Protein AF-A0A3E0LYQ7-F1 (afdb_monomer_lite)

Foldseek 3Di:
DFADPPPVDRDDDDPPDQADPPPRHGQDFVVFKTFDAFPDDAQQFTKTWIFGRVDPVRAIKIKTWGDHPDPDDVVNVVSQVLVVVLLVLLVLLADDPQEWHWDDWDQTPVRIIMTMTHDFPFDFQVVVCVPVNADALVSLLVVLVQVQVVLQSSVVSVQAQQQDARRQWGQGPVPRGTHGHDSTHPDLPDPVPPPDPDDPGDPVLLFQPCVNVVNDDSLRNLQSSLLRNLCRRQVDRSVVQADPVVRDGNSQVSCPVRHDDPLSVVLSRLSNDNPSVSHDRGSVVSCVSSVPDDPDPDPPPPPDDDDDDDDDDDDDDDDDDQDAPQPFDCVVLLVCLLVLVQLVNLVVLLVRQCSQLVNNQQSADALVSLLPRDLSSQVNSQVSQCVSLVNQEGLQQLLVLLVVLVHDLDDDPVSLQVSCVQQVQADPSRGDWPVRQDSGNVGGRHSPPDPHSLQADGGNPGTRDSPDPSSVNSSSSNSVSNVVSVD

Radius of gyration: 27.92 Å; chains: 1; bounding box: 83×60×61 Å

pLDDT: mean 84.05, std 19.12, range [24.78, 98.56]

InterPro domains:
  IPR000719 Protein kinase domain [PF00069] (33-285)
  IPR000719 Protein kinase domain [PS50011] (33-291)
  IPR000719 Protein kinase domain [SM00220] (33-292)
  IPR008629 GUN4-like [PF05419] (324-450)
  IPR008629 GUN4-like [cd16383] (324-469)
  IPR011009 Protein kinase-like domain superfamily [SSF56112] (16-312)
  IPR017441 Protein kinase, ATP binding site [PS00107] (39-64)
  IPR037215 GUN4-like superfamily [SSF140869] (320-458)
  IPR061456 Serine/threonine-protein kinase B/F, N-terminal domain [NF045510] (3-27)

Secondary structure (DSSP, 8-state):
-EE---TT---EE-TT-SB-TTT--BSEETTTEEEEEEEEEETTEEEEEEEETTSTT--EEEEEEE------HHHHHHHHHHHHHHHHHHHHH--BTTBPPEEEEEE-TTS-EEEEEE---EEEHHHHHHHH-SPPHHHHHHHHHHHHHHHHHHHHTT------SGGGEEEETTT--EEE----------GGGGG-SS---SSGGG--HHHHTT---HHHHHHHHHHHHHHHHH-S-TTTSEETTTTEE-GGGG-TTS---HHHHHHHHHHT-SSTTTS-SSHHHHHHHTT------------PPP-PPP-----PPPPP----TT----HHHHHHHHTT-HHHHHHHHHHHHHHHTT-TTT-S--HHHHHT--HHHHHHHHHHHHHHTTTSSSHHHHHHHHHHTT--SS--HHHHHHHHHHHTSEETTEEPPGGG---STTSPTT--S---TTSB-SSTTPPB-TTSHHHHHHHHHHHHHHHHTT-

Structure (mmCIF, N/CA/C/O backbone):
data_AF-A0A3E0LYQ7-F1
#
_entry.id   AF-A0A3E0LYQ7-F1
#
loop_
_atom_site.group_PDB
_atom_site.id
_atom_site.type_symbol
_atom_site.label_atom_id
_atom_site.label_alt_id
_atom_site.label_comp_id
_atom_site.label_asym_id
_atom_site.label_entity_id
_atom_site.label_seq_id
_atom_site.pdbx_PDB_ins_code
_atom_site.Cartn_x
_atom_site.Cartn_y
_atom_site.Cartn_z
_atom_site.occupancy
_atom_site.B_iso_or_equiv
_atom_site.auth_seq_id
_atom_site.auth_comp_id
_atom_site.auth_asym_id
_atom_site.auth_atom_id
_atom_site.pdbx_PDB_model_num
ATOM 1 N N . MET A 1 1 ? -34.456 -0.504 8.054 1.00 88.00 1 MET A N 1
ATOM 2 C CA . MET A 1 1 ? -34.066 -1.903 8.337 1.00 88.00 1 MET A CA 1
ATOM 3 C C . MET A 1 1 ? -32.755 -1.860 9.106 1.00 88.00 1 MET A C 1
ATOM 5 O O . MET A 1 1 ? -31.960 -0.993 8.785 1.00 88.00 1 MET A O 1
ATOM 9 N N . SER A 1 2 ? -32.532 -2.725 10.097 1.00 93.19 2 SER A N 1
ATOM 10 C CA . SER A 1 2 ? -31.288 -2.768 10.884 1.00 93.19 2 SER A CA 1
ATOM 11 C C . SER A 1 2 ? -30.663 -4.159 10.802 1.00 93.19 2 SER A C 1
ATOM 13 O O . SER A 1 2 ? -31.283 -5.144 11.203 1.00 93.19 2 SER A O 1
ATOM 15 N N . LEU A 1 3 ? -29.447 -4.265 10.278 1.00 94.81 3 LEU A N 1
ATOM 16 C CA . LEU A 1 3 ? -28.731 -5.534 10.174 1.00 94.81 3 LEU A CA 1
ATOM 17 C C . LEU A 1 3 ? -27.930 -5.796 11.453 1.00 94.81 3 LEU A C 1
ATOM 19 O O . LEU A 1 3 ? -27.283 -4.893 11.979 1.00 94.81 3 LEU A O 1
ATOM 23 N N . CYS A 1 4 ? -27.964 -7.029 11.956 1.00 94.00 4 CYS A N 1
ATOM 24 C CA . CYS A 1 4 ? -27.134 -7.410 13.093 1.00 94.00 4 CYS A CA 1
ATOM 25 C C . CYS A 1 4 ? -25.651 -7.483 12.689 1.00 94.00 4 CYS A C 1
ATOM 27 O O . CYS A 1 4 ? -25.309 -8.120 11.694 1.00 94.00 4 CYS A O 1
ATOM 29 N N . LEU A 1 5 ? -24.776 -6.846 13.474 1.00 91.81 5 LEU A N 1
ATOM 30 C CA . LEU A 1 5 ? -23.322 -6.912 13.286 1.00 91.81 5 LEU A CA 1
ATOM 31 C C . LEU A 1 5 ? -22.690 -8.152 13.926 1.00 91.81 5 LEU A C 1
ATOM 33 O O . LEU A 1 5 ? -21.519 -8.425 13.677 1.00 91.81 5 LEU A O 1
ATOM 37 N N . ASN A 1 6 ? -23.435 -8.923 14.724 1.00 90.00 6 ASN A N 1
ATOM 38 C CA . ASN A 1 6 ? -22.938 -10.192 15.242 1.00 90.00 6 ASN A CA 1
ATOM 39 C C . ASN A 1 6 ? -22.645 -11.137 14.055 1.00 90.00 6 ASN A C 1
ATOM 41 O O . ASN A 1 6 ? -23.566 -11.458 13.304 1.00 90.00 6 ASN A O 1
ATOM 45 N N . PRO A 1 7 ? -21.396 -11.593 13.852 1.00 85.56 7 PRO A N 1
ATOM 46 C CA . PRO A 1 7 ? -21.024 -12.367 12.674 1.00 85.56 7 PRO A CA 1
ATOM 47 C C . PRO A 1 7 ? -21.772 -13.687 12.505 1.00 85.56 7 PRO A C 1
ATOM 49 O O . PRO A 1 7 ? -21.938 -14.113 11.357 1.00 85.56 7 PRO A O 1
ATOM 52 N N . ASP A 1 8 ? -22.248 -14.257 13.613 1.00 86.44 8 ASP A N 1
ATOM 53 C CA . ASP A 1 8 ? -23.005 -15.509 13.685 1.00 86.44 8 ASP A CA 1
ATOM 54 C C . ASP A 1 8 ? -24.522 -15.279 13.523 1.00 86.44 8 ASP A C 1
ATOM 56 O O . ASP A 1 8 ? -25.329 -16.208 13.570 1.00 86.44 8 ASP A O 1
ATOM 60 N N . CYS A 1 9 ? -24.938 -14.026 13.300 1.00 88.88 9 CYS A N 1
ATOM 61 C CA . CYS A 1 9 ? -26.327 -13.631 13.131 1.00 88.88 9 CYS A CA 1
ATOM 62 C C . CYS A 1 9 ? -26.522 -12.754 11.888 1.00 88.88 9 CYS A C 1
ATOM 64 O O . CYS A 1 9 ? -26.054 -11.626 11.801 1.00 88.88 9 CYS A O 1
ATOM 66 N N . SER A 1 10 ? -27.306 -13.241 10.931 1.00 81.44 10 SER A N 1
ATOM 67 C CA . SER A 1 10 ? -27.696 -12.496 9.726 1.00 81.44 10 SER A CA 1
ATOM 68 C C . SER A 1 10 ? -29.104 -11.890 9.814 1.00 81.44 10 SER A C 1
ATOM 70 O O . SER A 1 10 ? -29.687 -11.520 8.794 1.00 81.44 10 SER A O 1
ATOM 72 N N . HIS A 1 11 ? -29.685 -11.814 11.018 1.00 91.75 11 HIS A N 1
ATOM 73 C CA . HIS A 1 11 ? -31.069 -11.378 11.193 1.00 91.75 11 HIS A CA 1
ATOM 74 C C . HIS A 1 11 ? -31.248 -9.885 10.881 1.00 91.75 11 HIS A C 1
ATOM 76 O O . HIS A 1 11 ? -30.435 -9.039 11.270 1.00 91.75 11 HIS A O 1
ATOM 82 N N . LYS A 1 12 ? -32.340 -9.576 10.177 1.00 92.94 12 LYS A N 1
ATOM 83 C CA . LYS A 1 12 ? -32.774 -8.219 9.847 1.00 92.94 12 LYS A CA 1
ATOM 84 C C . LYS A 1 12 ? -33.831 -7.793 10.858 1.00 92.94 12 LYS A C 1
ATOM 86 O O . LYS A 1 12 ? -34.845 -8.461 10.996 1.00 92.94 12 LYS A O 1
ATOM 91 N N . ASN A 1 13 ? -33.586 -6.674 11.518 1.00 95.06 13 ASN A N 1
ATOM 92 C CA . ASN A 1 13 ? -34.435 -6.097 12.552 1.00 95.06 13 ASN A CA 1
ATOM 93 C C . ASN A 1 13 ? -35.116 -4.825 12.026 1.00 95.06 13 ASN A C 1
ATOM 95 O O . ASN A 1 13 ? -34.764 -4.296 10.955 1.00 95.06 13 ASN A O 1
ATOM 99 N N . THR A 1 14 ? -36.080 -4.307 12.780 1.00 92.94 14 THR A N 1
ATOM 100 C CA . THR A 1 14 ? -36.712 -3.026 12.464 1.00 92.94 14 THR A CA 1
ATOM 101 C C . THR A 1 14 ? -35.710 -1.872 12.671 1.00 92.94 14 THR A C 1
ATOM 103 O O . THR A 1 14 ? -34.693 -2.042 13.348 1.00 92.94 14 THR A O 1
ATOM 106 N N . PRO A 1 15 ? -35.913 -0.694 12.047 1.00 89.81 15 PRO A N 1
ATOM 107 C CA . PRO A 1 15 ? -34.977 0.428 12.170 1.00 89.81 15 PRO A CA 1
ATOM 108 C C . PRO A 1 15 ? -34.816 0.968 13.601 1.00 89.81 15 PRO A C 1
ATOM 110 O O . PRO A 1 15 ? -33.798 1.582 13.887 1.00 89.81 15 PRO A O 1
ATOM 113 N N . THR A 1 16 ? -35.807 0.771 14.472 1.00 89.81 16 THR A N 1
ATOM 114 C CA . THR A 1 16 ? -35.856 1.342 15.829 1.00 89.81 16 THR A CA 1
ATOM 115 C C . THR A 1 16 ? -35.378 0.379 16.910 1.00 89.81 16 THR A C 1
ATOM 117 O O . THR A 1 16 ? -35.182 0.791 18.052 1.00 89.81 16 THR A O 1
ATOM 120 N N . ASP A 1 17 ? -35.178 -0.896 16.570 1.00 94.19 17 ASP A N 1
ATOM 121 C CA . ASP A 1 17 ? -34.734 -1.899 17.531 1.00 94.19 17 ASP A CA 1
ATOM 122 C C . ASP A 1 17 ? -33.340 -1.556 18.073 1.00 94.19 17 ASP A C 1
ATOM 124 O O . ASP A 1 17 ? -32.413 -1.220 17.323 1.00 94.19 17 ASP A O 1
ATOM 128 N N . LYS A 1 18 ? -33.183 -1.663 19.397 1.00 93.31 18 LYS A N 1
ATOM 129 C CA . LYS A 1 18 ? -31.888 -1.502 20.082 1.00 93.31 18 LYS A CA 1
ATOM 130 C C . LYS A 1 18 ? -31.098 -2.809 20.140 1.00 93.31 18 LYS A C 1
ATOM 132 O O . LYS A 1 18 ? -29.870 -2.788 20.072 1.00 93.31 18 LYS A O 1
ATOM 137 N N . PHE A 1 19 ? -31.801 -3.936 20.218 1.00 95.94 19 PHE A N 1
ATOM 138 C CA . PHE A 1 19 ? -31.231 -5.275 20.336 1.00 95.94 19 PHE A CA 1
ATOM 139 C C . PHE A 1 19 ? -31.775 -6.184 19.240 1.00 95.94 19 PHE A C 1
ATOM 141 O O . PHE A 1 19 ? -32.907 -6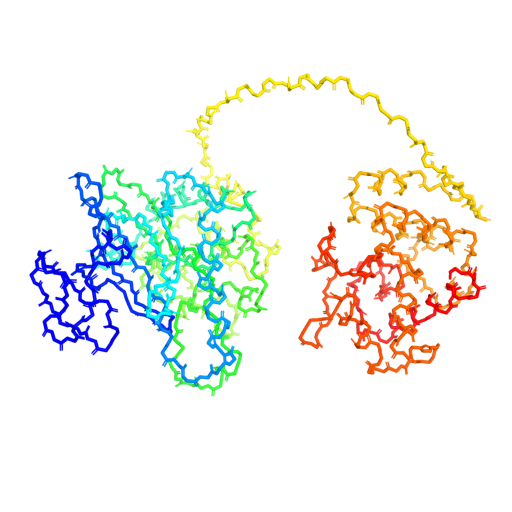.031 18.792 1.00 95.94 19 PHE A O 1
ATOM 148 N N . CYS A 1 20 ? -30.951 -7.126 18.800 1.00 96.00 20 CYS A N 1
ATOM 149 C CA . CYS A 1 20 ? -31.333 -8.108 17.803 1.00 96.00 20 CYS A CA 1
ATOM 150 C C . CYS A 1 20 ? -32.323 -9.113 18.398 1.00 96.00 20 CYS A C 1
ATOM 152 O O . CYS A 1 20 ? -31.972 -9.815 19.346 1.00 96.00 20 CYS A O 1
ATOM 154 N N . HIS A 1 21 ? -33.500 -9.269 17.789 1.00 95.31 21 HIS A N 1
ATOM 155 C CA . HIS A 1 21 ? -34.535 -10.204 18.264 1.00 95.31 21 HIS A CA 1
ATOM 156 C C . HIS A 1 21 ? -34.095 -11.671 18.244 1.00 95.31 21 HIS A C 1
ATOM 158 O O . HIS A 1 21 ? -34.656 -12.499 18.952 1.00 95.31 21 HIS A O 1
ATOM 164 N N . LYS A 1 22 ? -33.074 -12.004 17.442 1.00 95.31 22 LYS A N 1
ATOM 165 C CA . LYS A 1 22 ? -32.566 -13.376 17.309 1.00 95.31 22 LYS A CA 1
ATOM 166 C C . LYS A 1 22 ? -31.458 -13.729 18.304 1.00 95.31 22 LYS A C 1
ATOM 168 O O . LYS A 1 22 ? -31.431 -14.848 18.797 1.00 95.31 22 LYS A O 1
ATOM 173 N N . CYS A 1 23 ? -30.501 -12.831 18.539 1.00 94.19 23 CYS A N 1
ATOM 174 C CA . CYS A 1 23 ? -29.293 -13.142 19.323 1.00 94.19 23 CYS A CA 1
ATOM 175 C C . CYS A 1 23 ? -29.036 -12.185 20.493 1.00 94.19 23 CYS A C 1
ATOM 177 O O . CYS A 1 23 ? -28.004 -12.294 21.148 1.00 94.19 23 CYS A O 1
ATOM 179 N N . GLY A 1 24 ? -29.913 -11.204 20.721 1.00 93.81 24 GLY A N 1
ATOM 180 C CA . GLY A 1 24 ? -29.785 -10.223 21.800 1.00 93.81 24 GLY A CA 1
ATOM 181 C C . GLY A 1 24 ? -28.645 -9.211 21.638 1.00 93.81 24 GLY A C 1
ATOM 182 O O . GLY A 1 24 ? -28.511 -8.320 22.468 1.00 93.81 24 GLY A O 1
ATOM 183 N N . SER A 1 25 ? -27.820 -9.295 20.588 1.00 92.81 25 SER A N 1
ATOM 184 C CA . SER A 1 25 ? -26.716 -8.349 20.374 1.00 92.81 25 SER A CA 1
ATOM 185 C C . SER A 1 25 ? -27.225 -6.929 20.108 1.00 92.81 25 SER A C 1
ATOM 187 O O . SER A 1 25 ? -28.231 -6.751 19.419 1.00 92.81 25 SER A O 1
ATOM 189 N N . GLN A 1 26 ? -26.508 -5.918 20.606 1.00 93.50 26 GLN A N 1
ATOM 190 C CA . GLN A 1 26 ? -26.792 -4.512 20.303 1.00 93.50 26 GLN A CA 1
ATOM 191 C C . GLN A 1 26 ? -26.728 -4.255 18.788 1.00 93.50 26 GLN A C 1
ATOM 193 O O . GLN A 1 26 ? -25.844 -4.760 18.093 1.00 93.50 26 GLN A O 1
ATOM 198 N N . LEU A 1 27 ? -27.686 -3.480 18.276 1.00 94.44 27 LEU A N 1
ATOM 199 C CA . LEU A 1 27 ? -27.789 -3.141 16.851 1.00 94.44 27 LEU A CA 1
ATOM 200 C C . LEU A 1 27 ? -27.102 -1.821 16.490 1.00 94.44 27 LEU A C 1
ATOM 202 O O . LEU A 1 27 ? -26.803 -1.596 15.317 1.00 94.44 27 LEU A O 1
ATOM 206 N N . LEU A 1 28 ? -26.848 -0.973 17.489 1.00 94.12 28 LEU A N 1
ATOM 207 C CA . LEU A 1 28 ? -26.083 0.258 17.345 1.00 94.12 28 LEU A CA 1
ATOM 208 C C . LEU A 1 28 ? -24.639 0.029 17.776 1.00 94.12 28 LEU A C 1
ATOM 210 O O . LEU A 1 28 ? -24.358 -0.331 18.918 1.00 94.12 28 LEU A O 1
ATOM 214 N N . LEU A 1 29 ? -23.715 0.281 16.860 1.00 94.38 29 LEU A N 1
ATOM 215 C CA . LEU A 1 29 ? -22.289 0.232 17.123 1.00 94.38 29 LEU A CA 1
ATOM 216 C C . LEU A 1 29 ? -21.845 1.567 17.741 1.00 94.38 29 LEU A C 1
ATOM 218 O O . LEU A 1 29 ? -22.048 2.624 17.140 1.00 94.38 29 LEU A O 1
ATOM 222 N N . ARG A 1 30 ? -21.263 1.516 18.951 1.00 92.69 30 ARG A N 1
ATOM 223 C CA . ARG A 1 30 ? -20.980 2.696 19.800 1.00 92.69 30 ARG A CA 1
ATOM 224 C C . ARG A 1 30 ? -22.197 3.610 20.001 1.00 92.69 30 ARG A C 1
ATOM 226 O O . ARG A 1 30 ? -22.047 4.823 20.015 1.00 92.69 30 ARG A O 1
ATOM 233 N N . GLU A 1 31 ? -23.390 3.022 20.097 1.00 92.56 31 GLU A N 1
ATOM 234 C CA . GLU A 1 31 ? -24.659 3.758 20.259 1.00 92.56 31 GLU A CA 1
ATOM 235 C C . GLU A 1 31 ? -24.966 4.774 19.141 1.00 92.56 31 GLU A C 1
ATOM 237 O O . GLU A 1 31 ? -25.935 5.514 19.241 1.00 92.56 31 GLU A O 1
ATOM 242 N N . ARG A 1 32 ? -24.195 4.751 18.044 1.00 95.06 32 ARG A N 1
ATOM 243 C CA . ARG A 1 32 ? -24.206 5.779 16.999 1.00 95.06 32 ARG A CA 1
ATOM 244 C C . ARG A 1 32 ? -24.432 5.210 15.607 1.00 95.06 32 ARG A C 1
ATOM 246 O O . ARG A 1 32 ? -25.246 5.722 14.849 1.00 95.06 32 ARG A O 1
ATOM 253 N N . TYR A 1 33 ? -23.707 4.159 15.232 1.00 96.94 33 TYR A N 1
ATOM 254 C CA . TYR A 1 33 ? -23.738 3.669 13.854 1.00 96.94 33 TYR A CA 1
ATOM 255 C C . TYR A 1 33 ? -24.670 2.471 13.704 1.00 96.94 33 TYR A C 1
ATOM 257 O O . TYR A 1 33 ? -24.531 1.475 14.419 1.00 96.94 33 TYR A O 1
ATOM 265 N N . ARG A 1 34 ? -25.585 2.527 12.732 1.00 96.75 34 ARG A N 1
ATOM 266 C CA . ARG A 1 34 ? -26.521 1.434 12.437 1.00 96.75 34 ARG A CA 1
ATOM 267 C C . ARG A 1 34 ? -26.221 0.795 11.092 1.00 96.75 34 ARG A C 1
ATOM 269 O O . ARG A 1 34 ? -26.383 1.432 10.055 1.00 96.75 34 ARG A O 1
ATOM 276 N N . ALA A 1 35 ? -25.856 -0.484 11.098 1.00 96.50 35 ALA A N 1
ATOM 277 C CA . ALA A 1 35 ? -25.656 -1.245 9.869 1.00 96.50 35 ALA A CA 1
ATOM 278 C C . ALA A 1 35 ? -26.987 -1.502 9.146 1.00 96.50 35 ALA A C 1
ATOM 280 O O . ALA A 1 35 ? -27.978 -1.911 9.752 1.00 96.50 35 ALA A O 1
ATOM 281 N N . LEU A 1 36 ? -26.999 -1.300 7.829 1.00 95.81 36 LEU A N 1
ATOM 282 C CA . LEU A 1 36 ? -28.182 -1.461 6.982 1.00 95.81 36 LEU A CA 1
ATOM 283 C C . LEU A 1 36 ? -28.039 -2.640 6.021 1.00 95.81 36 LEU A C 1
ATOM 285 O O . LEU A 1 36 ? -28.966 -3.436 5.873 1.00 95.81 36 LEU A O 1
ATOM 289 N N . LYS A 1 37 ? -26.882 -2.760 5.361 1.00 94.19 37 LYS A N 1
ATOM 290 C CA . LYS A 1 37 ? -26.653 -3.734 4.288 1.00 94.19 37 LYS A CA 1
ATOM 291 C C . LYS A 1 37 ? -25.205 -4.211 4.294 1.00 94.19 37 LYS A C 1
ATOM 293 O O . LYS A 1 37 ? -24.295 -3.402 4.419 1.00 94.19 37 LYS A O 1
ATOM 298 N N . LEU A 1 38 ? -24.987 -5.512 4.107 1.00 92.62 38 LEU A N 1
ATOM 299 C CA . LEU A 1 38 ? -23.661 -6.056 3.806 1.00 92.62 38 LEU A CA 1
ATOM 300 C C . LEU A 1 38 ? -23.303 -5.705 2.353 1.00 92.62 38 LEU A C 1
ATOM 302 O O . LEU A 1 38 ? -24.043 -6.074 1.441 1.00 92.62 38 LEU A O 1
ATOM 306 N N . ILE A 1 39 ? -22.199 -4.987 2.150 1.00 90.12 39 ILE A N 1
ATOM 307 C CA . ILE A 1 39 ? -21.722 -4.541 0.829 1.00 90.12 39 ILE A CA 1
ATOM 308 C C . ILE A 1 39 ? -20.401 -5.199 0.413 1.00 90.12 39 ILE A C 1
ATOM 310 O O . ILE A 1 39 ? -20.042 -5.137 -0.755 1.00 90.12 39 ILE A O 1
ATOM 314 N N . GLY A 1 40 ? -19.707 -5.878 1.331 1.00 84.06 40 GLY A N 1
ATOM 315 C CA . GLY A 1 40 ? -18.512 -6.659 1.018 1.00 84.06 40 GLY A CA 1
ATOM 316 C C . GLY A 1 40 ? -18.223 -7.728 2.069 1.00 84.06 40 GLY A C 1
ATOM 317 O O . GLY A 1 40 ? -18.530 -7.556 3.249 1.00 84.06 40 GLY A O 1
ATOM 318 N N . LYS A 1 41 ? -17.635 -8.850 1.649 1.00 80.12 41 LYS A N 1
ATOM 319 C CA . LYS A 1 41 ? -17.145 -9.920 2.530 1.00 80.12 41 LYS A CA 1
ATOM 320 C C . LYS A 1 41 ? -15.861 -10.491 1.930 1.00 80.12 41 LYS A C 1
ATOM 322 O O . LYS A 1 41 ? -15.865 -10.895 0.773 1.00 80.12 41 LYS A O 1
ATOM 327 N N . GLY A 1 42 ? -14.784 -10.535 2.710 1.00 67.31 42 GLY A N 1
ATOM 328 C CA . GLY A 1 42 ? -13.484 -11.055 2.280 1.00 67.31 42 GLY A CA 1
ATOM 329 C C . GLY A 1 42 ? -12.737 -11.756 3.415 1.00 67.31 42 GLY A C 1
ATOM 330 O O . GLY A 1 42 ? -13.256 -11.880 4.521 1.00 67.31 42 GLY A O 1
ATOM 331 N N . GLY A 1 43 ? -11.503 -12.200 3.152 1.00 64.12 43 GLY A N 1
ATOM 332 C CA . GLY A 1 43 ? -10.710 -12.990 4.111 1.00 64.12 43 GLY A CA 1
ATOM 333 C C . GLY A 1 43 ? -10.402 -12.293 5.445 1.00 64.12 43 GLY A C 1
ATOM 334 O O . GLY A 1 43 ? -10.160 -12.975 6.439 1.00 64.12 43 GLY A O 1
ATOM 335 N N . PHE A 1 44 ? -10.463 -10.958 5.477 1.00 67.56 44 PHE A N 1
ATOM 336 C CA . PHE A 1 44 ? -10.118 -10.121 6.632 1.00 67.56 44 PHE A CA 1
ATOM 337 C C . PHE A 1 44 ? -11.339 -9.555 7.377 1.00 67.56 44 PHE A C 1
ATOM 339 O O . PHE A 1 44 ? -11.191 -9.023 8.477 1.00 67.56 44 PHE A O 1
ATOM 346 N N . GLY A 1 45 ? -12.551 -9.665 6.820 1.00 82.94 45 GLY A N 1
ATOM 347 C CA . GLY A 1 45 ? -13.718 -9.065 7.456 1.00 82.94 45 GLY A CA 1
ATOM 348 C C . GLY A 1 45 ? -14.967 -8.910 6.597 1.00 82.94 45 GLY A C 1
ATOM 349 O O . GLY A 1 45 ? -15.079 -9.423 5.478 1.00 82.94 45 GLY A O 1
ATOM 350 N N . LYS A 1 46 ? -15.929 -8.180 7.165 1.00 89.44 46 LYS A N 1
ATOM 351 C CA . LYS A 1 46 ? -17.203 -7.805 6.542 1.00 89.44 46 LYS A CA 1
ATOM 352 C C . LYS A 1 46 ? -17.289 -6.284 6.435 1.00 89.44 46 LYS A C 1
ATOM 354 O O . LYS A 1 46 ? -16.934 -5.579 7.373 1.00 89.44 46 LYS A O 1
ATOM 359 N N . THR A 1 47 ? -17.817 -5.793 5.323 1.00 91.88 47 THR A N 1
ATOM 360 C CA . THR A 1 47 ? -18.026 -4.367 5.065 1.00 91.88 47 THR A CA 1
ATOM 361 C C . THR A 1 47 ? -19.513 -4.103 4.907 1.00 91.88 47 THR A C 1
ATOM 363 O O . THR A 1 47 ? -20.195 -4.771 4.124 1.00 91.88 47 THR A O 1
ATOM 366 N N . PHE A 1 48 ? -20.026 -3.124 5.640 1.00 95.12 48 PHE A N 1
ATOM 367 C CA . PHE A 1 48 ? -21.438 -2.782 5.696 1.00 95.12 48 PHE A CA 1
ATOM 368 C C . PHE A 1 48 ? -21.658 -1.329 5.290 1.00 95.12 48 PHE A C 1
ATOM 370 O O . PHE A 1 48 ? -20.918 -0.448 5.715 1.00 95.12 48 PHE A O 1
ATOM 377 N N . GLN A 1 49 ? -22.720 -1.076 4.533 1.00 96.75 49 GLN A N 1
ATOM 378 C CA . GLN A 1 49 ? -23.327 0.246 4.469 1.00 96.75 49 GLN A CA 1
ATOM 379 C C . GLN A 1 49 ? -24.136 0.456 5.751 1.00 96.75 49 GLN A C 1
ATOM 381 O O . GLN A 1 49 ? -24.904 -0.422 6.165 1.00 96.75 49 GLN A O 1
ATOM 386 N N . ALA A 1 50 ? -23.966 1.613 6.366 1.00 97.56 50 ALA A N 1
ATOM 387 C CA . ALA A 1 50 ? -24.558 2.000 7.633 1.00 97.56 50 ALA A CA 1
ATOM 388 C C . ALA A 1 50 ? -25.022 3.460 7.588 1.00 97.56 50 ALA A C 1
ATOM 390 O O . ALA A 1 50 ? -24.813 4.142 6.589 1.00 97.56 50 ALA A O 1
ATOM 391 N N . ILE A 1 51 ? -25.659 3.927 8.659 1.00 97.50 51 ILE A N 1
ATOM 392 C CA . ILE A 1 51 ? -25.956 5.345 8.895 1.00 97.50 51 ILE A CA 1
ATOM 393 C C . ILE A 1 51 ? -25.357 5.798 10.222 1.00 97.50 51 ILE A C 1
ATOM 395 O O . ILE A 1 51 ? -25.234 5.003 11.158 1.00 97.50 51 ILE A O 1
ATOM 399 N N . ASP A 1 52 ? -25.012 7.077 10.289 1.00 96.94 52 ASP A N 1
ATOM 400 C CA . ASP A 1 52 ? -24.627 7.782 11.511 1.00 96.94 52 ASP A CA 1
ATOM 401 C C . ASP A 1 52 ? -25.875 8.396 12.171 1.00 96.94 52 ASP A C 1
ATOM 403 O O . ASP A 1 52 ? -26.413 9.379 11.665 1.00 96.94 52 ASP A O 1
ATOM 407 N N . GLU A 1 53 ? -26.371 7.802 13.263 1.00 95.50 53 GLU A N 1
ATOM 408 C CA . GLU A 1 53 ? -27.607 8.238 13.935 1.00 95.50 53 GLU A CA 1
ATOM 409 C C . GLU A 1 53 ? -27.454 9.543 14.728 1.00 95.50 53 GLU A C 1
ATOM 411 O O . GLU A 1 53 ? -28.463 10.205 14.974 1.00 95.50 53 GLU A O 1
ATOM 416 N N . ASP A 1 54 ? -26.227 9.944 15.078 1.00 95.19 54 ASP A N 1
ATOM 417 C CA . ASP A 1 54 ? -25.976 11.171 15.851 1.00 95.19 54 ASP A CA 1
ATOM 418 C C . ASP A 1 54 ? -26.135 12.432 14.991 1.00 95.19 54 ASP A C 1
ATOM 420 O O . ASP A 1 54 ? -26.419 13.520 15.497 1.00 95.19 54 ASP A O 1
ATOM 424 N N . LYS A 1 55 ? -25.950 12.312 13.670 1.00 93.06 55 LYS A N 1
ATOM 425 C CA . LYS A 1 55 ? -26.146 13.426 12.738 1.00 93.06 55 LYS A CA 1
ATOM 426 C C . LYS A 1 55 ? -27.631 13.539 12.366 1.00 93.06 55 LYS A C 1
ATOM 428 O O . LYS A 1 55 ? -28.203 12.556 11.898 1.00 93.06 55 LYS A O 1
ATOM 433 N N . PRO A 1 56 ? -28.250 14.737 12.429 1.00 94.50 56 PRO A N 1
ATOM 434 C CA . PRO A 1 56 ? -29.661 14.918 12.069 1.00 94.50 56 PRO A CA 1
ATOM 435 C C . PRO A 1 56 ? -30.016 14.446 10.654 1.00 94.50 56 PRO A C 1
ATOM 437 O O . PRO A 1 56 ? -31.108 13.933 10.425 1.00 94.50 56 PRO A O 1
ATOM 440 N N . SER A 1 57 ? -29.083 14.586 9.707 1.00 94.56 57 SER A N 1
ATOM 441 C CA . SER A 1 57 ? -29.251 14.139 8.320 1.00 94.56 57 SER A CA 1
ATOM 442 C C . SER A 1 57 ? -29.130 12.624 8.128 1.00 94.56 57 SER A C 1
ATOM 444 O O . SER A 1 57 ? -29.421 12.141 7.037 1.00 94.56 57 SER A O 1
ATOM 446 N N . LYS A 1 58 ? -28.694 11.881 9.156 1.00 95.38 58 LYS A N 1
ATOM 447 C CA . LYS A 1 58 ? -28.441 10.433 9.134 1.00 95.38 58 LYS A CA 1
ATOM 448 C C . LYS A 1 58 ? -27.674 9.968 7.888 1.00 95.38 58 LYS A C 1
ATOM 450 O O . LYS A 1 58 ? -28.148 9.081 7.173 1.00 95.38 58 LYS A O 1
ATOM 455 N N . PRO A 1 59 ? -26.514 10.580 7.583 1.00 96.25 59 PRO A N 1
ATOM 456 C CA . PRO A 1 59 ? -25.792 10.288 6.357 1.00 96.25 59 PRO A CA 1
ATOM 457 C C . PRO A 1 59 ? -25.309 8.838 6.350 1.00 96.25 59 PRO A C 1
ATOM 459 O O . PRO A 1 59 ? -25.025 8.253 7.402 1.00 96.25 59 PRO A O 1
ATOM 462 N N . TYR A 1 60 ? -25.186 8.272 5.149 1.00 97.50 60 TYR A N 1
ATOM 463 C CA . TYR A 1 60 ? -24.589 6.955 4.988 1.00 97.50 60 TYR A CA 1
ATOM 464 C C . TYR A 1 60 ? -23.104 6.972 5.371 1.00 97.50 60 TYR A C 1
ATOM 466 O O . TYR A 1 60 ? -22.377 7.927 5.103 1.00 97.50 60 TYR A O 1
ATOM 474 N N . CYS A 1 61 ? -22.649 5.873 5.959 1.00 97.62 61 CYS A N 1
ATOM 475 C CA . CYS A 1 61 ? -21.250 5.587 6.241 1.00 97.62 61 CYS A CA 1
ATOM 476 C C . CYS A 1 61 ? -20.938 4.119 5.926 1.00 97.62 61 CYS A C 1
ATOM 478 O O . CYS A 1 61 ? -21.832 3.305 5.673 1.00 97.62 61 CYS A O 1
ATOM 480 N N . VAL A 1 62 ? -19.655 3.776 5.916 1.00 96.94 62 VAL A N 1
ATOM 481 C CA . VAL A 1 62 ? -19.180 2.399 5.779 1.00 96.94 62 VAL A CA 1
ATOM 482 C C . VAL A 1 62 ? -18.668 1.923 7.128 1.00 96.94 62 VAL A C 1
ATOM 484 O O . VAL A 1 62 ? -17.855 2.604 7.740 1.00 96.94 62 VAL A O 1
ATOM 487 N N . ILE A 1 63 ? -19.104 0.742 7.567 1.00 96.12 63 ILE A N 1
ATOM 488 C CA . ILE A 1 63 ? -18.518 0.016 8.700 1.00 96.12 63 ILE A CA 1
ATOM 489 C C . ILE A 1 63 ? -17.733 -1.167 8.138 1.00 96.12 63 ILE A C 1
ATOM 491 O O . ILE A 1 63 ? -18.326 -2.097 7.590 1.00 96.12 63 ILE A O 1
ATOM 495 N N . LYS A 1 64 ? -16.415 -1.172 8.314 1.00 94.00 64 LYS A N 1
ATOM 496 C CA . LYS A 1 64 ? -15.583 -2.366 8.156 1.00 94.00 64 LYS A CA 1
ATOM 497 C C . LYS A 1 64 ? -15.442 -3.039 9.517 1.00 94.00 64 LYS A C 1
ATOM 499 O O . LYS A 1 64 ? -15.075 -2.399 10.499 1.00 94.00 64 LYS A O 1
ATOM 504 N N . GLN A 1 65 ? -15.758 -4.324 9.575 1.00 93.00 65 GLN A N 1
ATOM 505 C CA . GLN A 1 65 ? -15.645 -5.172 10.755 1.00 93.00 65 GLN A CA 1
ATOM 506 C C . GLN A 1 65 ? -14.539 -6.194 10.519 1.00 93.00 65 GLN A C 1
ATOM 508 O O . GLN A 1 65 ? -14.646 -7.015 9.602 1.00 93.00 65 GLN A O 1
ATOM 513 N N . PHE A 1 66 ? -13.522 -6.187 11.379 1.00 90.44 66 PHE A N 1
ATOM 514 C CA . PHE A 1 66 ? -12.484 -7.208 11.371 1.00 90.44 66 PHE A CA 1
ATOM 515 C C . PHE A 1 66 ? -13.072 -8.559 11.799 1.00 90.44 66 PHE A C 1
ATOM 517 O O . PHE A 1 66 ? -13.553 -8.726 12.924 1.00 90.44 66 PHE A O 1
ATOM 524 N N . PHE A 1 67 ? -13.065 -9.522 10.878 1.00 82.50 67 PHE A N 1
ATOM 525 C CA . PHE A 1 67 ? -13.599 -10.868 11.088 1.00 82.50 67 PHE A CA 1
ATOM 526 C C . PHE A 1 67 ? -12.829 -11.873 10.212 1.00 82.50 67 PHE A C 1
ATOM 528 O O . PHE A 1 67 ? -13.289 -12.228 9.120 1.00 82.50 67 PHE A O 1
ATOM 535 N N . PRO A 1 68 ? -11.623 -12.286 10.638 1.00 72.94 68 PRO A N 1
ATOM 536 C CA . PRO A 1 68 ? -10.772 -13.174 9.857 1.00 72.94 68 PRO A CA 1
ATOM 537 C C . PRO A 1 68 ? -11.392 -14.571 9.756 1.00 72.94 68 PRO A C 1
ATOM 539 O O . PRO A 1 68 ? -11.877 -15.126 10.738 1.00 72.94 68 PRO A O 1
ATOM 542 N N . SER A 1 69 ? -11.370 -15.146 8.551 1.00 60.00 69 SER A N 1
ATOM 543 C CA . SER A 1 69 ? -12.013 -16.441 8.264 1.00 60.00 69 SER A CA 1
ATOM 544 C C . SER A 1 69 ? -11.118 -17.668 8.531 1.00 60.00 69 SER A C 1
ATOM 546 O O . SER A 1 69 ? -11.574 -18.790 8.335 1.00 60.00 69 SER A O 1
ATOM 548 N N . ALA A 1 70 ? -9.858 -17.490 8.960 1.00 54.88 70 ALA A N 1
ATOM 549 C CA . ALA A 1 70 ? -8.864 -18.566 9.077 1.00 54.88 70 ALA A CA 1
ATOM 550 C C . ALA A 1 70 ? -8.443 -18.856 10.531 1.00 54.88 70 ALA A C 1
ATOM 552 O O . ALA A 1 70 ? -8.095 -17.946 11.282 1.00 54.88 70 ALA A O 1
ATOM 553 N N . GLN A 1 71 ? -8.431 -20.142 10.901 1.00 40.88 71 GLN A N 1
ATOM 554 C CA . GLN A 1 71 ? -7.920 -20.657 12.173 1.00 40.88 71 GLN A CA 1
ATOM 555 C C . GLN A 1 71 ? -6.384 -20.753 12.127 1.00 40.88 71 GLN A C 1
ATOM 557 O O . GLN A 1 71 ? -5.827 -21.671 11.536 1.00 40.88 71 GLN A O 1
ATOM 562 N N . GLY A 1 72 ? -5.692 -19.790 12.738 1.00 46.03 72 GLY A N 1
ATOM 563 C CA . GLY A 1 72 ? -4.237 -19.807 12.915 1.00 46.03 72 GLY A CA 1
ATOM 564 C C . GLY A 1 72 ? -3.763 -18.550 13.643 1.00 46.03 72 GLY A C 1
ATOM 565 O O . GLY A 1 72 ? -3.946 -17.441 13.146 1.00 46.03 72 GLY A O 1
ATOM 566 N N . THR A 1 73 ? -3.179 -18.698 14.834 1.00 48.28 73 THR A N 1
ATOM 567 C CA . THR A 1 73 ? -2.901 -17.580 15.760 1.00 48.28 73 THR A CA 1
ATOM 568 C C . THR A 1 73 ? -1.905 -16.556 15.202 1.00 48.28 73 THR A C 1
ATOM 570 O O . THR A 1 73 ? -2.126 -15.355 15.349 1.00 48.28 73 THR A O 1
ATOM 573 N N . GLY A 1 74 ? -0.866 -17.002 14.483 1.00 51.28 74 GLY A N 1
ATOM 574 C CA . GLY A 1 74 ? 0.132 -16.115 13.861 1.00 51.28 74 GLY A CA 1
ATOM 575 C C . GLY A 1 74 ? -0.404 -15.286 12.684 1.00 51.28 74 GLY A C 1
ATOM 576 O O . GLY A 1 74 ? -0.032 -14.128 12.513 1.00 51.28 74 GLY A O 1
ATOM 577 N N . THR A 1 75 ? -1.334 -15.836 11.899 1.00 62.34 75 THR A N 1
ATOM 578 C CA . THR A 1 75 ? -1.972 -15.134 10.769 1.00 62.34 75 THR A CA 1
ATOM 579 C C . THR A 1 75 ? -3.008 -14.115 11.251 1.00 62.34 75 THR A C 1
ATOM 581 O O . THR A 1 75 ? -3.197 -13.072 10.625 1.00 62.34 75 THR A O 1
ATOM 584 N N . LEU A 1 76 ? -3.651 -14.385 12.391 1.00 71.12 76 LEU A N 1
ATOM 585 C CA . LEU A 1 76 ? -4.719 -13.555 12.948 1.00 71.12 76 LEU A CA 1
ATOM 586 C C . LEU A 1 76 ? -4.202 -12.241 13.542 1.00 71.12 76 LEU A C 1
ATOM 588 O O . LEU A 1 76 ? -4.784 -11.186 13.290 1.00 71.12 76 LEU A O 1
ATOM 592 N N . GLN A 1 77 ? -3.091 -12.292 14.285 1.00 77.00 77 GLN A N 1
ATOM 593 C CA . GLN A 1 77 ? -2.465 -11.092 14.843 1.00 77.00 77 GLN A CA 1
ATOM 594 C C . GLN A 1 77 ? -1.988 -10.157 13.731 1.00 77.00 77 GLN A C 1
ATOM 596 O O . GLN A 1 77 ? -2.293 -8.965 13.759 1.00 77.00 77 GLN A O 1
ATOM 601 N N . LYS A 1 78 ? -1.326 -10.702 12.701 1.00 74.69 78 LYS A N 1
ATOM 602 C CA . LYS A 1 78 ? -0.879 -9.888 11.571 1.00 74.69 78 LYS A CA 1
ATOM 603 C C . LYS A 1 78 ? -2.055 -9.263 10.822 1.00 74.69 78 LYS A C 1
ATOM 605 O O . LYS A 1 78 ? -2.011 -8.085 10.494 1.00 74.69 78 LYS A O 1
ATOM 610 N N . ALA A 1 79 ? -3.131 -10.015 10.601 1.00 76.25 79 ALA A N 1
ATOM 611 C CA . ALA A 1 79 ? -4.351 -9.497 9.990 1.00 76.25 79 ALA A CA 1
ATOM 612 C C . ALA A 1 79 ? -4.969 -8.332 10.794 1.00 76.25 79 ALA A C 1
ATOM 614 O O . ALA A 1 79 ? -5.395 -7.344 10.198 1.00 76.25 79 ALA A O 1
ATOM 615 N N . ALA A 1 80 ? -4.969 -8.416 12.128 1.00 83.69 80 ALA A N 1
ATOM 616 C CA . ALA A 1 80 ? -5.455 -7.345 13.000 1.00 83.69 80 ALA A CA 1
ATOM 617 C C . ALA A 1 80 ? -4.545 -6.102 12.966 1.00 83.69 80 ALA A C 1
ATOM 619 O O . ALA A 1 80 ? -5.031 -4.972 12.963 1.00 83.69 80 ALA A O 1
ATOM 620 N N . GLU A 1 81 ? -3.223 -6.286 12.902 1.00 84.06 81 GLU A N 1
ATOM 621 C CA . GLU A 1 81 ? -2.272 -5.182 12.713 1.00 84.06 81 GLU A CA 1
ATOM 622 C C . GLU A 1 81 ? -2.513 -4.453 11.389 1.00 84.06 81 GLU A C 1
ATOM 624 O O . GLU A 1 81 ? -2.589 -3.229 11.377 1.00 84.06 81 GLU A O 1
ATOM 629 N N . LEU A 1 82 ? -2.698 -5.190 10.288 1.00 79.88 82 LEU A N 1
ATOM 630 C CA . LEU A 1 82 ? -2.954 -4.603 8.969 1.00 79.88 82 LEU A CA 1
ATOM 631 C C . LEU A 1 82 ? -4.282 -3.833 8.926 1.00 79.88 82 LEU A C 1
ATOM 633 O O . LEU A 1 82 ? -4.349 -2.773 8.306 1.00 79.88 82 LEU A O 1
ATOM 637 N N . PHE A 1 83 ? -5.314 -4.329 9.616 1.00 86.81 83 PHE A N 1
ATOM 638 C CA . PHE A 1 83 ? -6.595 -3.633 9.755 1.00 86.81 83 PHE A CA 1
ATOM 639 C C . PHE A 1 83 ? -6.450 -2.318 10.541 1.00 86.81 83 PHE A C 1
ATOM 641 O O . PHE A 1 83 ? -7.003 -1.288 10.161 1.00 86.81 83 PHE A O 1
ATOM 648 N N . LYS A 1 84 ? -5.645 -2.318 11.611 1.00 89.44 84 LYS A N 1
ATOM 649 C CA . LYS A 1 84 ? -5.299 -1.097 12.352 1.00 89.44 84 LYS A CA 1
ATOM 650 C C . LYS A 1 84 ? -4.466 -0.125 11.509 1.00 89.44 84 LYS A C 1
ATOM 652 O O . LYS A 1 84 ? -4.692 1.081 11.570 1.00 89.44 84 LYS A O 1
ATOM 657 N N . GLU A 1 85 ? -3.499 -0.628 10.745 1.00 85.81 85 GLU A N 1
ATOM 658 C CA . GLU A 1 85 ? -2.662 0.185 9.855 1.00 85.81 85 GLU A CA 1
ATOM 659 C C . GLU A 1 85 ? -3.490 0.908 8.788 1.00 85.81 85 GLU A C 1
ATOM 661 O O . GLU A 1 85 ? -3.181 2.054 8.476 1.00 85.81 85 GLU A O 1
ATOM 666 N N . GLU A 1 86 ? -4.539 0.279 8.254 1.00 87.06 86 GLU A N 1
ATOM 667 C CA . GLU A 1 86 ? -5.473 0.925 7.324 1.00 87.06 86 GLU A CA 1
ATOM 668 C C . GLU A 1 86 ? -6.103 2.179 7.942 1.00 87.06 86 GLU A C 1
ATOM 670 O O . GLU A 1 86 ? -6.048 3.253 7.344 1.00 87.06 86 GLU A O 1
ATOM 675 N N . ALA A 1 87 ? -6.632 2.067 9.165 1.00 90.00 87 ALA A N 1
ATOM 676 C CA . ALA A 1 87 ? -7.196 3.213 9.873 1.00 90.00 87 ALA A CA 1
ATOM 677 C C . ALA A 1 87 ? -6.153 4.319 10.090 1.00 90.00 87 ALA A C 1
ATOM 679 O O . ALA A 1 87 ? -6.444 5.484 9.850 1.00 90.00 87 ALA A O 1
ATOM 680 N N . ILE A 1 88 ? -4.928 3.959 10.492 1.00 90.06 88 ILE A N 1
ATOM 681 C CA . ILE A 1 88 ? -3.836 4.922 10.712 1.00 90.06 88 ILE A CA 1
ATOM 682 C C . ILE A 1 88 ? -3.449 5.640 9.412 1.00 90.06 88 ILE A C 1
ATOM 684 O O . ILE A 1 88 ? -3.202 6.844 9.434 1.00 90.06 88 ILE A O 1
ATOM 688 N N . ARG A 1 89 ? -3.385 4.923 8.282 1.00 88.75 89 ARG A N 1
ATOM 689 C CA . ARG A 1 89 ? -3.092 5.526 6.972 1.00 88.75 89 ARG A CA 1
ATOM 690 C C . ARG A 1 89 ? -4.198 6.478 6.546 1.00 88.75 89 ARG A C 1
ATOM 692 O O . ARG A 1 89 ? -3.896 7.578 6.110 1.00 88.75 89 ARG A O 1
ATOM 699 N N . LEU A 1 90 ? -5.459 6.072 6.679 1.00 90.88 90 LEU A N 1
ATOM 700 C CA . LEU A 1 90 ? -6.578 6.930 6.299 1.00 90.88 90 LEU A CA 1
ATOM 701 C C . LEU A 1 90 ? -6.638 8.194 7.172 1.00 90.88 90 LEU A C 1
ATOM 703 O O . LEU A 1 90 ? -6.859 9.283 6.654 1.00 90.88 90 LEU A O 1
ATOM 707 N N . ASP A 1 91 ? -6.364 8.063 8.473 1.00 91.81 91 ASP A N 1
ATOM 708 C CA . ASP A 1 91 ? -6.297 9.189 9.412 1.00 91.81 91 ASP A CA 1
ATOM 709 C C . ASP A 1 91 ? -5.160 10.169 9.069 1.00 91.81 91 ASP A C 1
ATOM 711 O O . ASP A 1 91 ? -5.364 11.383 9.032 1.00 91.81 91 ASP A O 1
ATOM 715 N N . SER A 1 92 ? -3.965 9.659 8.742 1.00 89.38 92 SER A N 1
ATOM 716 C CA . SER A 1 92 ? -2.793 10.500 8.452 1.00 89.38 92 SER A CA 1
ATOM 717 C C . SER A 1 92 ? -2.914 11.314 7.159 1.00 89.38 92 SER A C 1
ATOM 719 O O . SER A 1 92 ? -2.245 12.344 7.011 1.00 89.38 92 SER A O 1
ATOM 721 N N . LEU A 1 93 ? -3.773 10.881 6.232 1.00 89.50 93 LEU A N 1
ATOM 722 C CA . LEU A 1 93 ? -4.089 11.608 5.003 1.00 89.50 93 LEU A CA 1
ATOM 723 C C . LEU A 1 93 ? -4.983 12.829 5.262 1.00 89.50 93 LEU A C 1
ATOM 725 O O . LEU A 1 93 ? -4.953 13.781 4.480 1.00 89.50 93 LEU A O 1
ATOM 729 N N . GLY A 1 94 ? -5.722 12.847 6.374 1.00 87.31 94 GLY A N 1
ATOM 730 C CA . GLY A 1 94 ? -6.653 13.918 6.707 1.00 87.31 94 GLY A CA 1
ATOM 731 C C . GLY A 1 94 ? -7.766 14.070 5.665 1.00 87.31 94 GLY A C 1
ATOM 732 O O . GLY A 1 94 ? -8.191 13.111 5.026 1.00 87.31 94 GLY A O 1
ATOM 733 N N . ARG A 1 95 ? -8.263 15.300 5.490 1.00 89.19 95 ARG A N 1
ATOM 734 C CA . ARG A 1 95 ? -9.326 15.587 4.518 1.00 89.19 95 ARG A CA 1
ATOM 735 C C . ARG A 1 95 ? -8.753 15.865 3.136 1.00 89.19 95 ARG A C 1
ATOM 737 O O . ARG A 1 95 ? -8.050 16.857 2.947 1.00 89.19 95 ARG A O 1
ATOM 744 N N . TYR A 1 96 ? -9.141 15.044 2.166 1.00 92.19 96 TYR A N 1
ATOM 745 C CA . TYR A 1 96 ? -8.848 15.251 0.752 1.00 92.19 96 TYR A CA 1
ATOM 746 C C . TYR A 1 96 ? -10.085 14.895 -0.099 1.00 92.19 96 TYR A C 1
ATOM 748 O O . TYR A 1 96 ? -10.633 13.816 0.095 1.00 92.19 96 TYR A O 1
ATOM 756 N N . PRO A 1 97 ? -10.549 15.739 -1.046 1.00 92.69 97 PRO A N 1
ATOM 757 C CA . PRO A 1 97 ? -11.874 15.592 -1.681 1.00 92.69 97 PRO A CA 1
ATOM 758 C C . PRO A 1 97 ? -12.176 14.262 -2.396 1.00 92.69 97 PRO A C 1
ATOM 760 O O . PRO A 1 97 ? -13.348 13.932 -2.598 1.00 92.69 97 PRO A O 1
ATOM 763 N N . GLN A 1 98 ? -11.133 13.544 -2.823 1.00 96.69 98 GLN A N 1
ATOM 764 C CA . GLN A 1 98 ? -11.208 12.275 -3.558 1.00 96.69 98 GLN A CA 1
ATOM 765 C C . GLN A 1 98 ? -10.722 11.065 -2.734 1.00 96.69 98 GLN A C 1
ATOM 767 O O . GLN A 1 98 ? -10.432 10.011 -3.300 1.00 96.69 98 GLN A O 1
ATOM 772 N N . ILE A 1 99 ? -10.640 11.210 -1.407 1.00 96.00 99 ILE A N 1
ATOM 773 C CA . ILE A 1 99 ? -10.313 10.150 -0.445 1.00 96.00 99 ILE A CA 1
ATOM 774 C C . ILE A 1 99 ? -11.386 10.163 0.659 1.00 96.00 99 ILE A C 1
ATOM 776 O O . ILE A 1 99 ? -11.669 11.237 1.189 1.00 96.00 99 ILE A O 1
ATOM 780 N N . PRO A 1 100 ? -11.986 9.016 1.028 1.00 95.25 100 PRO A N 1
ATOM 781 C CA . PRO A 1 100 ? -12.995 8.962 2.085 1.00 95.25 100 PRO A CA 1
ATOM 782 C C . PRO A 1 100 ? -12.470 9.456 3.438 1.00 95.25 100 PRO A C 1
ATOM 784 O O . PRO A 1 100 ? -11.403 9.037 3.880 1.00 95.25 100 PRO A O 1
ATOM 787 N N . GLU A 1 101 ? -13.248 10.275 4.147 1.00 93.75 101 GLU A N 1
ATOM 788 C CA . GLU A 1 101 ? -12.896 10.682 5.514 1.00 93.75 101 GLU A CA 1
ATOM 789 C C . GLU A 1 101 ? -13.052 9.511 6.507 1.00 93.75 101 GLU A C 1
ATOM 791 O O . GLU A 1 101 ? -14.071 8.810 6.514 1.00 93.75 101 GLU A O 1
ATOM 796 N N . LEU A 1 102 ? -12.063 9.315 7.387 1.00 95.06 102 LEU A N 1
ATOM 797 C CA . LEU A 1 102 ? -12.184 8.409 8.530 1.00 95.06 102 LEU A CA 1
ATOM 798 C C . LEU A 1 102 ? -13.069 9.049 9.609 1.00 95.06 102 LEU A C 1
ATOM 800 O O . LEU A 1 102 ? -12.791 10.143 10.090 1.00 95.06 102 LEU A O 1
ATOM 804 N N . TYR A 1 103 ? -14.117 8.348 10.040 1.00 95.06 103 TYR A N 1
ATOM 805 C CA . TYR A 1 103 ? -14.992 8.808 11.123 1.00 95.06 103 TYR A CA 1
ATOM 806 C C . TYR A 1 103 ? -14.604 8.229 12.479 1.00 95.06 103 TYR A C 1
ATOM 808 O O . TYR A 1 103 ? -14.722 8.917 13.494 1.00 95.06 103 TYR A O 1
ATOM 816 N N . ALA A 1 104 ? -14.193 6.959 12.528 1.00 95.44 104 ALA A N 1
ATOM 817 C CA . ALA A 1 104 ? -13.768 6.320 13.767 1.00 95.44 104 ALA A CA 1
ATOM 818 C C . ALA A 1 104 ? -12.985 5.025 13.525 1.00 95.44 104 ALA A C 1
ATOM 820 O O . ALA A 1 104 ? -13.280 4.269 12.604 1.00 95.44 104 ALA A O 1
ATOM 821 N N . TYR A 1 105 ? -12.079 4.708 14.447 1.00 95.94 105 TYR A N 1
ATOM 822 C CA . TYR A 1 105 ? -11.503 3.376 14.614 1.00 95.94 105 TYR A CA 1
ATOM 823 C C . TYR A 1 105 ? -11.561 2.978 16.091 1.00 95.94 105 TYR A C 1
ATOM 825 O O . TYR A 1 105 ? -11.197 3.774 16.958 1.00 95.94 105 TYR A O 1
ATOM 833 N N . PHE A 1 106 ? -12.057 1.780 16.400 1.00 95.50 106 PHE A N 1
ATOM 834 C CA . PHE A 1 106 ? -12.208 1.315 17.783 1.00 95.50 106 PHE A CA 1
ATOM 835 C C . PHE A 1 106 ? -12.365 -0.203 17.880 1.00 95.50 106 PHE A C 1
ATOM 837 O O . PHE A 1 106 ? -12.692 -0.883 16.909 1.00 95.50 106 PHE A O 1
ATOM 844 N N . THR A 1 107 ? -12.192 -0.720 19.095 1.00 94.12 107 THR A N 1
ATOM 845 C CA . THR A 1 107 ? -12.581 -2.085 19.460 1.00 94.12 107 THR A CA 1
ATOM 846 C C . THR A 1 107 ? -13.983 -2.056 20.067 1.00 94.12 107 THR A C 1
ATOM 848 O O . THR A 1 107 ? -14.241 -1.275 20.981 1.00 94.12 107 THR A O 1
ATOM 851 N N . GLY A 1 108 ? -14.906 -2.856 19.534 1.00 88.62 108 GLY A N 1
ATOM 852 C CA . GLY A 1 108 ? -16.268 -2.984 20.050 1.00 88.62 108 GLY A CA 1
ATOM 853 C C . GLY A 1 108 ? -16.336 -3.797 21.344 1.00 88.62 108 GLY A C 1
ATOM 854 O O . GLY A 1 108 ? -15.376 -4.459 21.736 1.00 88.62 108 GLY A O 1
ATOM 855 N N . ASN A 1 109 ? -17.507 -3.797 21.984 1.00 83.94 109 ASN A N 1
ATOM 856 C CA . ASN A 1 109 ? -17.761 -4.566 23.214 1.00 83.94 109 ASN A CA 1
ATOM 857 C C . ASN A 1 109 ? -17.618 -6.086 23.016 1.00 83.94 109 ASN A C 1
ATOM 859 O O . ASN A 1 109 ? -17.454 -6.830 23.975 1.00 83.94 109 ASN A O 1
ATOM 863 N N . ASP A 1 110 ? -17.678 -6.547 21.769 1.00 84.12 110 ASP A N 1
ATOM 864 C CA . ASP A 1 110 ? -17.450 -7.931 21.364 1.00 84.12 110 ASP A CA 1
ATOM 865 C C . ASP A 1 110 ? -15.962 -8.260 21.123 1.00 84.12 110 ASP A C 1
ATOM 867 O O . ASP A 1 110 ? -15.647 -9.339 20.623 1.00 84.12 110 ASP A O 1
ATOM 871 N N . GLY A 1 111 ? -15.048 -7.332 21.429 1.00 87.00 111 GLY A N 1
ATOM 872 C CA . GLY A 1 111 ? -13.603 -7.490 21.258 1.00 87.00 111 GLY A CA 1
ATOM 873 C C . GLY A 1 111 ? -13.110 -7.360 19.813 1.00 87.00 111 GLY A C 1
ATOM 874 O O . GLY A 1 111 ? -11.914 -7.513 19.565 1.00 87.00 111 GLY A O 1
ATOM 875 N N . ARG A 1 112 ? -13.993 -7.073 18.846 1.00 89.69 112 ARG A N 1
ATOM 876 C CA . ARG A 1 112 ? -13.625 -6.950 17.426 1.00 89.69 112 ARG A CA 1
ATOM 877 C C . ARG A 1 112 ? -13.248 -5.522 17.070 1.00 89.69 112 ARG A C 1
ATOM 879 O O . ARG A 1 112 ? -13.754 -4.572 17.658 1.00 89.69 112 ARG A O 1
ATOM 886 N N . GLN A 1 113 ? -12.376 -5.369 16.082 1.00 93.31 113 GLN A N 1
ATOM 887 C CA . GLN A 1 113 ? -11.990 -4.059 15.565 1.00 93.31 113 GLN A CA 1
ATOM 888 C C . GLN A 1 113 ? -12.982 -3.587 14.502 1.00 93.31 113 GLN A C 1
ATOM 890 O O . GLN A 1 113 ? -13.452 -4.372 13.673 1.00 93.31 113 GLN A O 1
ATOM 895 N N . TYR A 1 114 ? -13.267 -2.290 14.524 1.00 95.25 114 TYR A N 1
ATOM 896 C CA . TYR A 1 114 ? -14.159 -1.619 13.595 1.00 95.25 114 TYR A CA 1
ATOM 897 C C . TYR A 1 114 ? -13.501 -0.351 13.060 1.00 95.25 114 TYR A C 1
ATOM 899 O O . TYR A 1 114 ? -12.906 0.416 13.818 1.00 95.25 114 TYR A O 1
ATOM 907 N N . LEU A 1 115 ? -13.656 -0.129 11.759 1.00 95.12 115 LEU A N 1
ATOM 908 C CA . LEU A 1 115 ? -13.285 1.097 11.061 1.00 95.12 115 LEU A CA 1
ATOM 909 C C . LEU A 1 115 ? -14.561 1.668 10.442 1.00 95.12 115 LEU A C 1
ATOM 911 O O . LEU A 1 115 ? -15.276 0.965 9.725 1.00 95.12 115 LEU A O 1
ATOM 915 N N . VAL A 1 116 ? -14.866 2.926 10.750 1.00 96.69 116 VAL A N 1
ATOM 916 C CA . VAL A 1 116 ? -16.003 3.662 10.197 1.00 96.69 116 VAL A CA 1
ATOM 917 C C . VAL A 1 116 ? -15.484 4.821 9.363 1.00 96.69 116 VAL A C 1
ATOM 919 O O . VAL A 1 116 ? -14.687 5.616 9.855 1.00 96.69 116 VAL A O 1
ATOM 922 N N . GLN A 1 117 ? -15.945 4.928 8.123 1.00 96.25 117 GLN A N 1
ATOM 923 C CA . GLN A 1 117 ? -15.516 5.954 7.169 1.00 96.25 117 GLN A CA 1
ATOM 924 C C . GLN A 1 117 ? -16.695 6.464 6.333 1.00 96.25 117 GLN A C 1
ATOM 926 O O . GLN A 1 117 ? -17.793 5.896 6.364 1.00 96.25 117 GLN A O 1
ATOM 931 N N . GLU A 1 118 ? -16.458 7.520 5.567 1.00 95.94 118 GLU A N 1
ATOM 932 C CA . GLU A 1 118 ? -17.405 8.062 4.600 1.00 95.94 118 GLU A CA 1
ATOM 933 C C . GLU A 1 118 ? -17.880 7.001 3.591 1.00 95.94 118 GLU A C 1
ATOM 935 O O . GLU A 1 118 ? -17.108 6.170 3.099 1.00 95.94 118 GLU A O 1
ATOM 940 N N . TYR A 1 119 ? -19.180 7.032 3.287 1.00 96.75 119 TYR A N 1
ATOM 941 C CA . TYR A 1 119 ? -19.764 6.256 2.199 1.00 96.75 119 TYR A CA 1
ATOM 942 C C . TYR A 1 119 ? -19.775 7.077 0.914 1.00 96.75 119 TYR A C 1
ATOM 944 O O . TYR A 1 119 ? -20.368 8.151 0.862 1.00 96.75 119 TYR A O 1
ATOM 952 N N . ILE A 1 120 ? -19.175 6.526 -0.138 1.00 96.75 120 ILE A N 1
ATOM 953 C CA . ILE A 1 120 ? -19.165 7.136 -1.465 1.00 96.75 120 ILE A CA 1
ATOM 954 C C . ILE A 1 120 ? -20.312 6.540 -2.281 1.00 96.75 120 ILE A C 1
ATOM 956 O O . ILE A 1 120 ? -20.268 5.372 -2.666 1.00 96.75 120 ILE A O 1
ATOM 960 N N . GLU A 1 121 ? -21.353 7.334 -2.538 1.00 95.88 121 GLU A N 1
ATOM 961 C CA . GLU A 1 121 ? -22.443 6.930 -3.431 1.00 95.88 121 GLU A CA 1
ATOM 962 C C . GLU A 1 121 ? -21.966 6.996 -4.888 1.00 95.88 121 GLU A C 1
ATOM 964 O O . GLU A 1 121 ? -21.616 8.068 -5.385 1.00 95.88 121 GLU A O 1
ATOM 969 N N . GLY A 1 122 ? -21.954 5.857 -5.579 1.00 96.06 122 GLY A N 1
ATOM 970 C CA . GLY A 1 122 ? -21.417 5.753 -6.932 1.00 96.06 122 GLY A CA 1
ATOM 971 C C . GLY A 1 122 ? -21.281 4.312 -7.415 1.00 96.06 122 GLY A C 1
ATOM 972 O O . GLY A 1 122 ? -21.623 3.375 -6.690 1.00 96.06 122 GLY A O 1
ATOM 973 N N . GLN A 1 123 ? -20.777 4.150 -8.637 1.00 95.81 123 GLN A N 1
ATOM 974 C CA . GLN A 1 123 ? -20.360 2.857 -9.186 1.00 95.81 123 GLN A CA 1
ATOM 975 C C . GLN A 1 123 ? -18.836 2.759 -9.153 1.00 95.81 123 GLN A C 1
ATOM 977 O O . GLN A 1 123 ? -18.156 3.764 -9.345 1.00 95.81 123 GLN A O 1
ATOM 982 N N . ASN A 1 124 ? -18.291 1.572 -8.888 1.00 97.19 124 ASN A N 1
ATOM 983 C CA . ASN A 1 124 ? -16.861 1.347 -9.093 1.00 97.19 124 ASN A CA 1
ATOM 984 C C . ASN A 1 124 ? -16.551 1.020 -10.559 1.00 97.19 124 ASN A C 1
ATOM 986 O O . ASN A 1 124 ? -17.444 0.653 -11.323 1.00 97.19 124 ASN A O 1
ATOM 990 N N . LEU A 1 125 ? -15.288 1.147 -10.963 1.00 98.06 125 LEU A N 1
ATOM 991 C CA . LEU A 1 125 ? -14.913 0.982 -12.370 1.00 98.06 125 LEU A CA 1
ATOM 992 C C . LEU A 1 125 ? -15.125 -0.448 -12.890 1.00 98.06 125 LEU A C 1
ATOM 994 O O . LEU A 1 125 ? -15.359 -0.627 -14.079 1.00 98.06 125 LEU A O 1
ATOM 998 N N . GLU A 1 126 ? -15.111 -1.457 -12.015 1.00 95.81 126 GLU A N 1
ATOM 999 C CA . GLU A 1 126 ? -15.487 -2.835 -12.374 1.00 95.81 126 GLU A CA 1
ATOM 1000 C C . GLU A 1 126 ? -16.973 -2.940 -12.753 1.00 95.81 126 GLU A C 1
ATOM 1002 O O . GLU A 1 126 ? -17.350 -3.653 -13.684 1.00 95.81 126 GLU A O 1
ATOM 1007 N N . GLN A 1 127 ? -17.844 -2.235 -12.027 1.00 96.38 127 GLN A N 1
ATOM 1008 C CA . GLN A 1 127 ? -19.268 -2.154 -12.348 1.00 96.38 127 GLN A CA 1
ATOM 1009 C C . GLN A 1 127 ? -19.497 -1.367 -13.639 1.00 96.38 127 GLN A C 1
ATOM 1011 O O . GLN A 1 127 ? -20.283 -1.818 -14.471 1.00 96.38 127 GLN A O 1
ATOM 1016 N N . GLU A 1 128 ? -18.785 -0.253 -13.833 1.00 97.62 128 GLU A N 1
ATOM 1017 C CA . GLU A 1 128 ? -18.839 0.517 -15.083 1.00 97.62 128 GLU A CA 1
ATOM 1018 C C . GLU A 1 128 ? -18.404 -0.332 -16.279 1.00 97.62 128 GLU A C 1
ATOM 1020 O O . GLU A 1 128 ? -19.111 -0.366 -17.280 1.00 97.62 128 GLU A O 1
ATOM 1025 N N . LEU A 1 129 ? -17.301 -1.079 -16.165 1.00 96.69 129 LEU A N 1
ATOM 1026 C CA . LEU A 1 129 ? -16.828 -1.987 -17.213 1.00 96.69 129 LEU A CA 1
ATOM 1027 C C . LEU A 1 129 ? -17.890 -3.039 -17.570 1.00 96.69 129 LEU A C 1
ATOM 1029 O O . LEU A 1 129 ? -18.153 -3.287 -18.744 1.00 96.69 129 LEU A O 1
ATOM 1033 N N . LYS A 1 130 ? -18.539 -3.637 -16.564 1.00 95.50 130 LYS A N 1
ATOM 1034 C CA . LYS A 1 130 ? -19.611 -4.627 -16.773 1.00 95.50 130 LYS A CA 1
ATOM 1035 C C . LYS A 1 130 ? -20.864 -4.036 -17.411 1.00 95.50 130 LYS A C 1
ATOM 1037 O O . LYS A 1 130 ? -21.554 -4.742 -18.140 1.00 95.50 130 LYS A O 1
ATOM 1042 N N . GLN A 1 131 ? -21.190 -2.786 -17.093 1.00 96.06 131 GLN A N 1
ATOM 1043 C CA . GLN A 1 131 ? -22.418 -2.138 -17.544 1.00 96.06 131 GLN A CA 1
ATOM 1044 C C . GLN A 1 131 ? -22.260 -1.462 -18.912 1.00 96.06 131 GLN A C 1
ATOM 1046 O O . GLN A 1 131 ? -23.167 -1.541 -19.738 1.00 96.06 131 GLN A O 1
ATOM 1051 N N . GLU A 1 132 ? -21.139 -0.783 -19.144 1.00 95.25 132 GLU A N 1
ATOM 1052 C CA . GLU A 1 132 ? -20.896 0.054 -20.325 1.00 95.25 132 GLU A CA 1
ATOM 1053 C C . GLU A 1 132 ? -19.929 -0.581 -21.333 1.00 95.25 132 GLU A C 1
ATOM 1055 O O . GLU A 1 132 ? -19.819 -0.099 -22.461 1.00 95.25 132 GLU A O 1
ATOM 1060 N N . GLY A 1 133 ? -19.238 -1.656 -20.950 1.00 94.50 133 GLY A N 1
ATOM 1061 C CA . GLY A 1 133 ? -18.184 -2.274 -21.745 1.00 94.50 133 GLY A CA 1
ATOM 1062 C C . GLY A 1 133 ? -16.822 -1.598 -21.569 1.00 94.50 133 GLY A C 1
ATOM 1063 O O . GLY A 1 133 ? -16.609 -0.771 -20.678 1.00 94.50 133 GLY A O 1
ATOM 1064 N N . VAL A 1 134 ? -15.876 -1.997 -22.421 1.00 97.00 134 VAL A N 1
ATOM 1065 C CA . VAL A 1 134 ? -14.470 -1.574 -22.343 1.00 97.00 134 VAL A CA 1
ATOM 1066 C C . VAL A 1 134 ? -14.288 -0.065 -22.503 1.00 97.00 134 VAL A C 1
ATOM 1068 O O . VAL A 1 134 ? -15.042 0.628 -23.188 1.00 97.00 134 VAL A O 1
ATOM 1071 N N . PHE A 1 135 ? -13.253 0.458 -21.856 1.00 98.00 135 PHE A N 1
ATOM 1072 C CA . PHE A 1 135 ? -12.920 1.873 -21.868 1.00 98.00 135 PHE A CA 1
ATOM 1073 C C . PHE A 1 135 ? -12.124 2.177 -23.132 1.00 98.00 135 PHE A C 1
ATOM 1075 O O . PHE A 1 135 ? -11.246 1.413 -23.508 1.00 98.00 135 PHE A O 1
ATOM 1082 N N . ASN A 1 136 ? -12.390 3.308 -23.781 1.00 97.06 136 ASN A N 1
ATOM 1083 C CA . ASN A 1 136 ? -11.553 3.786 -24.881 1.00 97.06 136 ASN A CA 1
ATOM 1084 C C . ASN A 1 136 ? -10.378 4.634 -24.362 1.00 97.06 136 ASN A C 1
ATOM 1086 O O . ASN A 1 136 ? -10.319 4.996 -23.183 1.00 97.06 136 ASN A O 1
ATOM 1090 N N . GLU A 1 137 ? -9.462 5.010 -25.257 1.00 96.69 137 GLU A N 1
ATOM 1091 C CA . GLU A 1 137 ? -8.290 5.830 -24.918 1.00 96.69 137 GLU A CA 1
ATOM 1092 C C . GLU A 1 137 ? -8.655 7.116 -24.152 1.00 96.69 137 GLU A C 1
ATOM 1094 O O . GLU A 1 137 ? -7.979 7.478 -23.190 1.00 96.69 137 GLU A O 1
ATOM 1099 N N . ALA A 1 138 ? -9.741 7.796 -24.534 1.00 96.44 138 ALA A N 1
ATOM 1100 C CA . ALA A 1 138 ? -10.175 9.028 -23.876 1.00 96.44 138 ALA A CA 1
ATOM 1101 C C . ALA A 1 138 ? -10.612 8.785 -22.421 1.00 96.44 138 ALA A C 1
ATOM 1103 O O . ALA A 1 138 ? -10.200 9.527 -21.525 1.00 96.44 138 ALA A O 1
ATOM 1104 N N . LYS A 1 139 ? -11.386 7.719 -22.167 1.00 97.38 139 LYS A N 1
ATOM 1105 C CA . LYS A 1 139 ? -11.772 7.306 -20.809 1.00 97.38 139 LYS A CA 1
ATOM 1106 C C . LYS A 1 139 ? -10.545 6.948 -19.962 1.00 97.38 139 LYS A C 1
ATOM 1108 O O . LYS A 1 139 ? -10.500 7.322 -18.792 1.00 97.38 139 LYS A O 1
ATOM 1113 N N . ILE A 1 140 ? -9.528 6.302 -20.539 1.00 98.12 140 ILE A N 1
ATOM 1114 C CA . ILE A 1 140 ? -8.276 5.981 -19.830 1.00 98.12 140 ILE A CA 1
ATOM 1115 C C . ILE A 1 140 ? -7.452 7.226 -19.511 1.00 98.12 140 ILE A C 1
ATOM 1117 O O . ILE A 1 140 ? -6.992 7.376 -18.382 1.00 98.12 140 ILE A O 1
ATOM 1121 N N . LYS A 1 141 ? -7.298 8.157 -20.458 1.00 97.38 141 LYS A N 1
ATOM 1122 C CA . LYS A 1 141 ? -6.620 9.434 -20.183 1.00 97.38 141 LYS A CA 1
ATOM 1123 C C . LYS A 1 141 ? -7.325 10.206 -19.072 1.00 97.38 141 LYS A C 1
ATOM 1125 O O . LYS A 1 141 ? -6.658 10.725 -18.182 1.00 97.38 141 LYS A O 1
ATOM 1130 N N . HIS A 1 142 ? -8.659 10.234 -19.089 1.00 96.69 142 HIS A N 1
ATOM 1131 C CA . HIS A 1 142 ? -9.444 10.858 -18.028 1.00 96.69 142 HIS A CA 1
ATOM 1132 C C . HIS A 1 142 ? -9.222 10.162 -16.676 1.00 96.69 142 HIS A C 1
ATOM 1134 O O . HIS A 1 142 ? -8.935 10.835 -15.689 1.00 96.69 142 HIS A O 1
ATOM 1140 N N . LEU A 1 143 ? -9.281 8.826 -16.634 1.00 98.25 143 LEU A N 1
ATOM 1141 C CA . LEU A 1 143 ? -8.975 8.028 -15.442 1.00 98.25 143 LEU A CA 1
ATOM 1142 C C . LEU A 1 143 ? -7.598 8.381 -14.862 1.00 98.25 143 LEU A C 1
ATOM 1144 O O . LEU A 1 143 ? -7.497 8.735 -13.689 1.00 98.25 143 LEU A O 1
ATOM 1148 N N . LEU A 1 144 ? -6.550 8.347 -15.690 1.00 98.38 144 LEU A N 1
ATOM 1149 C CA . LEU A 1 144 ? -5.194 8.707 -15.276 1.00 98.38 144 LEU A CA 1
ATOM 1150 C C . LEU A 1 144 ? -5.140 10.149 -14.751 1.00 98.38 144 LEU A C 1
ATOM 1152 O O . LEU A 1 144 ? -4.566 10.392 -13.692 1.00 98.38 144 LEU A O 1
ATOM 1156 N N . SER A 1 145 ? -5.788 11.095 -15.436 1.00 97.06 145 SER A N 1
ATOM 1157 C CA . SER A 1 145 ? -5.797 12.508 -15.041 1.00 97.06 145 SER A CA 1
ATOM 1158 C C . SER A 1 145 ? -6.442 12.773 -13.678 1.00 97.06 145 SER A C 1
ATOM 1160 O O . SER A 1 145 ? -6.044 13.718 -13.002 1.00 97.06 145 SER A O 1
ATOM 1162 N N . GLU A 1 146 ? -7.404 11.946 -13.254 1.00 97.44 146 GLU A N 1
ATOM 1163 C CA . GLU A 1 146 ? -8.070 12.099 -11.957 1.00 97.44 146 GLU A CA 1
ATOM 1164 C C . GLU A 1 146 ? -7.391 11.312 -10.834 1.00 97.44 146 GLU A C 1
ATOM 1166 O O . GLU A 1 146 ? -7.407 11.772 -9.696 1.00 97.44 146 GLU A O 1
ATOM 1171 N N . ILE A 1 147 ? -6.788 10.154 -11.130 1.00 98.44 147 ILE A N 1
ATOM 1172 C CA . ILE A 1 147 ? -6.163 9.292 -10.113 1.00 98.44 147 ILE A CA 1
ATOM 1173 C C . ILE A 1 147 ? -4.722 9.703 -9.811 1.00 98.44 147 ILE A C 1
ATOM 1175 O O . ILE A 1 147 ? -4.318 9.681 -8.650 1.00 98.44 147 ILE A O 1
ATOM 1179 N N . LEU A 1 148 ? -3.940 10.121 -10.811 1.00 98.38 148 LEU A N 1
ATOM 1180 C CA . LEU A 1 148 ? -2.541 10.510 -10.604 1.00 98.38 148 LEU A CA 1
ATOM 1181 C C . LEU A 1 148 ? -2.371 11.651 -9.576 1.00 98.38 148 LEU A C 1
ATOM 1183 O O . LEU A 1 148 ? -1.485 11.527 -8.732 1.00 98.38 148 LEU A O 1
ATOM 1187 N N . PRO A 1 149 ? -3.212 12.707 -9.538 1.00 97.81 149 PRO A N 1
ATOM 1188 C CA . PRO A 1 149 ? -3.147 13.717 -8.476 1.00 97.81 149 PRO A CA 1
ATOM 1189 C C . PRO A 1 149 ? -3.410 13.159 -7.070 1.00 97.81 149 PRO A C 1
ATOM 1191 O O . PRO A 1 149 ? -2.791 13.614 -6.107 1.00 97.81 149 PRO A O 1
ATOM 1194 N N . ILE A 1 150 ? -4.293 12.160 -6.947 1.00 97.62 150 ILE A N 1
ATOM 1195 C CA . ILE A 1 150 ? -4.538 11.465 -5.676 1.00 97.62 150 ILE A CA 1
ATOM 1196 C C . ILE A 1 150 ? -3.275 10.702 -5.267 1.00 97.62 150 ILE A C 1
ATOM 1198 O O . ILE A 1 150 ? -2.850 10.807 -4.119 1.00 97.62 150 ILE A O 1
ATOM 1202 N N . LEU A 1 151 ? -2.647 9.981 -6.205 1.00 97.38 151 LEU A N 1
ATOM 1203 C CA . LEU A 1 151 ? -1.409 9.240 -5.948 1.00 97.38 151 LEU A CA 1
ATOM 1204 C C . LEU A 1 151 ? -0.262 10.164 -5.536 1.00 97.38 151 LEU A C 1
ATOM 1206 O O . LEU A 1 151 ? 0.390 9.903 -4.531 1.00 97.38 151 LEU A O 1
ATOM 1210 N N . GLU A 1 152 ? -0.077 11.288 -6.231 1.00 96.50 152 GLU A N 1
ATOM 1211 C CA . GLU A 1 152 ? 0.914 12.302 -5.857 1.00 96.50 152 GLU A CA 1
ATOM 1212 C C . GLU A 1 152 ? 0.693 12.791 -4.414 1.00 96.50 152 GLU A C 1
ATOM 1214 O O . GLU A 1 152 ? 1.634 12.866 -3.619 1.00 96.50 152 GLU A O 1
ATOM 1219 N N . PHE A 1 153 ? -0.563 13.072 -4.047 1.00 96.31 153 PHE A N 1
ATOM 1220 C CA . PHE A 1 153 ? -0.913 13.513 -2.701 1.00 96.31 153 PHE A CA 1
ATOM 1221 C C . PHE A 1 153 ? -0.578 12.458 -1.639 1.00 96.31 153 PHE A C 1
ATOM 1223 O O . PHE A 1 153 ? 0.136 12.772 -0.682 1.00 96.31 153 PHE A O 1
ATOM 1230 N N . ILE A 1 154 ? -1.038 11.213 -1.794 1.00 94.62 154 ILE A N 1
ATOM 1231 C CA . ILE A 1 154 ? -0.806 10.169 -0.780 1.00 94.62 154 ILE A CA 1
ATOM 1232 C C . ILE A 1 154 ? 0.686 9.806 -0.687 1.00 94.62 154 ILE A C 1
ATOM 1234 O O . ILE A 1 154 ? 1.216 9.647 0.415 1.00 94.62 154 ILE A O 1
ATOM 1238 N N . HIS A 1 155 ? 1.403 9.800 -1.817 1.00 92.81 155 HIS A N 1
ATOM 1239 C CA . HIS A 1 155 ? 2.845 9.550 -1.871 1.00 92.81 155 HIS A CA 1
ATOM 1240 C C . HIS A 1 155 ? 3.639 10.668 -1.188 1.00 92.81 155 HIS A C 1
ATOM 1242 O O . HIS A 1 155 ? 4.595 10.380 -0.466 1.00 92.81 155 HIS A O 1
ATOM 1248 N N . SER A 1 156 ? 3.210 11.932 -1.309 1.00 91.81 156 SER A N 1
ATOM 1249 C CA . SER A 1 156 ? 3.813 13.057 -0.571 1.00 91.81 156 SER A CA 1
ATOM 1250 C C . SER A 1 156 ? 3.686 12.907 0.953 1.00 91.81 156 SER A C 1
ATOM 1252 O O . SER A 1 156 ? 4.528 13.396 1.708 1.00 91.81 156 SER A O 1
ATOM 1254 N N . LYS A 1 157 ? 2.664 12.173 1.411 1.00 87.12 157 LYS A N 1
ATOM 1255 C CA . LYS A 1 157 ? 2.426 11.816 2.816 1.00 87.12 157 LYS A CA 1
ATOM 1256 C C . LYS A 1 157 ? 3.077 10.490 3.224 1.00 87.12 157 LYS A C 1
ATOM 1258 O O . LYS A 1 157 ? 2.838 10.027 4.336 1.00 87.12 157 LYS A O 1
ATOM 1263 N N . GLN A 1 158 ? 3.909 9.897 2.362 1.00 83.81 158 GLN A N 1
ATOM 1264 C CA . GLN A 1 158 ? 4.549 8.592 2.572 1.00 83.81 158 GLN A CA 1
ATOM 1265 C C . GLN A 1 158 ? 3.540 7.441 2.750 1.00 83.81 158 GLN A C 1
ATOM 1267 O O . GLN A 1 158 ? 3.817 6.450 3.429 1.00 83.81 158 GLN A O 1
ATOM 1272 N N . VAL A 1 159 ? 2.357 7.562 2.140 1.00 88.19 159 VAL A N 1
ATOM 1273 C CA . VAL A 1 159 ? 1.329 6.518 2.114 1.00 88.19 159 VAL A CA 1
ATOM 1274 C C . VAL A 1 159 ? 1.291 5.895 0.725 1.00 88.19 159 VAL A C 1
ATOM 1276 O O . VAL A 1 159 ? 1.093 6.592 -0.260 1.00 88.19 159 VAL A O 1
ATOM 1279 N N . ILE A 1 160 ? 1.444 4.573 0.661 1.00 89.38 160 ILE A N 1
ATOM 1280 C CA . ILE A 1 160 ? 1.285 3.768 -0.560 1.00 89.38 160 ILE A CA 1
ATOM 1281 C C . ILE A 1 160 ? -0.066 3.058 -0.457 1.00 89.38 160 ILE A C 1
ATOM 1283 O O . ILE A 1 160 ? -0.350 2.469 0.592 1.00 89.38 160 ILE A O 1
ATOM 1287 N N . HIS A 1 161 ? -0.878 3.102 -1.514 1.00 92.25 161 HIS A N 1
ATOM 1288 C CA . HIS A 1 161 ? -2.229 2.536 -1.523 1.00 92.25 161 HIS A CA 1
ATOM 1289 C C . HIS A 1 161 ? -2.220 1.002 -1.493 1.00 92.25 161 HIS A C 1
ATOM 1291 O O . HIS A 1 161 ? -2.936 0.397 -0.703 1.00 92.25 161 HIS A O 1
ATOM 1297 N N . ARG A 1 162 ? -1.372 0.362 -2.311 1.00 88.25 162 ARG A N 1
ATOM 1298 C CA . ARG A 1 162 ? -1.111 -1.092 -2.366 1.00 88.25 162 ARG A CA 1
ATOM 1299 C C . ARG A 1 162 ? -2.231 -1.998 -2.896 1.00 88.25 162 ARG A C 1
ATOM 1301 O O . ARG A 1 162 ? -1.941 -3.154 -3.192 1.00 88.25 162 ARG A O 1
ATOM 1308 N N . ASP A 1 163 ? -3.467 -1.532 -3.044 1.00 89.31 163 ASP A N 1
ATOM 1309 C CA . ASP A 1 163 ? -4.565 -2.311 -3.663 1.00 89.31 163 ASP A CA 1
ATOM 1310 C C . ASP A 1 163 ? -5.312 -1.480 -4.723 1.00 89.31 163 ASP A C 1
ATOM 1312 O O . ASP A 1 163 ? -6.529 -1.336 -4.674 1.00 89.31 163 ASP A O 1
ATOM 1316 N N . ILE A 1 164 ? -4.586 -0.841 -5.649 1.00 94.94 164 ILE A N 1
ATOM 1317 C CA . ILE A 1 164 ? -5.219 -0.107 -6.761 1.00 94.94 164 ILE A CA 1
ATOM 1318 C C . ILE A 1 164 ? -5.733 -1.108 -7.790 1.00 94.94 164 ILE A C 1
ATOM 1320 O O . ILE A 1 164 ? -4.964 -1.907 -8.320 1.00 94.94 164 ILE A O 1
ATOM 1324 N N . LYS A 1 165 ? -7.036 -1.033 -8.055 1.00 94.31 165 LYS A N 1
ATOM 1325 C CA . LYS A 1 165 ? -7.777 -1.899 -8.974 1.00 94.31 165 LYS A CA 1
ATOM 1326 C C . LYS A 1 165 ? -9.162 -1.307 -9.264 1.00 94.31 165 LYS A C 1
ATOM 1328 O O . LYS A 1 165 ? -9.595 -0.424 -8.511 1.00 94.31 165 LYS A O 1
ATOM 1333 N N . PRO A 1 166 ? -9.888 -1.781 -10.292 1.00 96.38 166 PRO A N 1
ATOM 1334 C CA . PRO A 1 166 ? -11.179 -1.212 -10.675 1.00 96.38 166 PRO A CA 1
ATOM 1335 C C . PRO A 1 166 ? -12.219 -1.146 -9.544 1.00 96.38 166 PRO A C 1
ATOM 1337 O O . PRO A 1 166 ? -12.977 -0.183 -9.459 1.00 96.38 166 PRO A O 1
ATOM 1340 N N . GLU A 1 167 ? -12.260 -2.130 -8.641 1.00 93.75 167 GLU A N 1
ATOM 1341 C CA . GLU A 1 167 ? -13.250 -2.177 -7.555 1.00 93.75 167 GLU A CA 1
ATOM 1342 C C . GLU A 1 167 ? -13.016 -1.116 -6.470 1.00 93.75 167 GLU A C 1
ATOM 1344 O O . GLU A 1 167 ? -13.961 -0.761 -5.760 1.00 93.75 167 GLU A O 1
ATOM 1349 N N . ASN A 1 168 ? -11.781 -0.614 -6.367 1.00 95.19 168 ASN A N 1
ATOM 1350 C CA . ASN A 1 168 ? -11.335 0.355 -5.363 1.00 95.19 168 ASN A CA 1
ATOM 1351 C C . ASN A 1 168 ? -11.305 1.797 -5.901 1.00 95.19 168 ASN A C 1
ATOM 1353 O O . ASN A 1 168 ? -10.837 2.712 -5.224 1.00 95.19 168 ASN A O 1
ATOM 1357 N N . ILE A 1 169 ? -11.834 2.020 -7.106 1.00 98.25 169 ILE A N 1
ATOM 1358 C CA . ILE A 1 169 ? -12.008 3.348 -7.691 1.00 98.25 169 ILE A CA 1
ATOM 1359 C C . ILE A 1 169 ? -13.498 3.550 -7.959 1.00 98.25 169 ILE A C 1
ATOM 1361 O O . ILE A 1 169 ? -14.078 2.855 -8.789 1.00 98.25 169 ILE A O 1
ATOM 1365 N N . ILE A 1 170 ? -14.123 4.488 -7.245 1.00 98.25 170 ILE A N 1
ATOM 1366 C CA . ILE A 1 170 ? -15.564 4.766 -7.322 1.00 98.25 170 ILE A CA 1
ATOM 1367 C C . ILE A 1 170 ? -15.799 6.086 -8.046 1.00 98.25 170 ILE A C 1
ATOM 1369 O O . ILE A 1 170 ? -15.287 7.119 -7.625 1.00 98.25 170 ILE A O 1
ATOM 1373 N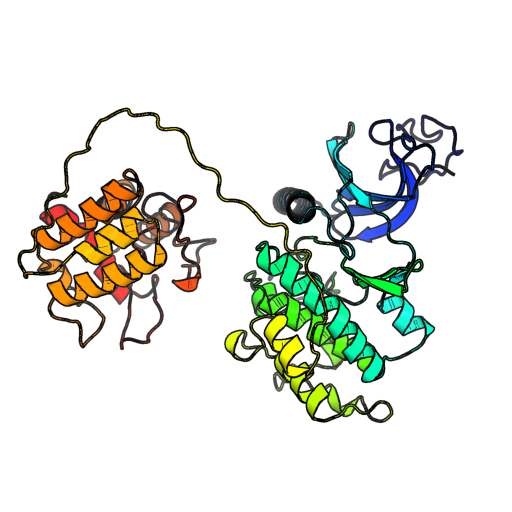 N . ARG A 1 171 ? -16.636 6.089 -9.084 1.00 98.25 171 ARG A N 1
ATOM 1374 C CA . ARG A 1 171 ? -17.178 7.318 -9.659 1.00 98.25 171 ARG A CA 1
ATOM 1375 C C . ARG A 1 171 ? -18.326 7.817 -8.801 1.00 98.25 171 ARG A C 1
ATOM 1377 O O . ARG A 1 171 ? -19.421 7.251 -8.797 1.00 98.25 171 ARG A O 1
ATOM 1384 N N . ARG A 1 172 ? -18.063 8.886 -8.054 1.00 97.75 172 ARG A N 1
ATOM 1385 C CA . ARG A 1 172 ? -19.036 9.506 -7.161 1.00 97.75 172 ARG A CA 1
ATOM 1386 C C . ARG A 1 172 ? -20.166 10.137 -7.966 1.00 97.75 172 ARG A C 1
ATOM 1388 O O . ARG A 1 172 ? -19.944 10.945 -8.859 1.00 97.75 172 ARG A O 1
ATOM 1395 N N . LYS A 1 173 ? -21.400 9.807 -7.603 1.00 97.19 173 LYS A N 1
ATOM 1396 C CA . LYS A 1 173 ? -22.617 10.220 -8.311 1.00 97.19 173 LYS A CA 1
ATOM 1397 C C . LYS A 1 173 ? -22.892 11.724 -8.244 1.00 97.19 173 LYS A C 1
ATOM 1399 O O . LYS A 1 173 ? -23.508 12.265 -9.154 1.00 97.19 173 LYS A O 1
ATOM 1404 N N . SER A 1 174 ? -22.475 12.399 -7.172 1.00 95.88 174 SER A N 1
ATOM 1405 C CA . SER A 1 174 ? -22.789 13.819 -6.962 1.00 95.88 174 SER A CA 1
ATOM 1406 C C . SER A 1 174 ? -22.086 14.757 -7.945 1.00 95.88 174 SER A C 1
ATOM 1408 O O . SER A 1 174 ? -22.616 15.822 -8.239 1.00 95.88 174 SER A O 1
ATOM 1410 N N . ASP A 1 175 ? -20.897 14.388 -8.425 1.00 96.44 175 ASP A N 1
ATOM 1411 C CA . ASP A 1 175 ? -20.038 15.250 -9.247 1.00 96.44 175 ASP A CA 1
ATOM 1412 C C . ASP A 1 175 ? -19.228 14.501 -10.321 1.00 96.44 175 ASP A C 1
ATOM 1414 O O . ASP A 1 175 ? -18.386 15.100 -10.987 1.00 96.44 175 ASP A O 1
ATOM 1418 N N . ASN A 1 176 ? -19.481 13.202 -10.506 1.00 95.88 176 ASN A N 1
ATOM 1419 C CA . ASN A 1 176 ? -18.793 12.306 -11.441 1.00 95.88 176 ASN A CA 1
ATOM 1420 C C . ASN A 1 176 ? -17.273 12.181 -11.236 1.00 95.88 176 ASN A C 1
ATOM 1422 O O . ASN A 1 176 ? -16.584 11.668 -12.123 1.00 95.88 176 ASN A O 1
ATOM 1426 N N . LYS A 1 177 ? -16.756 12.594 -10.072 1.00 97.75 177 LYS A N 1
ATOM 1427 C CA . LYS A 1 177 ? -15.336 12.486 -9.727 1.00 97.75 177 LYS A CA 1
ATOM 1428 C C . LYS A 1 177 ? -14.957 11.071 -9.320 1.00 97.75 177 LYS A C 1
ATOM 1430 O O . LYS A 1 177 ? -15.703 10.400 -8.605 1.00 97.75 177 LYS A O 1
ATOM 1435 N N . LEU A 1 178 ? -13.773 10.637 -9.741 1.00 98.44 178 LEU A N 1
ATOM 1436 C CA . LEU A 1 178 ? -13.189 9.381 -9.285 1.00 98.44 178 LEU A CA 1
ATOM 1437 C C . LEU A 1 178 ? -12.622 9.521 -7.868 1.00 98.44 178 LEU A C 1
ATOM 1439 O O . LEU A 1 178 ? -11.839 10.425 -7.580 1.00 98.44 178 LEU A O 1
ATOM 1443 N N . ILE A 1 179 ? -13.031 8.611 -6.991 1.00 98.19 179 ILE A N 1
ATOM 1444 C CA . ILE A 1 179 ? -12.658 8.542 -5.579 1.00 98.19 179 ILE A CA 1
ATOM 1445 C C . ILE A 1 179 ? -11.873 7.254 -5.359 1.00 98.19 179 ILE A C 1
ATOM 1447 O O . ILE A 1 179 ? -12.354 6.172 -5.703 1.00 98.19 179 ILE A O 1
ATOM 1451 N N . LEU A 1 180 ? -10.679 7.368 -4.779 1.00 97.25 180 LEU A N 1
ATOM 1452 C CA . LEU A 1 180 ? -9.852 6.217 -4.425 1.00 97.25 180 LEU A CA 1
ATOM 1453 C C . LEU A 1 180 ? -10.232 5.746 -3.019 1.00 97.25 180 LEU A C 1
ATOM 1455 O O . LEU A 1 180 ? -10.197 6.528 -2.067 1.00 97.25 180 LEU A O 1
ATOM 1459 N N . VAL A 1 181 ? -10.628 4.481 -2.890 1.00 94.12 181 VAL A N 1
ATOM 1460 C CA . VAL A 1 181 ? -11.097 3.891 -1.631 1.00 94.12 181 VAL A CA 1
ATOM 1461 C C . VAL A 1 181 ? -10.269 2.665 -1.255 1.00 94.12 181 VAL A C 1
ATOM 1463 O O . VAL A 1 181 ? -9.600 2.086 -2.096 1.00 94.12 181 VAL A O 1
ATOM 1466 N N . ASP A 1 182 ? -10.401 2.221 -0.002 1.00 86.94 182 ASP A N 1
ATOM 1467 C CA . ASP A 1 182 ? -9.785 0.984 0.509 1.00 86.94 182 ASP A CA 1
ATOM 1468 C C . ASP A 1 182 ? -8.246 1.034 0.615 1.00 86.94 182 ASP A C 1
ATOM 1470 O O . ASP A 1 182 ? -7.524 0.276 -0.025 1.00 86.94 182 ASP A O 1
ATOM 1474 N N . PHE A 1 183 ? -7.747 1.885 1.523 1.00 82.94 183 PHE A N 1
ATOM 1475 C CA . PHE A 1 183 ? -6.320 2.045 1.876 1.00 82.94 183 PHE A CA 1
ATOM 1476 C C . PHE A 1 183 ? -5.745 0.871 2.703 1.00 82.94 183 PHE A C 1
ATOM 1478 O O . PHE A 1 183 ? -4.816 1.027 3.513 1.00 82.94 183 PHE A O 1
ATOM 1485 N N . GLY A 1 184 ? -6.334 -0.312 2.541 1.00 68.25 184 GLY A N 1
ATOM 1486 C CA . GLY A 1 184 ? -5.943 -1.535 3.221 1.00 68.25 184 GLY A CA 1
ATOM 1487 C C . GLY A 1 184 ? -4.514 -1.941 2.872 1.00 68.25 184 GLY A C 1
ATOM 1488 O O . GLY A 1 184 ? -4.013 -1.713 1.773 1.00 68.25 184 GLY A O 1
ATOM 1489 N N . ALA A 1 185 ? -3.815 -2.574 3.813 1.00 55.28 185 ALA A N 1
ATOM 1490 C CA . ALA A 1 185 ? -2.543 -3.195 3.471 1.00 55.28 185 ALA A CA 1
ATOM 1491 C C . ALA A 1 185 ? -2.799 -4.390 2.538 1.00 55.28 185 ALA A C 1
ATOM 1493 O O . ALA A 1 185 ? -3.658 -5.221 2.841 1.00 55.28 185 ALA A O 1
ATOM 1494 N N . ALA A 1 186 ? -2.040 -4.488 1.440 1.00 46.81 186 ALA A N 1
ATOM 1495 C CA . ALA A 1 186 ? -2.097 -5.616 0.515 1.00 46.81 186 ALA A CA 1
ATOM 1496 C C . ALA A 1 186 ? -2.228 -6.956 1.256 1.00 46.81 186 ALA A C 1
ATOM 1498 O O . ALA A 1 186 ? -1.504 -7.251 2.213 1.00 46.81 186 ALA A O 1
ATOM 1499 N N . LYS A 1 187 ? -3.176 -7.766 0.782 1.00 46.28 187 LYS A N 1
ATOM 1500 C CA . LYS A 1 187 ? -3.417 -9.132 1.242 1.00 46.28 187 LYS A CA 1
ATOM 1501 C C . LYS A 1 187 ? -2.097 -9.893 1.105 1.00 46.28 187 LYS A C 1
ATOM 1503 O O . LYS A 1 187 ? -1.606 -10.046 -0.010 1.00 46.28 187 LYS A O 1
ATOM 1508 N N . PHE A 1 188 ? -1.507 -10.351 2.209 1.00 36.69 188 PHE A N 1
ATOM 1509 C CA . PHE A 1 188 ? -0.370 -11.269 2.133 1.00 36.69 188 PHE A CA 1
ATOM 1510 C C . PHE A 1 188 ? -0.815 -12.511 1.356 1.00 36.69 188 PHE A C 1
ATOM 1512 O O . PHE A 1 188 ? -1.583 -13.328 1.863 1.00 36.69 188 PHE A O 1
ATOM 1519 N N . VAL A 1 189 ? -0.338 -12.654 0.122 1.00 33.88 189 VAL A N 1
ATOM 1520 C CA . VAL A 1 189 ? -0.349 -13.939 -0.570 1.00 33.88 189 VAL A CA 1
ATOM 1521 C C . VAL A 1 189 ? 0.869 -14.686 -0.038 1.00 33.88 189 VAL A C 1
ATOM 1523 O O . VAL A 1 189 ? 2.004 -14.316 -0.327 1.00 33.88 189 VAL A O 1
ATOM 1526 N N . SER A 1 190 ? 0.647 -15.688 0.815 1.00 27.62 190 SER A N 1
ATOM 1527 C CA . SER A 1 190 ? 1.727 -16.535 1.328 1.00 27.62 190 SER A CA 1
ATOM 1528 C C . SER A 1 190 ? 2.554 -17.111 0.166 1.00 27.62 190 SER A C 1
ATOM 1530 O O . SER A 1 190 ? 1.968 -17.719 -0.733 1.00 27.62 190 SER A O 1
ATOM 1532 N N . PRO A 1 191 ? 3.900 -17.032 0.202 1.00 32.28 191 PRO A N 1
ATOM 1533 C CA . PRO A 1 191 ? 4.771 -17.677 -0.789 1.00 32.28 191 PRO A CA 1
ATOM 1534 C C . PRO A 1 191 ? 4.561 -19.197 -0.881 1.00 32.28 191 PRO A C 1
ATOM 1536 O O . PRO A 1 191 ? 4.823 -19.800 -1.917 1.00 32.28 191 PRO A O 1
ATOM 1539 N N . LEU A 1 192 ? 4.035 -19.807 0.188 1.00 27.73 192 LEU A N 1
ATOM 1540 C CA . LEU A 1 192 ? 3.677 -21.228 0.275 1.00 27.73 192 LEU A CA 1
ATOM 1541 C C . LEU A 1 192 ? 2.518 -21.652 -0.644 1.00 27.73 192 LEU A C 1
ATOM 1543 O O . LEU A 1 192 ? 2.353 -22.843 -0.879 1.00 27.73 192 LEU A O 1
ATOM 1547 N N . ASN A 1 193 ? 1.750 -20.714 -1.208 1.00 28.30 193 ASN A N 1
ATOM 1548 C CA . ASN A 1 193 ? 0.624 -21.038 -2.092 1.00 28.30 193 ASN A CA 1
ATOM 1549 C C . ASN A 1 193 ? 0.982 -20.998 -3.588 1.00 28.30 193 ASN A C 1
ATOM 1551 O O . ASN A 1 193 ? 0.089 -21.096 -4.424 1.00 28.30 193 ASN A O 1
ATOM 1555 N N . ARG A 1 194 ? 2.269 -20.886 -3.954 1.00 29.72 194 ARG A N 1
ATOM 1556 C CA . ARG A 1 194 ? 2.702 -20.954 -5.365 1.00 29.72 194 ARG A CA 1
ATOM 1557 C C . ARG A 1 194 ? 2.711 -22.370 -5.958 1.00 29.72 194 ARG A C 1
ATOM 1559 O O . ARG A 1 194 ? 2.889 -22.495 -7.163 1.00 29.72 194 ARG A O 1
ATOM 1566 N N . SER A 1 195 ? 2.465 -23.408 -5.154 1.00 27.62 195 SER A N 1
ATOM 1567 C CA . SER A 1 195 ? 2.496 -24.811 -5.605 1.00 27.62 195 SER A CA 1
ATOM 1568 C C . SER A 1 195 ? 1.146 -25.530 -5.566 1.00 27.62 195 SER A C 1
ATOM 1570 O O . SER A 1 195 ? 1.116 -26.756 -5.600 1.00 27.62 195 SER A O 1
ATOM 1572 N N . MET A 1 196 ? 0.021 -24.812 -5.520 1.00 24.78 196 MET A N 1
ATOM 1573 C CA . MET A 1 196 ? -1.280 -25.431 -5.781 1.00 24.78 196 MET A CA 1
ATOM 1574 C C . MET A 1 196 ? -2.011 -24.677 -6.883 1.00 24.78 196 MET A C 1
ATOM 1576 O O . MET A 1 196 ? -2.343 -23.504 -6.744 1.00 24.78 196 MET A O 1
ATOM 1580 N N . THR A 1 197 ? -2.303 -25.394 -7.963 1.00 29.44 197 THR A N 1
ATOM 1581 C CA . THR A 1 197 ? -3.293 -25.095 -9.004 1.00 29.44 197 THR A CA 1
ATOM 1582 C C . THR A 1 197 ? -4.712 -25.019 -8.416 1.00 29.44 197 THR A C 1
ATOM 1584 O O . THR A 1 197 ? -5.599 -25.788 -8.773 1.00 29.44 197 THR A O 1
ATOM 1587 N N . GLY A 1 198 ? -4.930 -24.116 -7.459 1.00 26.72 198 GLY A N 1
ATOM 1588 C CA . GLY A 1 198 ? -6.167 -24.000 -6.702 1.00 26.72 198 GLY A CA 1
ATOM 1589 C C . GLY A 1 198 ? -6.307 -22.618 -6.074 1.00 26.72 198 GLY A C 1
ATOM 1590 O O . GLY A 1 198 ? -5.770 -22.360 -5.006 1.00 26.72 198 GLY A O 1
ATOM 1591 N N . THR A 1 199 ? -7.077 -21.760 -6.745 1.00 28.62 199 THR A N 1
ATOM 1592 C CA . THR A 1 199 ? -7.722 -20.543 -6.219 1.00 28.62 199 THR A CA 1
ATOM 1593 C C . THR A 1 199 ? -6.814 -19.614 -5.397 1.00 28.62 199 THR A C 1
ATOM 1595 O O . THR A 1 199 ? -6.866 -19.588 -4.167 1.00 28.62 199 THR A O 1
ATOM 1598 N N . ILE A 1 200 ? -6.019 -18.777 -6.075 1.00 32.81 200 ILE A N 1
ATOM 1599 C CA . ILE A 1 200 ? -5.390 -17.614 -5.433 1.00 32.81 200 ILE A CA 1
ATOM 1600 C C . ILE A 1 200 ? -6.515 -16.664 -4.997 1.00 32.81 200 ILE A C 1
ATOM 1602 O O . ILE A 1 200 ? -7.192 -16.051 -5.816 1.00 32.81 200 ILE A O 1
ATOM 1606 N N . ILE A 1 201 ? -6.752 -16.562 -3.691 1.00 33.94 201 ILE A N 1
ATOM 1607 C CA . ILE A 1 201 ? -7.755 -15.657 -3.124 1.00 33.94 201 ILE A CA 1
ATOM 1608 C C . ILE A 1 201 ? -7.174 -14.231 -3.107 1.00 33.94 201 ILE A C 1
ATOM 1610 O O . ILE A 1 201 ? -6.410 -13.891 -2.205 1.00 33.94 201 ILE A O 1
ATOM 1614 N N . GLY A 1 202 ? -7.558 -13.368 -4.056 1.00 50.38 202 GLY A N 1
ATOM 1615 C CA . GLY A 1 202 ? -7.321 -11.914 -3.982 1.00 50.38 202 GLY A CA 1
ATOM 1616 C C . GLY A 1 202 ? -6.925 -11.225 -5.294 1.00 50.38 202 GLY A C 1
ATOM 1617 O O . GLY A 1 202 ? -6.818 -11.869 -6.327 1.00 50.38 202 GLY A O 1
ATOM 1618 N N . SER A 1 203 ? -6.685 -9.906 -5.213 1.00 59.03 203 SER A N 1
ATOM 1619 C CA . SER A 1 203 ? -6.316 -8.973 -6.300 1.00 59.03 203 SER A CA 1
ATOM 1620 C C . SER A 1 203 ? -4.906 -9.217 -6.890 1.00 59.03 203 SER A C 1
ATOM 1622 O O . SER A 1 203 ? -4.218 -8.270 -7.260 1.00 59.03 203 SER A O 1
ATOM 1624 N N . ALA A 1 204 ? -4.422 -10.465 -6.901 1.00 69.81 204 ALA A N 1
ATOM 1625 C CA . ALA A 1 204 ? -3.027 -10.808 -7.195 1.00 69.81 204 ALA A CA 1
ATOM 1626 C C . ALA A 1 204 ? -2.568 -10.371 -8.594 1.00 69.81 204 ALA A C 1
ATOM 1628 O O . ALA A 1 204 ? -1.395 -10.069 -8.784 1.00 69.81 204 ALA A O 1
ATOM 1629 N N . GLU A 1 205 ? -3.505 -10.293 -9.535 1.00 81.19 205 GLU A N 1
ATOM 1630 C CA . GLU A 1 205 ? -3.286 -9.898 -10.927 1.00 81.19 205 GLU A CA 1
ATOM 1631 C C . GLU A 1 205 ? -2.859 -8.426 -11.099 1.00 81.19 205 GLU A C 1
ATOM 1633 O O . GLU A 1 205 ? -2.238 -8.091 -12.101 1.00 81.19 205 GLU A O 1
ATOM 1638 N N . TYR A 1 206 ? -3.108 -7.563 -10.104 1.00 88.12 206 TYR A N 1
ATOM 1639 C CA . TYR A 1 206 ? -2.709 -6.144 -10.116 1.00 88.12 206 TYR A CA 1
ATOM 1640 C C . TYR A 1 206 ? -1.426 -5.866 -9.317 1.00 88.12 206 TYR A C 1
ATOM 1642 O O . TYR A 1 206 ? -0.909 -4.750 -9.341 1.00 88.12 206 TYR A O 1
ATOM 1650 N N . ILE A 1 207 ? -0.914 -6.852 -8.571 1.00 85.75 207 ILE A N 1
ATOM 1651 C CA . ILE A 1 207 ? 0.189 -6.645 -7.627 1.00 85.75 207 ILE A CA 1
ATOM 1652 C C . ILE A 1 207 ? 1.503 -6.438 -8.380 1.00 85.75 207 ILE A C 1
ATOM 1654 O O . ILE A 1 207 ? 1.970 -7.320 -9.098 1.00 85.75 207 ILE A O 1
ATOM 1658 N N . ALA A 1 208 ? 2.155 -5.302 -8.125 1.00 87.69 208 ALA A N 1
ATOM 1659 C CA . ALA A 1 208 ? 3.492 -5.043 -8.644 1.00 87.69 208 ALA A CA 1
ATOM 1660 C C . ALA A 1 208 ? 4.506 -6.111 -8.177 1.00 87.69 208 ALA A C 1
ATOM 1662 O O . ALA A 1 208 ? 4.454 -6.529 -7.014 1.00 87.69 208 ALA A O 1
ATOM 1663 N N . PRO A 1 209 ? 5.473 -6.525 -9.016 1.00 85.38 209 PRO A N 1
ATOM 1664 C CA . PRO A 1 209 ? 6.422 -7.592 -8.687 1.00 85.38 209 PRO A CA 1
ATOM 1665 C C . PRO A 1 209 ? 7.167 -7.362 -7.367 1.00 85.38 209 PRO A C 1
ATOM 1667 O O . PRO A 1 209 ? 7.287 -8.262 -6.534 1.00 85.38 209 PRO A O 1
ATOM 1670 N N . GLU A 1 210 ? 7.634 -6.134 -7.136 1.00 81.94 210 GLU A N 1
ATOM 1671 C CA . GLU A 1 210 ? 8.318 -5.747 -5.906 1.00 81.94 210 GLU A CA 1
ATOM 1672 C C . GLU A 1 210 ? 7.389 -5.759 -4.682 1.00 81.94 210 GLU A C 1
ATOM 1674 O O . GLU A 1 210 ? 7.808 -6.163 -3.597 1.00 81.94 210 GLU A O 1
ATOM 1679 N N . GLN A 1 211 ? 6.110 -5.414 -4.861 1.00 80.94 211 GLN A N 1
ATOM 1680 C CA . GLN A 1 211 ? 5.099 -5.500 -3.811 1.00 80.94 211 GLN A CA 1
ATOM 1681 C C . GLN A 1 211 ? 4.767 -6.957 -3.472 1.00 80.94 211 GLN A C 1
ATOM 1683 O O . GLN A 1 211 ? 4.633 -7.285 -2.294 1.00 80.94 211 GLN A O 1
ATOM 1688 N N . GLY A 1 212 ? 4.701 -7.845 -4.468 1.00 70.94 212 GLY A N 1
ATOM 1689 C CA . GLY A 1 212 ? 4.549 -9.289 -4.260 1.00 70.94 212 GLY A CA 1
ATOM 1690 C C . GLY A 1 212 ? 5.696 -9.902 -3.447 1.00 70.94 212 GLY A C 1
ATOM 1691 O O . GLY A 1 212 ? 5.504 -10.906 -2.767 1.00 70.94 212 GLY A O 1
ATOM 1692 N N . ASN A 1 213 ? 6.863 -9.252 -3.448 1.00 67.31 213 ASN A N 1
ATOM 1693 C CA . ASN A 1 213 ? 8.021 -9.595 -2.620 1.00 67.31 213 ASN A CA 1
ATOM 1694 C C . ASN A 1 213 ? 8.061 -8.836 -1.275 1.00 67.31 213 ASN A C 1
ATOM 1696 O O . ASN A 1 213 ? 9.066 -8.882 -0.569 1.00 67.31 213 ASN A O 1
ATOM 1700 N N . GLY A 1 214 ? 6.994 -8.115 -0.918 1.00 66.81 214 GLY A N 1
ATOM 1701 C CA . GLY A 1 214 ? 6.883 -7.349 0.326 1.00 66.81 214 GLY A CA 1
ATOM 1702 C C . GLY A 1 214 ? 7.557 -5.970 0.312 1.00 66.81 214 GLY A C 1
ATOM 1703 O O . GLY A 1 214 ? 7.578 -5.309 1.348 1.00 66.81 214 GLY A O 1
ATOM 1704 N N . LYS A 1 215 ? 8.080 -5.509 -0.833 1.00 72.75 215 LYS A N 1
ATOM 1705 C CA . LYS A 1 215 ? 8.793 -4.228 -1.004 1.00 72.75 215 LYS A CA 1
ATOM 1706 C C . LYS A 1 215 ? 7.961 -3.213 -1.803 1.00 72.75 215 LYS A C 1
ATOM 1708 O O . LYS A 1 215 ? 8.398 -2.728 -2.843 1.00 72.75 215 LYS A O 1
ATOM 1713 N N . ALA A 1 216 ? 6.745 -2.911 -1.343 1.00 80.12 216 ALA A N 1
ATOM 1714 C CA . ALA A 1 216 ? 5.903 -1.901 -1.990 1.00 80.12 216 ALA A CA 1
ATOM 1715 C C . ALA A 1 216 ? 6.561 -0.509 -1.929 1.00 80.12 216 ALA A C 1
ATOM 1717 O O . ALA A 1 216 ? 6.984 -0.071 -0.858 1.00 80.12 216 ALA A O 1
ATOM 1718 N N . VAL A 1 217 ? 6.593 0.189 -3.062 1.00 87.06 217 VAL A N 1
ATOM 1719 C CA . VAL A 1 217 ? 7.085 1.568 -3.221 1.00 87.06 217 VAL A CA 1
ATOM 1720 C C . VAL A 1 217 ? 6.027 2.419 -3.930 1.00 87.06 217 VAL A C 1
ATOM 1722 O O . VAL A 1 217 ? 5.057 1.882 -4.455 1.00 87.06 217 VAL A O 1
ATOM 1725 N N . ASN A 1 218 ? 6.210 3.738 -4.012 1.00 91.31 218 ASN A N 1
ATOM 1726 C CA . ASN A 1 218 ? 5.293 4.625 -4.749 1.00 91.31 218 ASN A CA 1
ATOM 1727 C C . ASN A 1 218 ? 5.061 4.153 -6.198 1.00 91.31 218 ASN A C 1
ATOM 1729 O O . ASN A 1 218 ? 3.935 4.128 -6.689 1.00 91.31 218 ASN A O 1
ATOM 1733 N N . ALA A 1 219 ? 6.121 3.681 -6.863 1.00 94.50 219 ALA A N 1
ATOM 1734 C CA . ALA A 1 219 ? 6.035 3.126 -8.211 1.00 94.50 219 ALA A CA 1
ATOM 1735 C C . ALA A 1 219 ? 5.187 1.837 -8.296 1.00 94.50 219 ALA A C 1
ATOM 1737 O O . ALA A 1 219 ? 4.730 1.489 -9.385 1.00 94.50 219 ALA A O 1
ATOM 1738 N N . SER A 1 220 ? 4.954 1.123 -7.188 1.00 93.44 220 SER A N 1
ATOM 1739 C CA . SER A 1 220 ? 4.080 -0.061 -7.145 1.00 93.44 220 SER A CA 1
ATOM 1740 C C . SER A 1 220 ? 2.613 0.304 -7.370 1.00 93.44 220 SER A C 1
ATOM 1742 O O . SER A 1 220 ? 1.896 -0.422 -8.059 1.00 93.44 220 SER A O 1
ATOM 1744 N N . ASP A 1 221 ? 2.176 1.458 -6.859 1.00 95.81 221 ASP A N 1
ATOM 1745 C CA . ASP A 1 221 ? 0.837 1.990 -7.132 1.00 95.81 221 ASP A CA 1
ATOM 1746 C C . ASP A 1 221 ? 0.688 2.363 -8.615 1.00 95.81 221 ASP A C 1
ATOM 1748 O O . ASP A 1 221 ? -0.333 2.066 -9.230 1.00 95.81 221 ASP A O 1
ATOM 1752 N N . LEU A 1 222 ? 1.732 2.939 -9.225 1.00 98.31 222 LEU A N 1
ATOM 1753 C CA . LEU A 1 222 ? 1.732 3.279 -10.654 1.00 98.31 222 LEU A CA 1
ATOM 1754 C C . LEU A 1 222 ? 1.626 2.035 -11.546 1.00 98.31 222 LEU A C 1
ATOM 1756 O O . LEU A 1 222 ? 0.889 2.054 -12.529 1.00 98.31 222 LEU A O 1
ATOM 1760 N N . TYR A 1 223 ? 2.299 0.943 -11.177 1.00 97.81 223 TYR A N 1
ATOM 1761 C CA . TYR A 1 223 ? 2.146 -0.345 -11.861 1.00 97.81 223 TYR A CA 1
ATOM 1762 C C . TYR A 1 223 ? 0.723 -0.869 -11.761 1.00 97.81 223 TYR A C 1
ATOM 1764 O O . TYR A 1 223 ? 0.108 -1.184 -12.774 1.00 97.81 223 TYR A O 1
ATOM 1772 N N . SER A 1 224 ? 0.183 -0.904 -10.543 1.00 96.81 224 SER A N 1
ATOM 1773 C CA . SER A 1 224 ? -1.175 -1.386 -10.282 1.00 96.81 224 SER A CA 1
ATOM 1774 C C . SER A 1 224 ? -2.213 -0.564 -11.064 1.00 96.81 224 SER A C 1
ATOM 1776 O O . SER A 1 224 ? -3.146 -1.117 -11.646 1.00 96.81 224 SER A O 1
ATOM 1778 N N . LEU A 1 225 ? -2.010 0.757 -11.165 1.00 98.50 225 LEU A N 1
ATOM 1779 C CA . LEU A 1 225 ? -2.812 1.652 -12.002 1.00 98.50 225 LEU A CA 1
ATOM 1780 C C . LEU A 1 225 ? -2.651 1.356 -13.503 1.00 98.50 225 LEU A C 1
ATOM 1782 O O . LEU A 1 225 ? -3.645 1.354 -14.227 1.00 98.50 225 LEU A O 1
ATOM 1786 N N . GLY A 1 226 ? -1.434 1.079 -13.975 1.00 98.44 226 GLY A N 1
ATOM 1787 C CA . GLY A 1 226 ? -1.176 0.663 -15.356 1.00 98.44 226 GLY A CA 1
ATOM 1788 C C . GLY A 1 226 ? -1.920 -0.623 -15.716 1.00 98.44 226 GLY A C 1
ATOM 1789 O O . GLY A 1 226 ? -2.665 -0.649 -16.694 1.00 98.44 226 GLY A O 1
ATOM 1790 N N . VAL A 1 227 ? -1.812 -1.653 -14.872 1.00 97.94 227 VAL A N 1
ATOM 1791 C CA . VAL A 1 227 ? -2.526 -2.928 -15.044 1.00 97.94 227 VAL A CA 1
ATOM 1792 C C . VAL A 1 227 ? -4.045 -2.730 -14.992 1.00 97.94 227 VAL A C 1
ATOM 1794 O O . VAL A 1 227 ? -4.769 -3.278 -15.821 1.00 97.94 227 VAL A O 1
ATOM 1797 N N . THR A 1 228 ? -4.532 -1.878 -14.084 1.00 98.25 228 THR A N 1
ATOM 1798 C CA . THR A 1 228 ? -5.946 -1.464 -14.027 1.00 98.25 228 THR A CA 1
ATOM 1799 C C . THR A 1 228 ? -6.404 -0.859 -15.355 1.00 98.25 228 THR A C 1
ATOM 1801 O O . THR A 1 228 ? -7.468 -1.213 -15.859 1.00 98.25 228 THR A O 1
ATOM 1804 N N . CYS A 1 229 ? -5.600 0.022 -15.958 1.00 98.56 229 CYS A N 1
ATOM 1805 C CA . CYS A 1 229 ? -5.917 0.620 -17.253 1.00 98.56 229 CYS A CA 1
ATOM 1806 C C . CYS A 1 229 ? -5.954 -0.425 -18.375 1.00 98.56 229 CYS A C 1
ATOM 1808 O O . CYS A 1 229 ? -6.860 -0.377 -19.202 1.00 98.56 229 CYS A O 1
ATOM 1810 N N . LEU A 1 230 ? -5.016 -1.379 -18.394 1.00 97.94 230 LEU A N 1
ATOM 1811 C CA . LEU A 1 230 ? -5.012 -2.455 -19.390 1.00 97.94 230 LEU A CA 1
ATOM 1812 C C . LEU A 1 230 ? -6.267 -3.325 -19.311 1.00 97.94 230 LEU A C 1
ATOM 1814 O O . LEU A 1 230 ? -6.888 -3.610 -20.337 1.00 97.94 230 LEU A O 1
ATOM 1818 N N . TYR A 1 231 ? -6.667 -3.710 -18.100 1.00 97.19 231 TYR A N 1
ATOM 1819 C CA . TYR A 1 231 ? -7.888 -4.480 -17.892 1.00 97.19 231 TYR A CA 1
ATOM 1820 C C . TYR A 1 231 ? -9.130 -3.693 -18.331 1.00 97.19 231 TYR A C 1
ATOM 1822 O O . TYR A 1 231 ? -9.954 -4.217 -19.072 1.00 97.19 231 TYR A O 1
ATOM 1830 N N . LEU A 1 232 ? -9.236 -2.407 -17.981 1.00 97.94 232 LEU A N 1
ATOM 1831 C CA . LEU A 1 232 ? -10.363 -1.569 -18.410 1.00 97.94 232 LEU A CA 1
ATOM 1832 C C . LEU A 1 232 ? -10.404 -1.355 -19.935 1.00 97.94 232 LEU A C 1
ATOM 1834 O O . LEU A 1 232 ? -11.492 -1.270 -20.501 1.00 97.94 232 LEU A O 1
ATOM 1838 N N . LEU A 1 233 ? -9.249 -1.280 -20.606 1.00 97.69 233 LEU A N 1
ATOM 1839 C CA . LEU A 1 233 ? -9.145 -1.144 -22.069 1.00 97.69 233 LEU A CA 1
ATOM 1840 C C . LEU A 1 233 ? -9.579 -2.396 -22.832 1.00 97.69 233 LEU A C 1
ATOM 1842 O O . LEU A 1 233 ? -10.100 -2.291 -23.943 1.00 97.69 233 LEU A O 1
ATOM 1846 N N . THR A 1 234 ? -9.287 -3.569 -22.276 1.00 95.69 234 THR A N 1
ATOM 1847 C CA . THR A 1 234 ? -9.387 -4.850 -22.991 1.00 95.69 234 THR A CA 1
ATOM 1848 C C . THR A 1 234 ? -10.567 -5.696 -22.524 1.00 95.69 234 THR A C 1
ATOM 1850 O O . THR A 1 234 ? -11.105 -6.473 -23.306 1.00 95.69 234 THR A O 1
ATOM 1853 N N . GLY A 1 235 ? -10.980 -5.557 -21.262 1.00 93.50 235 GLY A N 1
ATOM 1854 C CA . GLY A 1 235 ? -11.920 -6.457 -20.594 1.00 93.50 235 GLY A CA 1
ATOM 1855 C C . GLY A 1 235 ? -11.355 -7.859 -20.329 1.00 93.50 235 GLY A C 1
ATOM 1856 O O . GLY A 1 235 ? -12.115 -8.752 -19.964 1.00 93.50 235 GLY A O 1
ATOM 1857 N N . ILE A 1 236 ? -10.050 -8.070 -20.530 1.00 91.38 236 ILE A N 1
ATOM 1858 C CA . ILE A 1 236 ? -9.367 -9.365 -20.407 1.00 91.38 236 ILE A CA 1
ATOM 1859 C C . ILE A 1 236 ? -8.558 -9.387 -19.112 1.00 91.38 236 ILE A C 1
ATOM 1861 O O . ILE A 1 236 ? -7.842 -8.425 -18.835 1.00 91.38 236 ILE A O 1
ATOM 1865 N N . SER A 1 237 ? -8.647 -10.472 -18.329 1.00 87.94 237 SER A N 1
ATOM 1866 C CA . SER A 1 237 ? -7.919 -10.592 -17.054 1.00 87.94 237 SER A CA 1
ATOM 1867 C C . SER A 1 237 ? -6.427 -10.293 -17.246 1.00 87.94 237 SER A C 1
ATOM 1869 O O . SER A 1 237 ? -5.827 -10.801 -18.197 1.00 87.94 237 SER A O 1
ATOM 1871 N N . PRO A 1 238 ? -5.785 -9.526 -16.343 1.00 88.25 238 PRO A N 1
ATOM 1872 C CA . PRO A 1 238 ? -4.351 -9.276 -16.423 1.00 88.25 238 PRO A CA 1
ATOM 1873 C C . PRO A 1 238 ? -3.476 -10.534 -16.494 1.00 88.25 238 PRO A C 1
ATOM 1875 O O . PRO A 1 238 ? -2.396 -10.467 -17.075 1.00 88.25 238 PRO A O 1
ATOM 1878 N N . PHE A 1 239 ? -3.929 -11.681 -15.972 1.00 85.00 239 PHE A N 1
ATOM 1879 C CA . PHE A 1 239 ? -3.204 -12.947 -16.133 1.00 85.00 239 PHE A CA 1
ATOM 1880 C C . PHE A 1 239 ? -3.160 -13.438 -17.585 1.00 85.00 239 PHE A C 1
ATOM 1882 O O . PHE A 1 239 ? -2.153 -14.005 -17.990 1.00 85.00 239 PHE A O 1
ATOM 1889 N N . ASP A 1 240 ? -4.204 -13.173 -18.370 1.00 83.25 240 ASP A N 1
ATOM 1890 C CA . ASP A 1 240 ? -4.276 -13.529 -19.794 1.00 83.25 240 ASP A CA 1
ATOM 1891 C C . ASP A 1 240 ? -3.628 -12.457 -20.695 1.00 83.25 240 ASP A C 1
ATOM 1893 O O . ASP A 1 240 ? -3.355 -12.688 -21.874 1.00 83.25 240 ASP A O 1
ATOM 1897 N N . LEU A 1 241 ? -3.362 -11.266 -20.145 1.00 87.44 241 LEU A N 1
ATOM 1898 C CA . LEU A 1 241 ? -2.619 -10.191 -20.810 1.00 87.44 241 LEU A CA 1
ATOM 1899 C C . LEU A 1 241 ? -1.097 -10.332 -20.656 1.00 87.44 241 LEU A C 1
ATOM 1901 O O . LEU A 1 241 ? -0.354 -9.574 -21.289 1.00 87.44 241 LEU A O 1
ATOM 1905 N N . PHE A 1 242 ? -0.630 -11.270 -19.831 1.00 85.06 242 PHE A N 1
ATOM 1906 C CA . PHE A 1 242 ? 0.782 -11.498 -19.549 1.00 85.06 242 PHE A CA 1
ATOM 1907 C C . PHE A 1 242 ? 1.232 -12.880 -20.028 1.00 85.06 242 PHE A C 1
ATOM 1909 O O . PHE A 1 242 ? 0.755 -13.910 -19.556 1.00 85.06 242 PHE A O 1
ATOM 1916 N N . ASP A 1 243 ? 2.207 -12.906 -20.932 1.00 75.88 243 ASP A N 1
ATOM 1917 C CA . ASP A 1 243 ? 2.877 -14.136 -21.334 1.00 75.88 243 ASP A CA 1
ATOM 1918 C C . ASP A 1 243 ? 3.968 -14.472 -20.311 1.00 75.88 243 ASP A C 1
ATOM 1920 O O . ASP A 1 243 ? 5.035 -13.854 -20.271 1.00 75.88 243 ASP A O 1
ATOM 1924 N N . GLY A 1 244 ? 3.688 -15.459 -19.459 1.00 72.62 244 GLY A N 1
ATOM 1925 C CA . GLY A 1 244 ? 4.625 -15.918 -18.438 1.00 72.62 244 GLY A CA 1
ATOM 1926 C C . GLY A 1 244 ? 5.842 -16.672 -18.981 1.00 72.62 244 GLY A C 1
ATOM 1927 O O . GLY A 1 244 ? 6.853 -16.727 -18.282 1.00 72.62 244 GLY A O 1
ATOM 1928 N N . GLY A 1 245 ? 5.764 -17.239 -20.190 1.00 63.38 245 GLY A N 1
ATOM 1929 C CA . GLY A 1 245 ? 6.883 -17.935 -20.829 1.00 63.38 245 GLY A CA 1
ATOM 1930 C C . GLY A 1 245 ? 7.930 -16.955 -21.348 1.00 63.38 245 GLY A C 1
ATOM 1931 O O . GLY A 1 245 ? 9.120 -17.129 -21.097 1.00 63.38 245 GLY A O 1
ATOM 1932 N N . GLU A 1 246 ? 7.466 -15.882 -21.983 1.00 73.62 246 GLU A N 1
ATOM 1933 C CA . GLU A 1 246 ? 8.318 -14.838 -22.566 1.00 73.62 246 GLU A CA 1
ATOM 1934 C C . GLU A 1 246 ? 8.529 -13.628 -21.636 1.00 73.62 246 GLU A C 1
ATOM 1936 O O . GLU A 1 246 ? 9.268 -12.697 -21.953 1.00 73.62 246 GLU A O 1
ATOM 1941 N N . HIS A 1 247 ? 7.889 -13.634 -20.464 1.00 73.94 247 HIS A N 1
ATOM 1942 C CA . HIS A 1 247 ? 7.954 -12.577 -19.455 1.00 73.94 247 HIS A CA 1
ATOM 1943 C C . HIS A 1 247 ? 7.577 -11.184 -19.995 1.00 73.94 247 HIS A C 1
ATOM 1945 O O . HIS A 1 247 ? 8.235 -10.181 -19.702 1.00 73.94 247 HIS A O 1
ATOM 1951 N N . GLN A 1 248 ? 6.500 -11.109 -20.781 1.00 82.25 248 GLN A N 1
ATOM 1952 C CA . GLN A 1 248 ? 6.096 -9.887 -21.481 1.00 82.25 248 GLN A CA 1
ATOM 1953 C C . GLN A 1 248 ? 4.585 -9.655 -21.463 1.00 82.25 248 GLN A C 1
ATOM 1955 O O . GLN A 1 248 ? 3.781 -10.585 -21.456 1.00 82.25 248 GLN A O 1
ATOM 1960 N N . TRP A 1 249 ? 4.190 -8.384 -21.491 1.00 89.19 249 TRP A N 1
ATOM 1961 C CA . TRP A 1 249 ? 2.791 -8.000 -21.639 1.00 89.19 249 TRP A CA 1
ATOM 1962 C C . TRP A 1 249 ? 2.378 -8.039 -23.114 1.00 89.19 249 TRP A C 1
ATOM 1964 O O . TRP A 1 249 ? 2.955 -7.343 -23.944 1.00 89.19 249 TRP A O 1
ATOM 1974 N N . VAL A 1 250 ? 1.332 -8.801 -23.431 1.00 91.62 250 VAL A N 1
ATOM 1975 C CA . VAL A 1 250 ? 0.820 -9.019 -24.798 1.00 91.62 250 VAL A CA 1
ATOM 1976 C C . VAL A 1 250 ? -0.532 -8.336 -25.029 1.00 91.62 250 VAL A C 1
ATOM 1978 O O . VAL A 1 250 ? -1.341 -8.750 -25.852 1.00 91.62 250 VAL A O 1
ATOM 1981 N N . TRP A 1 251 ? -0.806 -7.252 -24.305 1.00 93.62 251 TRP A N 1
ATOM 1982 C CA . TRP A 1 251 ? -2.125 -6.612 -24.261 1.00 93.62 251 TRP A CA 1
ATOM 1983 C C . TRP A 1 251 ? -2.572 -5.951 -25.571 1.00 93.62 251 TRP A C 1
ATOM 1985 O O . TRP A 1 251 ? -3.763 -5.899 -25.870 1.00 93.62 251 TRP A O 1
ATOM 1995 N N . ARG A 1 252 ? -1.631 -5.466 -26.386 1.00 93.25 252 ARG A N 1
ATOM 1996 C CA . ARG A 1 252 ? -1.938 -4.706 -27.610 1.00 93.25 252 ARG A CA 1
ATOM 1997 C C . ARG A 1 252 ? -2.680 -5.524 -28.663 1.00 93.25 252 ARG A C 1
ATOM 1999 O O . ARG A 1 252 ? -3.486 -4.962 -29.400 1.00 93.25 252 ARG A O 1
ATOM 2006 N N . GLN A 1 253 ? -2.463 -6.839 -28.707 1.00 91.19 253 GLN A N 1
ATOM 2007 C CA . GLN A 1 253 ? -3.153 -7.729 -29.649 1.00 91.19 253 GLN A CA 1
ATOM 2008 C C . GLN A 1 253 ? -4.665 -7.819 -29.381 1.00 91.19 253 GLN A C 1
ATOM 2010 O O . GLN A 1 253 ? -5.431 -8.172 -30.273 1.00 91.19 253 GLN A O 1
ATOM 2015 N N . TRP A 1 254 ? -5.102 -7.458 -28.171 1.00 91.88 254 TRP A N 1
ATOM 2016 C CA . TRP A 1 254 ? -6.503 -7.486 -27.753 1.00 91.88 254 TRP A CA 1
ATOM 2017 C C . TRP A 1 254 ? -7.264 -6.190 -28.088 1.00 91.88 254 TRP A C 1
ATOM 2019 O O . TRP A 1 254 ? -8.467 -6.106 -27.858 1.00 91.88 254 TRP A O 1
ATOM 2029 N N . LEU A 1 255 ? -6.602 -5.185 -28.676 1.00 92.38 255 LEU A N 1
ATOM 2030 C CA . LEU A 1 255 ? -7.186 -3.870 -28.981 1.00 92.38 255 LEU A CA 1
ATOM 2031 C C . LEU A 1 255 ? -7.774 -3.745 -30.397 1.00 92.38 255 LEU A C 1
ATOM 2033 O O . LEU A 1 255 ? -7.937 -2.631 -30.894 1.00 92.38 255 LEU A O 1
ATOM 2037 N N . VAL A 1 256 ? -8.112 -4.858 -31.058 1.00 82.94 256 VAL A N 1
ATOM 2038 C CA . VAL A 1 256 ? -8.543 -4.883 -32.475 1.00 82.94 256 VAL A CA 1
ATOM 2039 C C . VAL A 1 256 ? -9.671 -3.883 -32.772 1.00 82.94 256 VAL A C 1
ATOM 2041 O O . VAL A 1 256 ? -9.609 -3.163 -33.763 1.00 82.94 256 VAL A O 1
ATOM 2044 N N . ASN A 1 257 ? -10.668 -3.793 -31.885 1.00 87.06 257 ASN A N 1
ATOM 2045 C CA . ASN A 1 257 ? -11.818 -2.889 -32.031 1.00 87.06 257 ASN A CA 1
ATOM 2046 C C . ASN A 1 257 ? -11.753 -1.661 -31.102 1.00 87.06 257 ASN A C 1
ATOM 2048 O O . ASN A 1 257 ? -12.729 -0.922 -30.992 1.00 87.06 257 ASN A O 1
ATOM 2052 N N . ASN A 1 258 ? -10.632 -1.456 -30.408 1.00 93.00 258 ASN A N 1
ATOM 2053 C CA . ASN A 1 258 ? -10.448 -0.378 -29.437 1.00 93.00 258 ASN A CA 1
ATOM 2054 C C . ASN A 1 258 ? -8.991 0.125 -29.446 1.00 93.00 258 ASN A C 1
ATOM 2056 O O . ASN A 1 258 ? -8.290 0.016 -28.436 1.00 93.00 258 ASN A O 1
ATOM 2060 N N . PRO A 1 259 ? -8.489 0.606 -30.600 1.00 91.50 259 PRO A N 1
ATOM 2061 C CA . PRO A 1 259 ? -7.092 0.981 -30.740 1.00 91.50 259 PRO A CA 1
ATOM 2062 C C . PRO A 1 259 ? -6.745 2.168 -29.840 1.00 91.50 259 PRO A C 1
ATOM 2064 O O . PRO A 1 259 ? -7.555 3.068 -29.615 1.00 91.50 259 PRO A O 1
ATOM 2067 N N . VAL A 1 260 ? -5.498 2.188 -29.380 1.00 94.69 260 VAL A N 1
ATOM 2068 C CA . VAL A 1 260 ? -4.907 3.322 -28.667 1.00 94.69 260 VAL A CA 1
ATOM 2069 C C . VAL A 1 260 ? -3.750 3.884 -29.482 1.00 94.69 260 VAL A C 1
ATOM 2071 O O . VAL A 1 260 ? -3.050 3.142 -30.174 1.00 94.69 260 VAL A O 1
ATOM 2074 N N . SER A 1 261 ? -3.526 5.191 -29.388 1.00 94.81 261 SER A N 1
ATOM 2075 C CA . SER A 1 261 ? -2.356 5.831 -29.988 1.00 94.81 261 SER A CA 1
ATOM 2076 C C . SER A 1 261 ? -1.041 5.250 -29.450 1.00 94.81 261 SER A C 1
ATOM 2078 O O . SER A 1 261 ? -0.967 4.762 -28.316 1.00 94.81 261 SER A O 1
ATOM 2080 N N . ASN A 1 262 ? 0.024 5.336 -30.255 1.00 92.69 262 ASN A N 1
ATOM 2081 C CA . ASN A 1 262 ? 1.360 4.899 -29.839 1.00 92.69 262 ASN A CA 1
ATOM 2082 C C . ASN A 1 262 ? 1.813 5.613 -28.561 1.00 92.69 262 ASN A C 1
ATOM 2084 O O . ASN A 1 262 ? 2.340 4.960 -27.668 1.00 92.69 262 ASN A O 1
ATOM 2088 N N . ASP A 1 263 ? 1.539 6.912 -28.438 1.00 93.31 263 ASP A N 1
ATOM 2089 C CA . ASP A 1 263 ? 1.905 7.702 -27.261 1.00 93.31 263 ASP A CA 1
ATOM 2090 C C . ASP A 1 263 ? 1.234 7.170 -25.991 1.00 93.31 263 ASP A C 1
ATOM 2092 O O . ASP A 1 263 ? 1.914 6.858 -25.013 1.00 93.31 263 ASP A O 1
ATOM 2096 N N . SER A 1 264 ? -0.090 6.984 -26.017 1.00 94.31 264 SER A N 1
ATOM 2097 C CA . SER A 1 264 ? -0.832 6.416 -24.883 1.00 94.31 264 SER A CA 1
ATOM 2098 C C . SER A 1 264 ? -0.375 5.012 -24.549 1.00 94.31 264 SER A C 1
ATOM 2100 O O . SER A 1 264 ? -0.213 4.670 -23.380 1.00 94.31 264 SER A O 1
ATOM 2102 N N . GLY A 1 265 ? -0.138 4.199 -25.574 1.00 96.19 265 GLY A N 1
ATOM 2103 C CA . GLY A 1 265 ? 0.356 2.857 -25.362 1.00 96.19 265 GLY A CA 1
ATOM 2104 C C . GLY A 1 265 ? 1.752 2.835 -24.735 1.00 96.19 265 GLY A C 1
ATOM 2105 O O . GLY A 1 265 ? 1.971 2.063 -23.814 1.00 96.19 265 GLY A O 1
ATOM 2106 N N . ASN A 1 266 ? 2.669 3.705 -25.165 1.00 96.56 266 ASN A N 1
ATOM 2107 C CA . ASN A 1 266 ? 4.020 3.794 -24.601 1.00 96.56 266 ASN A CA 1
ATOM 2108 C C . ASN A 1 266 ? 3.995 4.230 -23.128 1.00 96.56 266 ASN A C 1
ATOM 2110 O O . ASN A 1 266 ? 4.793 3.751 -22.323 1.00 96.56 266 ASN A O 1
ATOM 2114 N N . ILE A 1 267 ? 3.064 5.117 -22.761 1.00 97.62 267 ILE A N 1
ATOM 2115 C CA . ILE A 1 267 ? 2.841 5.508 -21.363 1.00 97.62 267 ILE A CA 1
ATOM 2116 C C . ILE A 1 267 ? 2.357 4.303 -20.547 1.00 97.62 267 ILE A C 1
ATOM 2118 O O . ILE A 1 267 ? 2.876 4.054 -19.460 1.00 97.62 267 ILE A O 1
ATOM 2122 N N . LEU A 1 268 ? 1.397 3.533 -21.067 1.00 98.00 268 LEU A N 1
ATOM 2123 C CA . LEU A 1 268 ? 0.883 2.336 -20.395 1.00 98.00 268 LEU A CA 1
ATOM 2124 C C . LEU A 1 268 ? 1.952 1.241 -20.268 1.00 98.00 268 LEU A C 1
ATOM 2126 O O . LEU A 1 268 ? 2.113 0.697 -19.179 1.00 98.00 268 LEU A O 1
ATOM 2130 N N . ASP A 1 269 ? 2.738 0.993 -21.319 1.00 97.44 269 ASP A N 1
ATOM 2131 C CA . ASP A 1 269 ? 3.865 0.051 -21.300 1.00 97.44 269 ASP A CA 1
ATOM 2132 C C . ASP A 1 269 ? 4.900 0.450 -20.236 1.00 97.44 269 ASP A C 1
ATOM 2134 O O . ASP A 1 269 ? 5.331 -0.374 -19.429 1.00 97.44 269 ASP A O 1
ATOM 2138 N N . LYS A 1 270 ? 5.244 1.743 -20.151 1.00 97.81 270 LYS A N 1
ATOM 2139 C CA . LYS A 1 270 ? 6.180 2.235 -19.133 1.00 97.81 270 LYS A CA 1
ATOM 2140 C C . LYS A 1 270 ? 5.589 2.208 -17.716 1.00 97.81 270 LYS A C 1
ATOM 2142 O O . LYS A 1 270 ? 6.350 2.068 -16.762 1.00 97.81 270 LYS A O 1
ATOM 2147 N N . LEU A 1 271 ? 4.269 2.311 -17.530 1.00 98.12 271 LEU A N 1
ATOM 2148 C CA . LEU A 1 271 ? 3.628 2.132 -16.215 1.00 98.12 271 LEU A CA 1
ATOM 2149 C C . LEU A 1 271 ? 3.747 0.688 -15.705 1.00 98.12 271 LEU A C 1
ATOM 2151 O O . LEU A 1 271 ? 3.945 0.488 -14.510 1.00 98.12 271 LEU A O 1
ATOM 2155 N N . ILE A 1 272 ? 3.674 -0.305 -16.592 1.00 96.44 272 ILE A N 1
ATOM 2156 C CA . ILE A 1 272 ? 3.666 -1.738 -16.241 1.00 96.44 272 ILE A CA 1
ATOM 2157 C C . ILE A 1 272 ? 5.044 -2.415 -16.343 1.00 96.44 272 ILE A C 1
ATOM 2159 O O . ILE A 1 272 ? 5.147 -3.640 -16.260 1.00 96.44 272 ILE A O 1
ATOM 2163 N N . GLU A 1 273 ? 6.116 -1.637 -16.495 1.00 95.12 273 GLU A N 1
ATOM 2164 C CA . GLU A 1 273 ? 7.491 -2.141 -16.478 1.00 95.12 273 GLU A CA 1
ATOM 2165 C C . GLU A 1 273 ? 7.792 -2.908 -15.182 1.00 95.12 273 GLU A C 1
ATOM 2167 O O . GLU A 1 273 ? 7.562 -2.404 -14.077 1.00 95.12 273 GLU A O 1
ATOM 2172 N N . PHE A 1 274 ? 8.349 -4.119 -15.296 1.00 85.81 274 PHE A N 1
ATOM 2173 C CA . PHE A 1 274 ? 8.717 -4.954 -14.142 1.00 85.81 274 PHE A CA 1
ATOM 2174 C C . PHE A 1 274 ? 9.840 -4.318 -13.324 1.00 85.81 274 PHE A C 1
ATOM 2176 O O . PHE A 1 274 ? 9.826 -4.333 -12.093 1.00 85.81 274 PHE A O 1
ATOM 2183 N N . GLY A 1 275 ? 10.820 -3.732 -14.015 1.00 83.44 275 GLY A N 1
ATOM 2184 C CA . GLY A 1 275 ? 11.911 -3.021 -13.373 1.00 83.44 275 GLY A CA 1
ATOM 2185 C C . GLY A 1 275 ? 11.417 -1.694 -12.818 1.00 83.44 275 GLY A C 1
ATOM 2186 O O . GLY A 1 275 ? 11.158 -0.771 -13.585 1.00 83.44 275 GLY A O 1
ATOM 2187 N N . THR A 1 276 ? 11.383 -1.545 -11.493 1.00 82.94 276 THR A N 1
ATOM 2188 C CA . THR A 1 276 ? 10.975 -0.286 -10.843 1.00 82.94 276 THR A CA 1
ATOM 2189 C C . THR A 1 276 ? 11.728 0.929 -11.374 1.00 82.94 276 THR A C 1
ATOM 2191 O O . THR A 1 276 ? 11.112 1.969 -11.528 1.00 82.94 276 THR A O 1
ATOM 2194 N N . LYS A 1 277 ? 13.015 0.803 -11.734 1.00 86.00 277 LYS A N 1
ATOM 2195 C CA . LYS A 1 277 ? 13.823 1.884 -12.342 1.00 86.00 277 LYS A CA 1
ATOM 2196 C C . LYS A 1 277 ? 13.468 2.219 -13.799 1.00 86.00 277 LYS A C 1
ATOM 2198 O O . LYS A 1 277 ? 13.821 3.294 -14.266 1.00 86.00 277 LYS A O 1
ATOM 2203 N N . LYS A 1 278 ? 12.850 1.286 -14.528 1.00 90.75 278 LYS A N 1
ATOM 2204 C CA . LYS A 1 278 ? 12.384 1.490 -15.911 1.00 90.75 278 LYS A CA 1
ATOM 2205 C C . LYS A 1 278 ? 10.990 2.123 -15.947 1.00 90.75 278 LYS A C 1
ATOM 2207 O O . LYS A 1 278 ? 10.625 2.753 -16.935 1.00 90.75 278 LYS A O 1
ATOM 2212 N N . ARG A 1 279 ? 10.243 1.982 -14.851 1.00 94.88 279 ARG A N 1
ATOM 2213 C CA . ARG A 1 279 ? 8.920 2.566 -14.642 1.00 94.88 279 ARG A CA 1
ATOM 2214 C C . ARG A 1 279 ? 8.995 4.072 -14.390 1.00 94.88 279 ARG A C 1
ATOM 2216 O O . ARG A 1 279 ? 10.043 4.603 -14.023 1.00 94.88 279 ARG A O 1
ATOM 2223 N N . TYR A 1 280 ? 7.868 4.760 -14.532 1.00 96.69 280 TYR A N 1
ATOM 2224 C CA . TYR A 1 280 ? 7.697 6.099 -13.962 1.00 96.69 280 TYR A CA 1
ATOM 2225 C C . TYR A 1 280 ? 7.961 6.090 -12.446 1.00 96.69 280 TYR A C 1
ATOM 2227 O O . TYR A 1 280 ? 7.543 5.163 -11.748 1.00 96.69 280 TYR A O 1
ATOM 2235 N N . GLN A 1 281 ? 8.656 7.112 -11.942 1.00 93.06 281 GLN A N 1
ATOM 2236 C CA . GLN A 1 281 ? 9.037 7.213 -10.525 1.00 93.06 281 GLN A CA 1
ATOM 2237 C C . GLN A 1 281 ? 8.031 8.006 -9.682 1.00 93.06 281 GLN A C 1
ATOM 2239 O O . GLN A 1 281 ? 8.006 7.856 -8.460 1.00 93.06 281 GLN A O 1
ATOM 2244 N N . SER A 1 282 ? 7.201 8.841 -10.311 1.00 96.19 282 SER A N 1
ATOM 2245 C CA . SER A 1 282 ? 6.183 9.652 -9.638 1.00 96.19 282 SER A CA 1
ATOM 2246 C C . SER A 1 282 ? 4.948 9.850 -10.512 1.00 96.19 282 SER A C 1
ATOM 2248 O O . SER A 1 282 ? 5.013 9.732 -11.738 1.00 96.19 282 SER A O 1
ATOM 2250 N N . ALA A 1 283 ? 3.817 10.183 -9.887 1.00 96.44 283 ALA A N 1
ATOM 2251 C CA . ALA A 1 283 ? 2.591 10.473 -10.619 1.00 96.44 283 ALA A CA 1
ATOM 2252 C C . ALA A 1 283 ? 2.728 11.759 -11.459 1.00 96.44 283 ALA A C 1
ATOM 2254 O O . ALA A 1 283 ? 2.238 11.813 -12.588 1.00 96.44 283 ALA A O 1
ATOM 2255 N N . SER A 1 284 ? 3.490 12.743 -10.969 1.00 94.69 284 SER A N 1
ATOM 2256 C CA . SER A 1 284 ? 3.904 13.934 -11.725 1.00 94.69 284 SER A CA 1
ATOM 2257 C C . SER A 1 284 ? 4.629 13.617 -13.045 1.00 94.69 284 SER A C 1
ATOM 2259 O O . SER A 1 284 ? 4.396 14.296 -14.051 1.00 94.69 284 SER A O 1
ATOM 2261 N N . GLU A 1 285 ? 5.479 12.582 -13.088 1.00 96.25 285 GLU A N 1
ATOM 2262 C CA . GLU A 1 285 ? 6.170 12.168 -14.322 1.00 96.25 285 GLU A CA 1
ATOM 2263 C C . GLU A 1 285 ? 5.168 11.634 -15.363 1.00 96.25 285 GLU A C 1
ATOM 2265 O O . GLU A 1 285 ? 5.259 11.964 -16.547 1.00 96.25 285 GLU A O 1
ATOM 2270 N N . VAL A 1 286 ? 4.163 10.873 -14.916 1.00 96.81 286 VAL A N 1
ATOM 2271 C CA . VAL A 1 286 ? 3.098 10.333 -15.778 1.00 96.81 286 VAL A CA 1
ATOM 2272 C C . VAL A 1 286 ? 2.187 11.453 -16.292 1.00 96.81 286 VAL A C 1
ATOM 2274 O O . VAL A 1 286 ? 1.892 11.506 -17.484 1.00 96.81 286 VAL A O 1
ATOM 2277 N N . LEU A 1 287 ? 1.781 12.390 -15.425 1.00 93.75 287 LEU A N 1
ATOM 2278 C CA . LEU A 1 287 ? 0.979 13.561 -15.811 1.00 93.75 287 LEU A CA 1
ATOM 2279 C C . LEU A 1 287 ? 1.686 14.408 -16.877 1.00 93.75 287 LEU A C 1
ATOM 2281 O O . LEU A 1 287 ? 1.061 14.833 -17.851 1.00 93.75 287 LEU A O 1
ATOM 2285 N N . SER A 1 288 ? 2.999 14.595 -16.719 1.00 92.75 288 SER A N 1
ATOM 2286 C CA . SER A 1 288 ? 3.834 15.301 -17.694 1.00 92.75 288 SER A CA 1
ATOM 2287 C C . SER A 1 288 ? 3.886 14.560 -19.032 1.00 92.75 288 SER A C 1
ATOM 2289 O O . SER A 1 288 ? 3.747 15.184 -20.083 1.00 92.75 288 SER A O 1
ATOM 2291 N N . ALA A 1 289 ? 4.021 13.229 -19.005 1.00 91.81 289 ALA A N 1
ATOM 2292 C CA . ALA A 1 289 ? 4.019 12.399 -20.210 1.00 91.81 289 ALA A CA 1
ATOM 2293 C C . ALA A 1 289 ? 2.671 12.424 -20.951 1.00 91.81 289 ALA A C 1
ATOM 2295 O O . ALA A 1 289 ? 2.647 12.393 -22.177 1.00 91.81 289 ALA A O 1
ATOM 2296 N N . LEU A 1 290 ? 1.555 12.562 -20.227 1.00 87.75 290 LEU A N 1
ATOM 2297 C CA . LEU A 1 290 ? 0.221 12.742 -20.810 1.00 87.75 290 LEU A CA 1
ATOM 2298 C C . LEU A 1 290 ? 0.004 14.143 -21.418 1.00 87.75 290 LEU A C 1
ATOM 2300 O O . LEU A 1 290 ? -1.059 14.392 -21.984 1.00 87.75 290 LEU A O 1
ATOM 2304 N N . GLN A 1 291 ? 0.981 15.055 -21.301 1.00 82.38 291 GLN A N 1
ATOM 2305 C CA . GLN A 1 291 ? 0.886 16.467 -21.701 1.00 82.38 291 GLN A CA 1
ATOM 2306 C C . GLN A 1 291 ? -0.266 17.220 -21.014 1.00 82.38 291 GLN A C 1
ATOM 2308 O O . GLN A 1 291 ? -0.770 18.228 -21.516 1.00 82.38 291 GLN A O 1
ATOM 2313 N N . ILE A 1 292 ? -0.682 16.754 -19.837 1.00 64.94 292 ILE A N 1
ATOM 2314 C CA . ILE A 1 292 ? -1.767 17.364 -19.075 1.00 64.94 292 ILE A CA 1
ATOM 2315 C C . ILE A 1 292 ? -1.168 18.479 -18.219 1.00 64.94 292 ILE A C 1
ATOM 2317 O O . ILE A 1 292 ? -0.488 18.228 -17.226 1.00 64.94 292 ILE A O 1
ATOM 2321 N N . LYS A 1 293 ? -1.434 19.736 -18.588 1.00 45.03 293 LYS A N 1
ATOM 2322 C CA . LYS A 1 293 ? -1.159 20.885 -17.716 1.00 45.03 293 LYS A CA 1
ATOM 2323 C C . LYS A 1 293 ? -2.174 20.870 -16.574 1.00 45.03 293 LYS A C 1
ATOM 2325 O O . LYS A 1 293 ? -3.339 21.199 -16.777 1.00 45.03 293 LYS A O 1
ATOM 2330 N N . THR A 1 294 ? -1.753 20.492 -15.374 1.00 39.88 294 THR A N 1
ATOM 2331 C CA . THR A 1 294 ? -2.584 20.571 -14.169 1.00 39.88 294 THR A CA 1
ATOM 2332 C C . THR A 1 294 ? -2.864 22.034 -13.820 1.00 39.88 294 THR A C 1
ATOM 2334 O O . THR A 1 294 ? -2.033 22.729 -13.244 1.00 39.88 294 THR A O 1
ATOM 2337 N N . SER A 1 295 ? -4.066 22.517 -14.138 1.00 35.66 295 SER A N 1
ATOM 2338 C CA . SER A 1 295 ? -4.629 23.737 -13.554 1.00 35.66 295 SER A CA 1
ATOM 2339 C C . SER A 1 295 ? -5.284 23.394 -12.215 1.00 35.66 295 SER A C 1
ATOM 2341 O O . SER A 1 295 ? -6.507 23.363 -12.098 1.00 35.66 295 SER A O 1
ATOM 2343 N N . VAL A 1 296 ? -4.474 23.079 -11.206 1.00 35.94 296 VAL A N 1
ATOM 2344 C CA . VAL A 1 296 ? -4.951 23.011 -9.820 1.00 35.94 296 VAL A CA 1
ATOM 2345 C C . VAL A 1 296 ? -4.297 24.157 -9.067 1.00 35.94 296 VAL A C 1
ATOM 2347 O O . VAL A 1 296 ? -3.145 24.086 -8.647 1.00 35.94 296 VAL A O 1
ATOM 2350 N N . SER A 1 297 ? -5.043 25.250 -8.941 1.00 32.72 297 SER A N 1
ATOM 2351 C CA . SER A 1 297 ? -4.753 26.344 -8.024 1.00 32.72 297 SER A CA 1
ATOM 2352 C C . SER A 1 297 ? -4.876 25.822 -6.595 1.00 32.72 297 SER A C 1
ATOM 2354 O O . SER A 1 297 ? -5.959 25.757 -6.018 1.00 32.72 297 SER A O 1
ATOM 2356 N N . ILE A 1 298 ? -3.743 25.435 -6.015 1.00 34.50 298 ILE A N 1
ATOM 2357 C CA . ILE A 1 298 ? -3.623 25.263 -4.570 1.00 34.50 298 ILE A CA 1
ATOM 2358 C C . ILE A 1 298 ? -3.800 26.661 -3.952 1.00 34.50 298 ILE A C 1
ATOM 2360 O O . ILE A 1 298 ? -3.072 27.577 -4.348 1.00 34.50 298 ILE A O 1
ATOM 2364 N N . PRO A 1 299 ? -4.724 26.875 -2.997 1.00 30.83 299 PRO A N 1
ATOM 2365 C CA . PRO A 1 299 ? -4.763 28.116 -2.240 1.00 30.83 299 PRO A CA 1
ATOM 2366 C C . PRO A 1 299 ? -3.438 28.251 -1.486 1.00 30.83 299 PRO A C 1
ATOM 2368 O O . PRO A 1 299 ? -3.169 27.505 -0.543 1.00 30.83 299 PRO A O 1
ATOM 2371 N N . GLN A 1 300 ? -2.588 29.186 -1.910 1.00 29.91 300 GLN A N 1
ATOM 2372 C CA . GLN A 1 300 ? -1.423 29.589 -1.133 1.00 29.91 300 GLN A CA 1
ATOM 2373 C C . GLN A 1 300 ? -1.928 30.223 0.160 1.00 29.91 300 GLN A C 1
ATOM 2375 O O . GLN A 1 300 ? -2.283 31.398 0.204 1.00 29.91 300 GLN A O 1
ATOM 2380 N N . THR A 1 301 ? -1.983 29.432 1.228 1.00 27.42 301 THR A N 1
ATOM 2381 C CA . THR A 1 301 ? -2.061 29.994 2.570 1.00 27.42 301 THR A CA 1
ATOM 2382 C C . THR A 1 301 ? -0.667 30.515 2.885 1.00 27.42 301 THR A C 1
ATOM 2384 O O . THR A 1 301 ? 0.286 29.748 3.018 1.00 27.42 301 THR A O 1
ATOM 2387 N N . THR A 1 302 ? -0.530 31.835 2.923 1.00 27.97 302 THR A N 1
ATOM 2388 C CA . THR A 1 302 ? 0.669 32.549 3.350 1.00 27.97 302 THR A CA 1
ATOM 2389 C C . THR A 1 302 ? 0.972 32.164 4.797 1.00 27.97 302 THR A C 1
ATOM 2391 O O . THR A 1 302 ? 0.427 32.739 5.736 1.00 27.97 302 THR A O 1
ATOM 2394 N N . ILE A 1 303 ? 1.841 31.171 5.000 1.00 27.73 303 ILE A N 1
ATOM 2395 C CA . ILE A 1 303 ? 2.440 30.915 6.310 1.00 27.73 303 ILE A CA 1
ATOM 2396 C C . ILE A 1 303 ? 3.461 32.029 6.535 1.00 27.73 303 ILE A C 1
ATOM 2398 O O . ILE A 1 303 ? 4.601 31.975 6.071 1.00 27.73 303 ILE A O 1
ATOM 2402 N N . GLN A 1 304 ? 3.017 33.086 7.213 1.00 28.06 304 GLN A N 1
ATOM 2403 C CA . GLN A 1 304 ? 3.918 34.041 7.837 1.00 28.06 304 GLN A CA 1
ATOM 2404 C C . GLN A 1 304 ? 4.812 33.284 8.824 1.00 28.06 304 GLN A C 1
ATOM 2406 O O . GLN A 1 304 ? 4.343 32.466 9.616 1.00 28.06 304 GLN A O 1
ATOM 2411 N N . LYS A 1 305 ? 6.119 33.549 8.744 1.00 31.19 305 LYS A N 1
ATOM 2412 C CA . LYS A 1 305 ? 7.124 33.036 9.678 1.00 31.19 305 LYS A CA 1
ATOM 2413 C C . LYS A 1 305 ? 6.702 33.360 11.120 1.00 31.19 305 LYS A C 1
ATOM 2415 O O . LYS A 1 305 ? 6.494 34.540 11.408 1.00 31.19 305 LYS A O 1
ATOM 2420 N N . PRO A 1 306 ? 6.651 32.385 12.042 1.00 29.31 306 PRO A N 1
ATOM 2421 C CA . PRO A 1 306 ? 6.581 32.700 13.456 1.00 29.31 306 PRO A CA 1
ATOM 2422 C C . PRO A 1 306 ? 7.912 33.319 13.890 1.00 29.31 306 PRO A C 1
ATOM 2424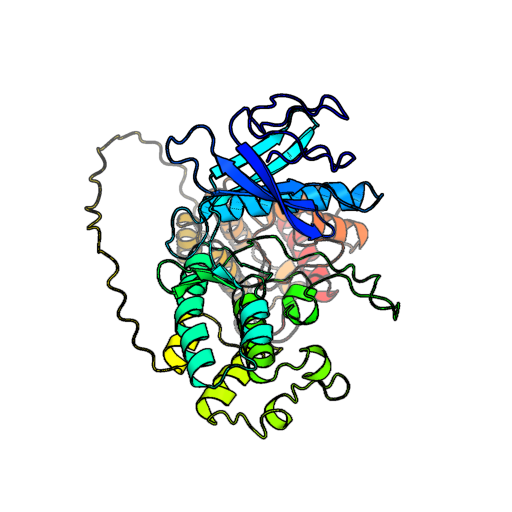 O O . PRO A 1 306 ? 8.978 32.719 13.742 1.00 29.31 306 PRO A O 1
ATOM 2427 N N . VAL A 1 307 ? 7.840 34.536 14.421 1.00 28.30 307 VAL A N 1
ATOM 2428 C CA . VAL A 1 307 ? 8.882 35.113 15.269 1.00 28.30 307 VAL A CA 1
ATOM 2429 C C . VAL A 1 307 ? 8.836 34.340 16.585 1.00 28.30 307 VAL A C 1
ATOM 2431 O O . VAL A 1 307 ? 7.852 34.431 17.316 1.00 28.30 307 VAL A O 1
ATOM 2434 N N . ASN A 1 308 ? 9.868 33.549 16.877 1.00 32.12 308 ASN A N 1
ATOM 2435 C CA . ASN A 1 308 ? 9.996 32.910 18.184 1.00 32.12 308 ASN A CA 1
ATOM 2436 C C . ASN A 1 308 ? 10.502 33.927 19.220 1.00 32.12 308 ASN A C 1
ATOM 2438 O O . ASN A 1 308 ? 11.438 34.676 18.920 1.00 32.12 308 ASN A O 1
ATOM 2442 N N . PRO A 1 309 ? 9.944 33.937 20.444 1.00 31.33 309 PRO A N 1
ATOM 2443 C CA . PRO A 1 309 ? 10.505 34.699 21.540 1.00 31.33 309 PRO A CA 1
ATOM 2444 C C . PRO A 1 309 ? 11.805 34.058 22.030 1.00 31.33 309 PRO A C 1
ATOM 2446 O O . PRO A 1 309 ? 11.947 32.838 22.121 1.00 31.33 309 PRO A O 1
ATOM 2449 N N . VAL A 1 310 ? 12.746 34.936 22.356 1.00 31.00 310 VAL A N 1
ATOM 2450 C CA . VAL A 1 310 ? 14.001 34.640 23.040 1.00 31.00 310 VAL A CA 1
ATOM 2451 C C . VAL A 1 310 ? 13.697 33.992 24.390 1.00 31.00 310 VAL A C 1
ATOM 2453 O O . VAL A 1 310 ? 13.090 34.618 25.255 1.00 31.00 310 VAL A O 1
ATOM 2456 N N . ILE A 1 311 ? 14.179 32.767 24.590 1.00 27.39 311 ILE A N 1
ATOM 2457 C CA . ILE A 1 311 ? 14.472 32.239 25.922 1.00 27.39 311 ILE A CA 1
ATOM 2458 C C . ILE A 1 311 ? 15.911 31.736 25.890 1.00 27.39 311 ILE A C 1
ATOM 2460 O O . ILE A 1 311 ? 16.233 30.716 25.283 1.00 27.39 311 ILE A O 1
ATOM 2464 N N . SER A 1 312 ? 16.781 32.511 26.527 1.00 30.94 312 SER A N 1
ATOM 2465 C CA . SER A 1 312 ? 18.158 32.149 26.827 1.00 30.94 312 SER A CA 1
ATOM 2466 C C . SER A 1 312 ? 18.180 31.140 27.968 1.00 30.94 312 SER A C 1
ATOM 2468 O O . SER A 1 312 ? 17.764 31.486 29.069 1.00 30.94 312 SER A O 1
ATOM 2470 N N . VAL A 1 313 ? 18.751 29.954 27.745 1.00 29.36 313 VAL A N 1
ATOM 2471 C CA . VAL A 1 313 ? 19.534 29.257 28.776 1.00 29.36 313 VAL A CA 1
ATOM 2472 C C . VAL A 1 313 ? 20.725 28.567 28.109 1.00 29.36 313 VAL A C 1
ATOM 2474 O O . VAL A 1 313 ? 20.595 27.672 27.280 1.00 29.36 313 VAL A O 1
ATOM 2477 N N . THR A 1 314 ? 21.899 29.050 28.485 1.00 30.05 314 THR A N 1
ATOM 2478 C CA . THR A 1 314 ? 23.247 28.554 28.223 1.00 30.05 314 THR A CA 1
ATOM 2479 C C . THR A 1 314 ? 23.480 27.200 28.884 1.00 30.05 314 THR A C 1
ATOM 2481 O O . THR A 1 314 ? 23.321 27.127 30.095 1.00 30.05 314 THR A O 1
ATOM 2484 N N . GLN A 1 315 ? 23.972 26.205 28.131 1.00 29.05 315 GLN A N 1
ATOM 2485 C CA . GLN A 1 315 ? 25.110 25.336 28.498 1.00 29.05 315 GLN A CA 1
ATOM 2486 C C . GLN A 1 315 ? 25.756 24.797 27.209 1.00 29.05 315 GLN A C 1
ATOM 2488 O O . GLN A 1 315 ? 25.129 24.062 26.451 1.00 29.05 315 GLN A O 1
ATOM 2493 N N . THR A 1 316 ? 27.000 25.186 26.930 1.00 33.88 316 THR A N 1
ATOM 2494 C CA . THR A 1 316 ? 27.793 24.684 25.798 1.00 33.88 316 THR A CA 1
ATOM 2495 C C . THR A 1 316 ? 28.284 23.267 26.118 1.00 33.88 316 THR A C 1
ATOM 2497 O O . THR A 1 316 ? 29.042 23.109 27.076 1.00 33.88 316 THR A O 1
ATOM 2500 N N . PRO A 1 317 ? 27.921 22.224 25.346 1.00 36.62 317 PRO A N 1
ATOM 2501 C CA . PRO A 1 317 ? 28.573 20.926 25.466 1.00 36.62 317 PRO A CA 1
ATOM 2502 C C . PRO A 1 317 ? 30.009 21.032 24.930 1.00 36.62 317 PRO A C 1
ATOM 2504 O O . PRO A 1 317 ? 30.248 21.812 24.001 1.00 36.62 317 PRO A O 1
ATOM 2507 N N . PRO A 1 318 ? 30.962 20.238 25.444 1.00 43.59 318 PRO A N 1
ATOM 2508 C CA . PRO A 1 318 ? 32.350 20.278 24.992 1.00 43.59 318 PRO A CA 1
ATOM 2509 C C . PRO A 1 318 ? 32.435 20.090 23.468 1.00 43.59 318 PRO A C 1
ATOM 2511 O O . PRO A 1 318 ? 31.794 19.204 22.881 1.00 43.59 318 PRO A O 1
ATOM 2514 N N . SER A 1 319 ? 33.184 20.970 22.801 1.00 60.12 319 SER A N 1
ATOM 2515 C CA . SER A 1 319 ? 33.477 20.856 21.373 1.00 60.12 319 SER A CA 1
ATOM 2516 C C . SER A 1 319 ? 34.313 19.597 21.137 1.00 60.12 319 SER A C 1
ATOM 2518 O O . SER A 1 319 ? 35.287 19.344 21.846 1.00 60.12 319 SER A O 1
ATOM 2520 N N . ILE A 1 320 ? 33.915 18.771 20.165 1.00 74.69 320 ILE A N 1
ATOM 2521 C CA . ILE A 1 320 ? 34.755 17.647 19.739 1.00 74.69 320 ILE A CA 1
ATOM 2522 C C . ILE A 1 320 ? 35.962 18.259 19.027 1.00 74.69 320 ILE A C 1
ATOM 2524 O O . ILE A 1 320 ? 35.794 19.083 18.131 1.00 74.69 320 ILE A O 1
ATOM 2528 N N . GLN A 1 321 ? 37.178 17.875 19.417 1.00 80.56 321 GLN A N 1
ATOM 2529 C CA . GLN A 1 321 ? 38.365 18.209 18.631 1.00 80.56 321 GLN A CA 1
ATOM 2530 C C . GLN A 1 321 ? 38.404 17.299 17.398 1.00 80.56 321 GLN A C 1
ATOM 2532 O O . GLN A 1 321 ? 38.631 16.097 17.527 1.00 80.56 321 GLN A O 1
ATOM 2537 N N . LEU A 1 322 ? 38.184 17.875 16.213 1.00 89.50 322 LEU A N 1
ATOM 2538 C CA . LEU A 1 322 ? 38.280 17.179 14.928 1.00 89.50 322 LEU A CA 1
ATOM 2539 C C . LEU A 1 322 ? 39.760 16.921 14.596 1.00 89.50 322 LEU A C 1
ATOM 2541 O O . LEU A 1 322 ? 40.415 17.761 13.980 1.00 89.50 322 LEU A O 1
ATOM 2545 N N . LYS A 1 323 ? 40.308 15.800 15.072 1.00 90.69 323 LYS A N 1
ATOM 2546 C CA . LYS A 1 323 ? 41.703 15.399 14.840 1.00 90.69 323 LYS A CA 1
ATOM 2547 C C . LYS A 1 323 ? 41.802 14.414 13.678 1.00 90.69 323 LYS A C 1
ATOM 2549 O O . LYS A 1 323 ? 40.840 13.728 13.354 1.00 90.69 323 LYS A O 1
ATOM 2554 N N . SER A 1 324 ? 42.969 14.354 13.047 1.00 93.81 324 SER A N 1
ATOM 2555 C CA . SER A 1 324 ? 43.249 13.404 11.977 1.00 93.81 324 SER A CA 1
ATOM 2556 C C . SER A 1 324 ? 44.746 13.146 11.878 1.00 93.81 324 SER A C 1
ATOM 2558 O O . SER A 1 324 ? 45.523 14.075 11.645 1.00 93.81 324 SER A O 1
ATOM 2560 N N . ALA A 1 325 ? 45.138 11.872 11.912 1.00 90.56 325 ALA A N 1
ATOM 2561 C CA . ALA A 1 325 ? 46.525 11.475 11.694 1.00 90.56 325 ALA A CA 1
ATOM 2562 C C . ALA A 1 325 ? 46.921 11.569 10.209 1.00 90.56 325 ALA A C 1
ATOM 2564 O O . ALA A 1 325 ? 48.097 11.442 9.862 1.00 90.56 325 ALA A O 1
ATOM 2565 N N . LYS A 1 326 ? 45.936 11.756 9.321 1.00 91.94 326 LYS A N 1
ATOM 2566 C CA . LYS A 1 326 ? 46.088 11.824 7.862 1.00 91.94 326 LYS A CA 1
ATOM 2567 C C . LYS A 1 326 ? 45.694 13.182 7.275 1.00 91.94 326 LYS A C 1
ATOM 2569 O O . LYS A 1 326 ? 45.704 13.330 6.057 1.00 91.94 326 LYS A O 1
ATOM 2574 N N . GLY A 1 327 ? 45.378 14.168 8.117 1.00 91.38 327 GLY A N 1
ATOM 2575 C CA . GLY A 1 327 ? 44.971 15.508 7.684 1.00 91.38 327 GLY A CA 1
ATOM 2576 C C . GLY A 1 327 ? 43.591 15.562 7.015 1.00 91.38 327 GLY A C 1
ATOM 2577 O O . GLY A 1 327 ? 43.358 16.427 6.175 1.00 91.38 327 GLY A O 1
ATOM 2578 N N . ILE A 1 328 ? 42.690 14.634 7.348 1.00 94.25 328 ILE A N 1
ATOM 2579 C CA . ILE A 1 328 ? 41.320 14.575 6.830 1.00 94.25 328 ILE A CA 1
ATOM 2580 C C . ILE A 1 328 ? 40.451 15.645 7.494 1.00 94.25 328 ILE A C 1
ATOM 2582 O O . ILE A 1 328 ? 40.489 15.838 8.709 1.00 94.25 328 ILE A O 1
ATOM 2586 N N . ASP A 1 329 ? 39.643 16.326 6.683 1.00 93.25 329 ASP A N 1
ATOM 2587 C CA . ASP A 1 329 ? 38.679 17.319 7.146 1.00 93.25 329 ASP A CA 1
ATOM 2588 C C . ASP A 1 329 ? 37.318 16.676 7.442 1.00 93.25 329 ASP A C 1
ATOM 2590 O O . ASP A 1 329 ? 36.618 16.219 6.535 1.00 93.25 329 ASP A O 1
ATOM 2594 N N . TYR A 1 330 ? 36.937 16.679 8.720 1.00 96.69 330 TYR A N 1
ATOM 2595 C CA . TYR A 1 330 ? 35.682 16.111 9.213 1.00 96.69 330 TYR A CA 1
ATOM 2596 C C . TYR A 1 330 ? 34.551 17.136 9.388 1.00 96.69 330 TYR A C 1
ATOM 2598 O O . TYR A 1 330 ? 33.475 16.767 9.855 1.00 96.69 330 TYR A O 1
ATOM 2606 N N . ARG A 1 331 ? 34.748 18.413 9.023 1.00 95.44 331 ARG A N 1
ATOM 2607 C CA . ARG A 1 331 ? 33.732 19.466 9.227 1.00 95.44 331 ARG A CA 1
ATOM 2608 C C . ARG A 1 331 ? 32.424 19.180 8.495 1.00 95.44 331 ARG A C 1
ATOM 2610 O O . ARG A 1 331 ? 31.358 19.376 9.063 1.00 95.44 331 ARG A O 1
ATOM 2617 N N . ASN A 1 332 ? 32.501 18.663 7.269 1.00 95.88 332 ASN A N 1
ATOM 2618 C CA . ASN A 1 332 ? 31.305 18.320 6.499 1.00 95.88 332 ASN A CA 1
ATOM 2619 C C . ASN A 1 332 ? 30.522 17.164 7.147 1.00 95.88 332 ASN A C 1
ATOM 2621 O O . ASN A 1 332 ? 29.307 17.255 7.299 1.00 95.88 332 ASN A O 1
ATOM 2625 N N . LEU A 1 333 ? 31.218 16.121 7.617 1.00 96.12 333 LEU A N 1
ATOM 2626 C CA . LEU A 1 333 ? 30.591 15.035 8.376 1.00 96.12 333 LEU A CA 1
ATOM 2627 C C . LEU A 1 333 ? 29.938 15.559 9.665 1.00 96.12 333 LEU A C 1
ATOM 2629 O O . LEU A 1 333 ? 28.802 15.204 9.972 1.00 96.12 333 LEU A O 1
ATOM 2633 N N . GLU A 1 334 ? 30.630 16.432 10.400 1.00 97.50 334 GLU A N 1
ATOM 2634 C CA . GLU A 1 334 ? 30.089 17.069 11.602 1.00 97.50 334 GLU A CA 1
ATOM 2635 C C . GLU A 1 334 ? 28.810 17.870 11.298 1.00 97.50 334 GLU A C 1
ATOM 2637 O O . GLU A 1 334 ? 27.826 17.757 12.029 1.00 97.50 334 GLU A O 1
ATOM 2642 N N . ASP A 1 335 ? 28.794 18.654 10.220 1.00 94.94 335 ASP A N 1
ATOM 2643 C CA . ASP A 1 335 ? 27.647 19.481 9.843 1.00 94.94 335 ASP A CA 1
ATOM 2644 C C . ASP A 1 335 ? 26.438 18.654 9.386 1.00 94.94 335 ASP A C 1
ATOM 2646 O O . ASP A 1 335 ? 25.307 18.970 9.769 1.00 94.94 335 ASP A O 1
ATOM 2650 N N . LEU A 1 336 ? 26.658 17.571 8.635 1.00 96.38 336 LEU A N 1
ATOM 2651 C CA . LEU A 1 336 ? 25.599 16.637 8.237 1.00 96.38 336 LEU A CA 1
ATOM 2652 C C . LEU A 1 336 ? 24.976 15.951 9.460 1.00 96.38 336 LEU A C 1
ATOM 2654 O O . LEU A 1 336 ? 23.750 15.902 9.593 1.00 96.38 336 LEU A O 1
ATOM 2658 N N . LEU A 1 337 ? 25.809 15.506 10.405 1.00 96.00 337 LEU A N 1
ATOM 2659 C CA . LEU A 1 337 ? 25.357 14.888 11.651 1.00 96.00 337 LEU A CA 1
ATOM 2660 C C . LEU A 1 337 ? 24.622 15.884 12.562 1.00 96.00 337 LEU A C 1
ATOM 2662 O O . LEU A 1 337 ? 23.557 15.555 13.087 1.00 96.00 337 LEU A O 1
ATOM 2666 N N . LYS A 1 338 ? 25.107 17.129 12.693 1.00 93.81 338 LYS A N 1
ATOM 2667 C CA . LYS A 1 338 ? 24.403 18.217 13.407 1.00 93.81 338 LYS A CA 1
ATOM 2668 C C . LYS A 1 338 ? 22.997 18.452 12.851 1.00 93.81 338 LYS A C 1
ATOM 2670 O O . LYS A 1 338 ? 22.074 18.730 13.615 1.00 93.81 338 LYS A O 1
ATOM 2675 N N . ARG A 1 339 ? 22.841 18.358 11.528 1.00 93.38 339 ARG A N 1
ATOM 2676 C CA . ARG A 1 339 ? 21.571 18.550 10.810 1.00 93.38 339 ARG A CA 1
ATOM 2677 C C . ARG A 1 339 ? 20.712 17.290 10.738 1.00 93.38 339 ARG A C 1
ATOM 2679 O O . ARG A 1 339 ? 19.622 17.359 10.180 1.00 93.38 339 ARG A O 1
ATOM 2686 N N . GLN A 1 340 ? 21.172 16.172 11.305 1.00 91.38 340 GLN A N 1
ATOM 2687 C CA . GLN A 1 340 ? 20.484 14.877 11.270 1.00 91.38 340 GLN A CA 1
ATOM 2688 C C . GLN A 1 340 ? 20.236 14.364 9.839 1.00 91.38 340 GLN A C 1
ATOM 2690 O O . GLN A 1 340 ? 19.277 13.637 9.583 1.00 91.38 340 GLN A O 1
ATOM 2695 N N . GLN A 1 341 ? 21.110 14.732 8.901 1.00 94.56 341 GLN A N 1
ATOM 2696 C CA . GLN A 1 341 ? 21.122 14.206 7.537 1.00 94.56 341 GLN A CA 1
ATOM 2697 C C . GLN A 1 341 ? 21.860 12.865 7.534 1.00 94.56 341 GLN A C 1
ATOM 2699 O O . GLN A 1 341 ? 23.006 12.758 7.106 1.00 94.56 341 GLN A O 1
ATOM 2704 N N . TRP A 1 342 ? 21.224 11.853 8.131 1.00 93.12 342 TRP A N 1
ATOM 2705 C CA . TRP A 1 342 ? 21.859 10.580 8.477 1.00 93.12 342 TRP A CA 1
ATOM 2706 C C . TRP A 1 342 ? 22.373 9.802 7.270 1.00 93.12 342 TRP A C 1
ATOM 2708 O O . TRP A 1 342 ? 23.408 9.155 7.378 1.00 93.12 342 TRP A O 1
ATOM 2718 N N . LYS A 1 343 ? 21.678 9.874 6.132 1.00 91.75 343 LYS A N 1
ATOM 2719 C CA . LYS A 1 343 ? 22.080 9.177 4.907 1.00 91.75 343 LYS A CA 1
ATOM 2720 C C . LYS A 1 343 ? 23.306 9.819 4.276 1.00 91.75 343 LYS A C 1
ATOM 2722 O O . LYS A 1 343 ? 24.270 9.138 3.952 1.00 91.75 343 LYS A O 1
ATOM 2727 N N . GLU A 1 344 ? 23.291 11.138 4.152 1.00 93.62 344 GLU A N 1
ATOM 2728 C CA . GLU A 1 344 ? 24.409 11.902 3.617 1.00 93.62 344 GLU A CA 1
ATOM 2729 C C . GLU A 1 344 ? 25.627 11.816 4.546 1.00 93.62 344 GLU A C 1
ATOM 2731 O O . GLU A 1 344 ? 26.753 11.725 4.071 1.00 93.62 344 GLU A O 1
ATOM 2736 N N . ALA A 1 345 ? 25.421 11.783 5.868 1.00 95.81 345 ALA A N 1
ATOM 2737 C CA . ALA A 1 345 ? 26.488 11.542 6.839 1.00 95.81 345 ALA A CA 1
ATOM 2738 C C . ALA A 1 345 ? 27.101 10.137 6.703 1.00 95.81 345 ALA A C 1
ATOM 2740 O O . ALA A 1 345 ? 28.302 9.964 6.913 1.00 95.81 345 ALA A O 1
ATOM 2741 N N . ASP A 1 346 ? 26.298 9.135 6.349 1.00 93.50 346 ASP A N 1
ATOM 2742 C CA . ASP A 1 346 ? 26.754 7.767 6.098 1.00 93.50 346 ASP A CA 1
ATOM 2743 C C . ASP A 1 346 ? 27.613 7.685 4.826 1.00 93.50 346 ASP A C 1
ATOM 2745 O O . ASP A 1 346 ? 28.749 7.212 4.860 1.00 93.50 346 ASP A O 1
ATOM 2749 N N . GLU A 1 347 ? 27.144 8.290 3.733 1.00 90.81 347 GLU A N 1
ATOM 2750 C CA . GLU A 1 347 ? 27.898 8.418 2.478 1.00 90.81 347 GLU A CA 1
ATOM 2751 C C . GLU A 1 347 ? 29.196 9.228 2.669 1.00 90.81 347 GLU A C 1
ATOM 2753 O O . GLU A 1 347 ? 30.263 8.873 2.158 1.00 90.81 347 GLU A O 1
ATOM 2758 N N . GLU A 1 348 ? 29.141 10.293 3.467 1.00 94.81 348 GLU A N 1
ATOM 2759 C CA . GLU A 1 348 ? 30.312 11.089 3.819 1.00 94.81 348 GLU A CA 1
ATOM 2760 C C . GLU A 1 348 ? 31.302 10.297 4.682 1.00 94.81 348 GLU A C 1
ATOM 2762 O O . GLU A 1 348 ? 32.516 10.424 4.498 1.00 94.81 348 GLU A O 1
ATOM 2767 N N . THR A 1 349 ? 30.803 9.430 5.570 1.00 95.94 349 THR A N 1
ATOM 2768 C CA . THR A 1 349 ? 31.625 8.511 6.370 1.00 95.94 349 THR A CA 1
ATOM 2769 C C . THR A 1 349 ? 32.435 7.583 5.460 1.00 95.94 349 THR A C 1
ATOM 2771 O O . THR A 1 349 ? 33.641 7.429 5.671 1.00 95.94 349 THR A O 1
ATOM 2774 N N . VAL A 1 350 ? 31.841 7.052 4.381 1.00 91.06 350 VAL A N 1
ATOM 2775 C CA . VAL A 1 350 ? 32.579 6.294 3.348 1.00 91.06 350 VAL A CA 1
ATOM 2776 C C . VAL A 1 350 ? 33.708 7.130 2.762 1.00 91.06 350 VAL A C 1
ATOM 2778 O O . VAL A 1 350 ? 34.856 6.677 2.699 1.00 91.06 350 VAL A O 1
ATOM 2781 N N . ARG A 1 351 ? 33.389 8.356 2.333 1.00 93.31 351 ARG A N 1
ATOM 2782 C CA . ARG A 1 351 ? 34.334 9.249 1.657 1.00 93.31 351 ARG A CA 1
ATOM 2783 C C . ARG A 1 351 ? 35.561 9.520 2.526 1.00 93.31 351 ARG A C 1
ATOM 2785 O O . ARG A 1 351 ? 36.687 9.364 2.049 1.00 93.31 351 ARG A O 1
ATOM 2792 N N . VAL A 1 352 ? 35.360 9.893 3.792 1.00 95.19 352 VAL A N 1
ATOM 2793 C CA . VAL A 1 352 ? 36.463 10.225 4.709 1.00 95.19 352 VAL A CA 1
ATOM 2794 C C . VAL A 1 352 ? 37.260 8.990 5.133 1.00 95.19 352 VAL A C 1
ATOM 2796 O O . VAL A 1 352 ? 38.485 9.070 5.226 1.00 95.19 352 VAL A O 1
ATOM 2799 N N . MET A 1 353 ? 36.620 7.823 5.290 1.00 95.19 353 MET A N 1
ATOM 2800 C CA . MET A 1 353 ? 37.338 6.574 5.579 1.00 95.19 353 MET A CA 1
ATOM 2801 C C . MET A 1 353 ? 38.237 6.144 4.416 1.00 95.19 353 MET A C 1
ATOM 2803 O O . MET A 1 353 ? 39.385 5.755 4.631 1.00 95.19 353 MET A O 1
ATOM 2807 N N . LEU A 1 354 ? 37.762 6.259 3.173 1.00 92.81 354 LEU A N 1
ATOM 2808 C CA . LEU A 1 354 ? 38.585 5.973 1.995 1.00 92.81 354 LEU A CA 1
ATOM 2809 C C . LEU A 1 354 ? 39.758 6.951 1.858 1.00 92.81 354 LEU A C 1
ATOM 2811 O O . LEU A 1 354 ? 40.836 6.541 1.431 1.00 92.81 354 LEU A O 1
ATOM 2815 N N . GLN A 1 355 ? 39.584 8.221 2.234 1.00 94.12 355 GLN A N 1
ATOM 2816 C CA . GLN A 1 355 ? 40.686 9.186 2.260 1.00 94.12 355 GLN A CA 1
ATOM 2817 C C . GLN A 1 355 ? 41.728 8.841 3.329 1.00 94.12 355 GLN A C 1
ATOM 2819 O O . GLN A 1 355 ? 42.915 8.794 3.013 1.00 94.12 355 GLN A O 1
ATOM 2824 N N . ALA A 1 356 ? 41.301 8.528 4.557 1.00 94.88 356 ALA A N 1
ATOM 2825 C CA . ALA A 1 356 ? 42.204 8.158 5.650 1.00 94.88 356 ALA A CA 1
ATOM 2826 C C . ALA A 1 356 ? 43.028 6.892 5.339 1.00 94.88 356 ALA A C 1
ATOM 2828 O O . ALA A 1 356 ? 44.188 6.782 5.741 1.00 94.88 356 ALA A O 1
ATOM 2829 N N . ALA A 1 357 ? 42.453 5.954 4.581 1.00 94.06 357 ALA A N 1
ATOM 2830 C CA . ALA A 1 357 ? 43.134 4.744 4.125 1.00 94.06 357 ALA A CA 1
ATOM 2831 C C . ALA A 1 357 ? 43.898 4.908 2.795 1.00 94.06 357 ALA A C 1
ATOM 2833 O O . ALA A 1 357 ? 44.550 3.966 2.357 1.00 94.06 357 ALA A O 1
ATOM 2834 N N . ASN A 1 358 ? 43.833 6.077 2.143 1.00 93.06 358 ASN A N 1
ATOM 2835 C CA . ASN A 1 358 ? 44.394 6.330 0.809 1.00 93.06 358 ASN A CA 1
ATOM 2836 C C . ASN A 1 358 ? 43.870 5.373 -0.288 1.00 93.06 358 ASN A C 1
ATOM 2838 O O . ASN A 1 358 ? 44.633 4.871 -1.111 1.00 93.06 358 ASN A O 1
ATOM 2842 N N . ARG A 1 359 ? 42.554 5.116 -0.296 1.00 92.12 359 ARG A N 1
ATOM 2843 C CA . ARG A 1 359 ? 41.876 4.173 -1.210 1.00 92.12 359 ARG A CA 1
ATOM 2844 C C . ARG A 1 359 ? 40.660 4.747 -1.930 1.00 92.12 359 ARG A C 1
ATOM 2846 O O . ARG A 1 359 ? 39.722 4.035 -2.289 1.00 92.12 359 ARG A O 1
ATOM 2853 N N . THR A 1 360 ? 40.655 6.058 -2.144 1.00 87.75 360 THR A N 1
ATOM 2854 C CA . THR A 1 360 ? 39.562 6.761 -2.834 1.00 87.75 360 THR A CA 1
ATOM 2855 C C . THR A 1 360 ? 39.321 6.232 -4.247 1.00 87.75 360 THR A C 1
ATOM 2857 O O . THR A 1 360 ? 38.166 6.108 -4.653 1.00 87.75 360 THR A O 1
ATOM 2860 N N . LYS A 1 361 ? 40.387 5.865 -4.973 1.00 85.19 361 LYS A N 1
ATOM 2861 C CA . LYS A 1 361 ? 40.297 5.314 -6.335 1.00 85.19 361 LYS A CA 1
ATOM 2862 C C . LYS A 1 361 ? 39.610 3.951 -6.360 1.00 85.19 361 LYS A C 1
ATOM 2864 O O . LYS A 1 361 ? 38.851 3.667 -7.277 1.00 85.19 361 LYS A O 1
ATOM 2869 N N . GLU A 1 362 ? 39.874 3.115 -5.364 1.00 83.12 362 GLU A N 1
ATOM 2870 C CA . GLU A 1 362 ? 39.354 1.754 -5.310 1.00 83.12 362 GLU A CA 1
ATOM 2871 C C . GLU A 1 362 ? 37.944 1.682 -4.734 1.00 83.12 362 GLU A C 1
ATOM 2873 O O . GLU A 1 362 ? 37.160 0.858 -5.190 1.00 83.12 362 GLU A O 1
ATOM 2878 N N . GLY A 1 363 ? 37.596 2.540 -3.771 1.00 79.81 363 GLY A N 1
ATOM 2879 C CA . GLY A 1 363 ? 36.232 2.605 -3.224 1.00 79.81 363 GLY A CA 1
ATOM 2880 C C . GLY A 1 363 ? 35.876 1.576 -2.173 1.00 79.81 363 GLY A C 1
ATOM 2881 O O . GLY A 1 363 ? 34.735 1.537 -1.720 1.00 79.81 363 GLY A O 1
ATOM 2882 N N . TRP A 1 364 ? 36.838 0.746 -1.790 1.00 84.44 364 TRP A N 1
ATOM 2883 C CA . TRP A 1 364 ? 36.676 -0.292 -0.783 1.00 84.44 364 TRP A CA 1
ATOM 2884 C C . TRP A 1 364 ? 37.991 -0.501 -0.025 1.00 84.44 364 TRP A C 1
ATOM 2886 O O . TRP A 1 364 ? 39.075 -0.221 -0.543 1.00 84.44 364 TRP A O 1
ATOM 2896 N N . LEU A 1 365 ? 37.901 -1.015 1.203 1.00 85.56 365 LEU A N 1
ATOM 2897 C CA . LEU A 1 365 ? 39.060 -1.294 2.060 1.00 85.56 365 LEU A CA 1
ATOM 2898 C C . LEU A 1 365 ? 39.416 -2.787 2.035 1.00 85.56 365 LEU A C 1
ATOM 2900 O O . LEU A 1 365 ? 38.539 -3.641 2.099 1.00 85.56 365 LEU A O 1
ATOM 2904 N N . ARG A 1 366 ? 40.703 -3.135 1.955 1.00 88.44 366 ARG A N 1
ATOM 2905 C CA . ARG A 1 366 ? 41.213 -4.486 2.235 1.00 88.44 366 ARG A CA 1
ATOM 2906 C C . ARG A 1 366 ? 41.198 -4.700 3.744 1.00 88.44 366 ARG A C 1
ATOM 2908 O O . ARG A 1 366 ? 41.157 -3.761 4.531 1.00 88.44 366 ARG A O 1
ATOM 2915 N N . VAL A 1 367 ? 41.315 -5.963 4.134 1.00 87.88 367 VAL A N 1
ATOM 2916 C CA . VAL A 1 367 ? 41.515 -6.356 5.534 1.00 87.88 367 VAL A CA 1
ATOM 2917 C C . VAL A 1 367 ? 42.733 -5.641 6.144 1.00 87.88 367 VAL A C 1
ATOM 2919 O O . VAL A 1 367 ? 42.633 -5.095 7.235 1.00 87.88 367 VAL A O 1
ATOM 2922 N N . GLU A 1 368 ? 43.839 -5.551 5.402 1.00 90.19 368 GLU A N 1
ATOM 2923 C CA . GLU A 1 368 ? 45.067 -4.864 5.834 1.00 90.19 368 GLU A CA 1
ATOM 2924 C C . GLU A 1 368 ? 44.876 -3.354 6.047 1.00 90.19 368 GLU A C 1
ATOM 2926 O O . GLU A 1 368 ? 45.445 -2.794 6.983 1.00 90.19 368 GLU A O 1
ATOM 2931 N N . ASP A 1 369 ? 44.057 -2.696 5.219 1.00 93.19 369 ASP A N 1
ATOM 2932 C CA . ASP A 1 369 ? 43.765 -1.264 5.370 1.00 93.19 369 ASP A CA 1
ATOM 2933 C C . ASP A 1 369 ? 42.977 -1.001 6.658 1.00 93.19 369 ASP A C 1
ATOM 2935 O O . ASP A 1 369 ? 43.192 0.004 7.329 1.00 93.19 369 ASP A O 1
ATOM 2939 N N . ILE A 1 370 ? 42.071 -1.920 7.011 1.00 93.19 370 ILE A N 1
ATOM 2940 C CA . ILE A 1 370 ? 41.257 -1.850 8.230 1.00 93.19 370 ILE A CA 1
ATOM 2941 C C . ILE A 1 370 ? 42.128 -2.109 9.462 1.00 93.19 370 ILE A C 1
ATOM 2943 O O . ILE A 1 370 ? 42.068 -1.352 10.429 1.00 93.19 370 ILE A O 1
ATOM 2947 N N . ASP A 1 371 ? 42.980 -3.134 9.415 1.00 91.62 371 ASP A N 1
ATOM 2948 C CA . ASP A 1 371 ? 43.881 -3.482 10.519 1.00 91.62 371 ASP A CA 1
ATOM 2949 C C . ASP A 1 371 ? 44.887 -2.363 10.829 1.00 91.62 371 ASP A C 1
ATOM 2951 O O . ASP A 1 371 ? 45.239 -2.147 11.990 1.00 91.62 371 ASP A O 1
ATOM 2955 N N . ASN A 1 372 ? 45.286 -1.598 9.810 1.00 93.12 372 ASN A N 1
ATOM 2956 C CA . ASN A 1 372 ? 46.190 -0.456 9.942 1.00 93.12 372 ASN A CA 1
ATOM 2957 C C . ASN A 1 372 ? 45.471 0.904 9.966 1.00 93.12 372 ASN A C 1
ATOM 2959 O O . ASN A 1 372 ? 46.134 1.945 9.972 1.00 93.12 372 ASN A O 1
ATOM 2963 N N . PHE A 1 373 ? 44.132 0.925 10.005 1.00 96.19 373 PHE A N 1
ATOM 2964 C CA . PHE A 1 373 ? 43.365 2.168 9.925 1.00 96.19 373 PHE A CA 1
ATOM 2965 C C . PHE A 1 373 ? 43.737 3.103 11.090 1.00 96.19 373 PHE A C 1
ATOM 2967 O O . PHE A 1 373 ? 43.814 2.628 12.229 1.00 96.19 373 PHE A O 1
ATOM 2974 N N . PRO A 1 374 ? 43.996 4.406 10.881 1.00 96.62 374 PRO A N 1
ATOM 2975 C CA . PRO A 1 374 ? 44.488 5.270 11.952 1.00 96.62 374 PRO A CA 1
ATOM 2976 C C . PRO A 1 374 ? 43.474 5.422 13.095 1.00 96.62 374 PRO A C 1
ATOM 2978 O O . PRO A 1 374 ? 42.328 5.811 12.879 1.00 96.62 374 PRO A O 1
ATOM 2981 N N . CYS A 1 375 ? 43.899 5.154 14.336 1.00 95.81 375 CYS A N 1
ATOM 2982 C CA . CYS A 1 375 ? 42.998 5.238 15.491 1.00 95.81 375 CYS A CA 1
ATOM 2983 C C . CYS A 1 375 ? 42.480 6.650 15.759 1.00 95.81 375 CYS A C 1
ATOM 2985 O O . CYS A 1 375 ? 41.394 6.792 16.306 1.00 95.81 375 CYS A O 1
ATOM 2987 N N . GLU A 1 376 ? 43.257 7.684 15.429 1.00 95.69 376 GLU A N 1
ATOM 2988 C CA . GLU A 1 376 ? 42.808 9.068 15.593 1.00 95.69 376 GLU A CA 1
ATOM 2989 C C . GLU A 1 376 ? 41.605 9.360 14.688 1.00 95.69 376 GLU A C 1
ATOM 2991 O O . GLU A 1 376 ? 40.571 9.805 15.174 1.00 95.69 376 GLU A O 1
ATOM 2996 N N . ASP A 1 377 ? 41.704 8.987 13.413 1.00 96.44 377 ASP A N 1
ATOM 2997 C CA . ASP A 1 377 ? 40.640 9.139 12.421 1.00 96.44 377 ASP A CA 1
ATOM 2998 C C . ASP A 1 377 ? 39.395 8.308 12.764 1.00 96.44 377 ASP A C 1
ATOM 3000 O O . ASP A 1 377 ? 38.278 8.826 12.756 1.00 96.44 377 ASP A O 1
ATOM 3004 N N . LEU A 1 378 ? 39.576 7.038 13.149 1.00 95.56 378 LEU A N 1
ATOM 3005 C CA . LEU A 1 378 ? 38.455 6.179 13.544 1.00 95.56 378 LEU A CA 1
ATOM 3006 C C . LEU A 1 378 ? 37.730 6.721 14.787 1.00 95.56 378 LEU A C 1
ATOM 3008 O O . LEU A 1 378 ? 36.500 6.727 14.822 1.00 95.56 378 LEU A O 1
ATOM 3012 N N . ARG A 1 379 ? 38.479 7.232 15.778 1.00 96.00 379 ARG A N 1
ATOM 3013 C CA . ARG A 1 379 ? 37.914 7.887 16.969 1.00 96.00 379 ARG A CA 1
ATOM 3014 C C . ARG A 1 379 ? 37.138 9.142 16.616 1.00 96.00 379 ARG A C 1
ATOM 3016 O O . ARG A 1 379 ? 36.066 9.340 17.173 1.00 96.00 379 ARG A O 1
ATOM 3023 N N . THR A 1 380 ? 37.657 9.993 15.734 1.00 96.31 380 THR A N 1
ATOM 3024 C CA . THR A 1 380 ? 36.964 11.233 15.367 1.00 96.31 380 THR A CA 1
ATOM 3025 C C . THR A 1 380 ? 35.639 10.944 14.667 1.00 96.31 380 THR A C 1
ATOM 3027 O O . THR A 1 380 ? 34.628 11.532 15.047 1.00 96.31 380 THR A O 1
ATOM 3030 N N . ILE A 1 381 ? 35.603 9.988 13.733 1.00 96.62 381 ILE A N 1
ATOM 3031 C CA . ILE A 1 381 ? 34.355 9.566 13.076 1.00 96.62 381 ILE A CA 1
ATOM 3032 C C . ILE A 1 381 ? 33.354 9.026 14.106 1.00 96.62 381 ILE A C 1
ATOM 3034 O O . ILE A 1 381 ? 32.196 9.442 14.133 1.00 96.62 381 ILE A O 1
ATOM 3038 N N . ASP A 1 382 ? 33.799 8.128 14.982 1.00 96.50 382 ASP A N 1
ATOM 3039 C CA . ASP A 1 382 ? 32.929 7.502 15.977 1.00 96.50 382 ASP A CA 1
ATOM 3040 C C . ASP A 1 382 ? 32.395 8.495 17.020 1.00 96.50 382 ASP A C 1
ATOM 3042 O O . ASP A 1 382 ? 31.209 8.477 17.340 1.00 96.50 382 ASP A O 1
ATOM 3046 N N . GLN A 1 383 ? 33.230 9.425 17.494 1.00 96.62 383 GLN A N 1
ATOM 3047 C CA . GLN A 1 383 ? 32.817 10.481 18.424 1.00 96.62 383 GLN A CA 1
ATOM 3048 C C . GLN A 1 383 ? 31.760 11.404 17.816 1.00 96.62 383 GLN A C 1
ATOM 3050 O O . GLN A 1 383 ? 30.847 11.835 18.523 1.00 96.62 383 GLN A O 1
ATOM 3055 N N . LEU A 1 384 ? 31.867 11.703 16.518 1.00 96.88 384 LEU A N 1
ATOM 3056 C CA . LEU A 1 384 ? 30.871 12.492 15.802 1.00 96.88 384 LEU A CA 1
ATOM 3057 C C . LEU A 1 384 ? 29.527 11.760 15.738 1.00 96.88 384 LEU A C 1
ATOM 3059 O O . LEU A 1 384 ? 28.511 12.318 16.162 1.00 96.88 384 LEU A O 1
ATOM 3063 N N . TRP A 1 385 ? 29.525 10.503 15.282 1.00 97.38 385 TRP A N 1
ATOM 3064 C CA . TRP A 1 385 ? 28.319 9.673 15.252 1.00 97.38 385 TRP A CA 1
ATOM 3065 C C . TRP A 1 385 ? 27.703 9.527 16.644 1.00 97.38 385 TRP A C 1
ATOM 3067 O O . TRP A 1 385 ? 26.510 9.781 16.816 1.00 97.38 385 TRP A O 1
ATOM 3077 N N . GLY A 1 386 ? 28.512 9.215 17.656 1.00 96.38 386 GLY A N 1
ATOM 3078 C CA . GLY A 1 386 ? 28.071 9.072 19.039 1.00 96.38 386 GLY A CA 1
ATOM 3079 C C . GLY A 1 386 ? 27.467 10.359 19.605 1.00 96.38 386 GLY A C 1
ATOM 3080 O O . GLY A 1 386 ? 26.374 10.324 20.165 1.00 96.38 386 GLY A O 1
ATOM 3081 N N . LYS A 1 387 ? 28.110 11.519 19.424 1.00 94.94 387 LYS A N 1
ATOM 3082 C CA . LYS A 1 387 ? 27.606 12.792 19.968 1.00 94.94 387 LYS A CA 1
ATOM 3083 C C . LYS A 1 387 ? 26.266 13.189 19.363 1.00 94.94 387 LYS A C 1
ATOM 3085 O O . LYS A 1 387 ? 25.341 13.510 20.106 1.00 94.94 387 LYS A O 1
ATOM 3090 N N . TYR A 1 388 ? 26.152 13.175 18.037 1.00 95.56 388 TYR A N 1
ATOM 3091 C CA . TYR A 1 388 ? 24.955 13.688 17.368 1.00 95.56 388 TYR A CA 1
ATOM 3092 C C . TYR A 1 388 ? 23.802 12.685 17.332 1.00 95.56 388 TYR A C 1
ATOM 3094 O O . TYR A 1 388 ? 22.655 13.093 17.172 1.00 95.56 388 TYR A O 1
ATOM 3102 N N . SER A 1 389 ? 24.073 11.398 17.565 1.00 95.56 389 SER A N 1
ATOM 3103 C CA . SER A 1 389 ? 23.042 10.366 17.742 1.00 95.56 389 SER A CA 1
ATOM 3104 C C . SER A 1 389 ? 22.670 10.096 19.206 1.00 95.56 389 SER A C 1
ATOM 3106 O O . SER A 1 389 ? 21.901 9.174 19.474 1.00 95.56 389 SER A O 1
ATOM 3108 N N . ASN A 1 390 ? 23.207 10.862 20.164 1.00 92.44 390 ASN A N 1
ATOM 3109 C CA . ASN A 1 390 ? 23.028 10.629 21.602 1.00 92.44 390 ASN A CA 1
ATOM 3110 C C . ASN A 1 390 ? 23.435 9.201 22.041 1.00 92.44 390 ASN A C 1
ATOM 3112 O O . ASN A 1 390 ? 22.713 8.514 22.763 1.00 92.44 390 ASN A O 1
ATOM 3116 N N . GLY A 1 391 ? 24.582 8.732 21.545 1.00 93.25 391 GLY A N 1
ATOM 3117 C CA . GLY A 1 391 ? 25.164 7.420 21.842 1.00 93.25 391 GLY A CA 1
ATOM 3118 C C . GLY A 1 391 ? 24.461 6.241 21.164 1.00 93.25 391 GLY A C 1
ATOM 3119 O O . GLY A 1 391 ? 24.676 5.091 21.552 1.00 93.25 391 GLY A O 1
ATOM 3120 N N . LYS A 1 392 ? 23.589 6.501 20.183 1.00 95.38 392 LYS A N 1
ATOM 3121 C CA . LYS A 1 392 ? 22.783 5.465 19.529 1.00 95.38 392 LYS A CA 1
ATOM 3122 C C . LYS A 1 392 ? 23.493 4.787 18.355 1.00 95.38 392 LYS A C 1
ATOM 3124 O O . LYS A 1 392 ? 23.269 3.598 18.119 1.00 95.38 392 LYS A O 1
ATOM 3129 N N . PHE A 1 393 ? 24.321 5.531 17.634 1.00 97.56 393 PHE A N 1
ATOM 3130 C CA . PHE A 1 393 ? 25.019 5.117 16.418 1.00 97.56 393 PHE A CA 1
ATOM 3131 C C . PHE A 1 393 ? 26.532 5.305 16.574 1.00 97.56 393 PHE A C 1
ATOM 3133 O O . PHE A 1 393 ? 26.975 6.103 17.400 1.00 97.56 393 PHE A O 1
ATOM 3140 N N . GLY A 1 394 ? 27.309 4.572 15.778 1.00 96.31 394 GLY A N 1
ATOM 3141 C CA . GLY A 1 394 ? 28.772 4.577 15.822 1.00 96.31 394 GLY A CA 1
ATOM 3142 C C . GLY A 1 394 ? 29.376 3.174 15.750 1.00 96.31 394 GLY A C 1
ATOM 3143 O O . GLY A 1 394 ? 28.729 2.168 16.058 1.00 96.31 394 GLY A O 1
ATOM 3144 N N . PHE A 1 395 ? 30.648 3.111 15.369 1.00 96.19 395 PHE A N 1
ATOM 3145 C CA . PHE A 1 395 ? 31.419 1.875 15.284 1.00 96.19 395 PHE A CA 1
ATOM 3146 C C . PHE A 1 395 ? 31.712 1.268 16.661 1.00 96.19 395 PHE A C 1
ATOM 3148 O O . PHE A 1 395 ? 31.716 0.045 16.789 1.00 96.19 395 PHE A O 1
ATOM 3155 N N . SER A 1 396 ? 31.910 2.084 17.701 1.00 96.44 396 SER A N 1
ATOM 3156 C CA . SER A 1 396 ? 32.047 1.613 19.088 1.00 96.44 396 SER A CA 1
ATOM 3157 C C . SER A 1 396 ? 30.763 0.954 19.587 1.00 96.44 396 SER A C 1
ATOM 3159 O O . SER A 1 396 ? 30.811 -0.105 20.216 1.00 96.44 396 SER A O 1
ATOM 3161 N N . VAL A 1 397 ? 29.603 1.513 19.229 1.00 96.81 397 VAL A N 1
ATOM 3162 C CA . VAL A 1 397 ? 28.287 0.935 19.533 1.00 96.81 397 VAL A CA 1
ATOM 3163 C C . VAL A 1 397 ? 28.110 -0.407 18.818 1.00 96.81 397 VAL A C 1
ATOM 3165 O O . VAL A 1 397 ? 27.736 -1.391 19.455 1.00 96.81 397 VAL A O 1
ATOM 3168 N N . GLN A 1 398 ? 28.428 -0.476 17.522 1.00 96.88 398 GLN A N 1
ATOM 3169 C CA . 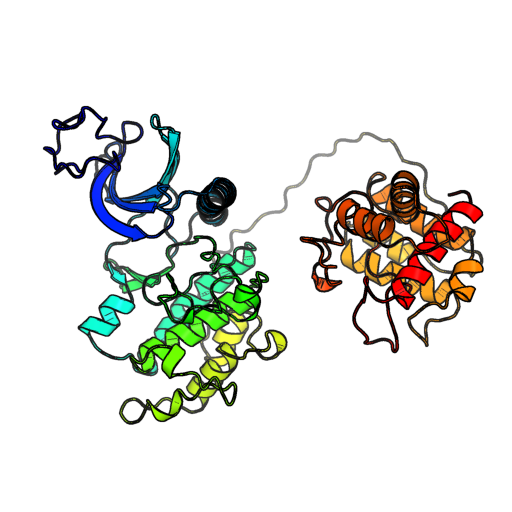GLN A 1 398 ? 28.380 -1.723 16.750 1.00 96.88 398 GLN A CA 1
ATOM 3170 C C . GLN A 1 398 ? 29.327 -2.790 17.314 1.00 96.88 398 GLN A C 1
ATOM 3172 O O . GLN A 1 398 ? 28.899 -3.915 17.571 1.00 96.88 398 GLN A O 1
ATOM 3177 N N . ALA A 1 399 ? 30.587 -2.437 17.582 1.00 95.81 399 ALA A N 1
ATOM 3178 C CA . ALA A 1 399 ? 31.577 -3.357 18.139 1.00 95.81 399 ALA A CA 1
ATOM 3179 C C . ALA A 1 399 ? 31.162 -3.876 19.525 1.00 95.81 399 ALA A C 1
ATOM 3181 O O . ALA A 1 399 ? 31.304 -5.066 19.809 1.00 95.81 399 ALA A O 1
ATOM 3182 N N . LYS A 1 400 ? 30.588 -3.010 20.372 1.00 96.69 400 LYS A N 1
ATOM 3183 C CA . LYS A 1 400 ? 30.042 -3.403 21.676 1.00 96.69 400 LYS A CA 1
ATOM 3184 C C . LYS A 1 400 ? 28.912 -4.422 21.527 1.00 96.69 400 LYS A C 1
ATOM 3186 O O . LYS A 1 400 ? 28.963 -5.459 22.183 1.00 96.69 400 LYS A O 1
ATOM 3191 N N . ILE A 1 401 ? 27.939 -4.166 20.649 1.00 96.56 401 ILE A N 1
ATOM 3192 C CA . ILE A 1 401 ? 26.827 -5.095 20.389 1.00 96.56 401 ILE A CA 1
ATOM 3193 C C . ILE A 1 401 ? 27.354 -6.438 19.870 1.00 96.56 401 ILE A C 1
ATOM 3195 O O . ILE A 1 401 ? 26.924 -7.492 20.336 1.00 96.56 401 ILE A O 1
ATOM 3199 N N . TYR A 1 402 ? 28.305 -6.416 18.933 1.00 96.00 402 TYR A N 1
ATOM 3200 C CA . TYR A 1 402 ? 28.914 -7.633 18.399 1.00 96.00 402 TYR A CA 1
ATOM 3201 C C . TYR A 1 402 ? 29.600 -8.456 19.501 1.00 96.00 402 TYR A C 1
ATOM 3203 O O . TYR A 1 402 ? 29.395 -9.667 19.581 1.00 96.00 402 TYR A O 1
ATOM 3211 N N . ARG A 1 403 ? 30.340 -7.807 20.410 1.00 95.12 403 ARG A N 1
ATOM 3212 C CA . ARG A 1 403 ? 30.984 -8.467 21.557 1.00 95.12 403 ARG A CA 1
ATOM 3213 C C . ARG A 1 403 ? 29.978 -9.038 22.557 1.00 95.12 403 ARG A C 1
ATOM 3215 O O . ARG A 1 403 ? 30.164 -10.158 23.019 1.00 95.12 40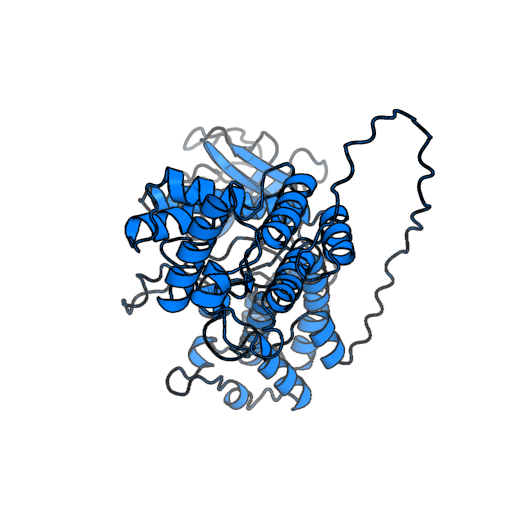3 ARG A O 1
ATOM 3222 N N . GLU A 1 404 ? 28.915 -8.300 22.883 1.00 96.31 404 GLU A N 1
ATOM 3223 C CA . GLU A 1 404 ? 27.848 -8.758 23.794 1.00 96.31 404 GLU A CA 1
ATOM 3224 C C . GLU A 1 404 ? 27.170 -10.045 23.299 1.00 96.31 404 GLU A C 1
ATOM 3226 O O . GLU A 1 404 ? 26.728 -10.863 24.102 1.00 96.31 404 GLU A O 1
ATOM 3231 N N . LEU A 1 405 ? 27.145 -10.258 21.982 1.00 95.50 405 LEU A N 1
ATOM 3232 C CA . LEU A 1 405 ? 26.636 -11.473 21.343 1.00 95.50 405 LEU A CA 1
ATOM 3233 C C . LEU A 1 405 ? 27.664 -12.620 21.276 1.00 95.50 405 LEU A C 1
ATOM 3235 O O . LEU A 1 405 ? 27.378 -13.662 20.687 1.00 95.50 405 LEU A O 1
ATOM 3239 N N . GLY A 1 406 ? 28.849 -12.448 21.868 1.00 94.06 406 GLY A N 1
ATOM 3240 C CA . GLY A 1 406 ? 29.945 -13.421 21.833 1.00 94.06 406 GLY A CA 1
ATOM 3241 C C . GLY A 1 406 ? 30.847 -13.300 20.602 1.00 94.06 406 GLY A C 1
ATOM 3242 O O . GLY A 1 406 ? 31.535 -14.257 20.248 1.00 94.06 406 GLY A O 1
ATOM 3243 N N . GLY A 1 407 ? 30.827 -12.152 19.919 1.00 93.62 407 GLY A N 1
ATOM 3244 C CA . GLY A 1 407 ? 31.636 -11.893 18.732 1.00 93.62 407 GLY A CA 1
ATOM 3245 C C . GLY A 1 407 ? 33.128 -11.902 19.032 1.00 93.62 407 GLY A C 1
ATOM 3246 O O . GLY A 1 407 ? 33.586 -11.300 20.000 1.00 93.62 407 GLY A O 1
ATOM 3247 N N . THR A 1 408 ? 33.891 -12.568 18.167 1.00 93.00 408 THR A N 1
ATOM 3248 C CA . THR A 1 408 ? 35.358 -12.553 18.186 1.00 93.00 408 THR A CA 1
ATOM 3249 C C . THR A 1 408 ? 35.888 -12.125 16.818 1.00 93.00 408 THR A C 1
ATOM 3251 O O . THR A 1 408 ? 35.115 -11.872 15.889 1.00 93.00 408 THR A O 1
ATOM 3254 N N . ARG A 1 409 ? 37.216 -12.053 16.682 1.00 90.06 409 ARG A N 1
ATOM 3255 C CA . ARG A 1 409 ? 37.879 -11.807 15.395 1.00 90.06 409 ARG A CA 1
ATOM 3256 C C . ARG A 1 409 ? 37.722 -12.980 14.412 1.00 90.06 409 ARG A C 1
ATOM 3258 O O . ARG A 1 409 ? 37.947 -12.807 13.217 1.00 90.06 409 ARG A O 1
ATOM 3265 N N . GLU A 1 410 ? 37.325 -14.155 14.897 1.00 88.00 410 GLU A N 1
ATOM 3266 C CA . GLU A 1 410 ? 36.977 -15.303 14.063 1.00 88.00 410 GLU A CA 1
ATOM 3267 C C . GLU A 1 410 ? 35.497 -15.258 13.674 1.00 88.00 410 GLU A C 1
ATOM 3269 O O . GLU A 1 410 ? 34.622 -14.940 14.484 1.00 88.00 410 GLU A O 1
ATOM 3274 N N . TYR A 1 411 ? 35.206 -15.584 12.413 1.00 88.38 411 TYR A N 1
ATOM 3275 C CA . TYR A 1 411 ? 33.836 -15.599 11.918 1.00 88.38 411 TYR A CA 1
ATOM 3276 C C . TYR A 1 411 ? 33.029 -16.722 12.568 1.00 88.38 411 TYR A C 1
ATOM 3278 O O . TYR A 1 411 ? 33.353 -17.901 12.438 1.00 88.38 411 TYR A O 1
ATOM 3286 N N . ASN A 1 412 ? 31.920 -16.341 13.195 1.00 90.50 412 ASN A N 1
ATOM 3287 C CA . ASN A 1 412 ? 30.884 -17.257 13.633 1.00 90.50 412 ASN A CA 1
ATOM 3288 C C . ASN A 1 412 ? 29.556 -16.838 13.003 1.00 90.50 412 ASN A C 1
ATOM 3290 O O . ASN A 1 412 ? 29.040 -15.757 13.292 1.00 90.50 412 ASN A O 1
ATOM 3294 N N . GLU A 1 413 ? 28.993 -17.706 12.164 1.00 87.06 413 GLU A N 1
ATOM 3295 C CA . GLU A 1 413 ? 27.761 -17.419 11.433 1.00 87.06 413 GLU A CA 1
ATOM 3296 C C . GLU A 1 413 ? 26.607 -17.046 12.364 1.00 87.06 413 GLU A C 1
ATOM 3298 O O . GLU A 1 413 ? 25.924 -16.060 12.107 1.00 87.06 413 GLU A O 1
ATOM 3303 N N . ARG A 1 414 ? 26.402 -17.783 13.465 1.00 91.56 414 ARG A N 1
ATOM 3304 C CA . ARG A 1 414 ? 25.290 -17.529 14.397 1.00 91.56 414 ARG A CA 1
ATOM 3305 C C . ARG A 1 414 ? 25.418 -16.166 15.061 1.00 91.56 414 ARG A C 1
ATOM 3307 O O . ARG A 1 414 ? 24.427 -15.451 15.163 1.00 91.56 414 ARG A O 1
ATOM 3314 N N . VAL A 1 415 ? 26.630 -15.804 15.476 1.00 90.94 415 VAL A N 1
ATOM 3315 C CA . VAL A 1 415 ? 26.898 -14.516 16.125 1.00 90.94 415 VAL A CA 1
ATOM 3316 C C . VAL A 1 415 ? 26.767 -13.364 15.131 1.00 90.94 415 VAL A C 1
ATOM 3318 O O . VAL A 1 415 ? 26.139 -12.358 15.442 1.00 90.94 415 VAL A O 1
ATOM 3321 N N . TRP A 1 416 ? 27.288 -13.526 13.913 1.00 91.50 416 TRP A N 1
ATOM 3322 C CA . TRP A 1 416 ? 27.173 -12.524 12.853 1.00 91.50 416 TRP A CA 1
ATOM 3323 C C . TRP A 1 416 ? 25.717 -12.252 12.463 1.00 91.50 416 TRP A C 1
ATOM 3325 O O . TRP A 1 416 ? 25.276 -11.113 12.332 1.00 91.50 416 TRP A O 1
ATOM 3335 N N . ASN A 1 417 ? 24.953 -13.327 12.341 1.00 88.69 417 ASN A N 1
ATOM 3336 C CA . ASN A 1 417 ? 23.529 -13.313 12.070 1.00 88.69 417 ASN A CA 1
ATOM 3337 C C . ASN A 1 417 ? 22.731 -12.628 13.191 1.00 88.69 417 ASN A C 1
ATOM 3339 O O . ASN A 1 417 ? 21.927 -11.740 12.912 1.00 88.69 417 ASN A O 1
ATOM 3343 N N . ALA A 1 418 ? 23.007 -12.979 14.450 1.00 92.12 418 ALA A N 1
ATOM 3344 C CA . ALA A 1 418 ? 22.400 -12.330 15.610 1.00 92.12 418 ALA A CA 1
ATOM 3345 C C . ALA A 1 418 ? 22.770 -10.841 15.696 1.00 92.12 418 ALA A C 1
ATOM 3347 O O . ALA A 1 418 ? 21.932 -10.019 16.063 1.00 92.12 418 ALA A O 1
ATOM 3348 N N . PHE A 1 419 ? 24.001 -10.478 15.326 1.00 95.81 419 PHE A N 1
ATOM 3349 C CA . PHE A 1 419 ? 24.431 -9.085 15.237 1.00 95.81 419 PHE A CA 1
ATOM 3350 C C . PHE A 1 419 ? 23.608 -8.328 14.196 1.00 95.81 419 PHE A C 1
ATOM 3352 O O . PHE A 1 419 ? 23.036 -7.291 14.526 1.00 95.81 419 PHE A O 1
ATOM 3359 N N . GLY A 1 420 ? 23.465 -8.890 12.990 1.00 90.31 420 GLY A N 1
ATOM 3360 C CA . GLY A 1 420 ? 22.615 -8.341 11.935 1.00 90.31 420 GLY A CA 1
ATOM 3361 C C . GLY A 1 420 ? 21.168 -8.131 12.386 1.00 90.31 420 GLY A C 1
ATOM 3362 O O . GLY A 1 420 ? 20.609 -7.064 12.142 1.00 90.31 420 GLY A O 1
ATOM 3363 N N . ASP A 1 421 ? 20.577 -9.088 13.106 1.00 88.62 421 ASP A N 1
ATOM 3364 C CA . ASP A 1 421 ? 19.226 -8.933 13.668 1.00 88.62 421 ASP A CA 1
ATOM 3365 C C . ASP A 1 421 ? 19.179 -7.803 14.713 1.00 88.62 421 ASP A C 1
ATOM 3367 O O . ASP A 1 421 ? 18.261 -6.982 14.724 1.00 88.62 421 ASP A O 1
ATOM 3371 N N . ARG A 1 422 ? 20.193 -7.729 15.587 1.00 94.50 422 ARG A N 1
ATOM 3372 C CA . ARG A 1 422 ? 20.247 -6.796 16.721 1.00 94.50 422 ARG A CA 1
ATOM 3373 C C . ARG A 1 422 ? 20.395 -5.340 16.294 1.00 94.50 422 ARG A C 1
ATOM 3375 O O . ARG A 1 422 ? 19.787 -4.473 16.926 1.00 94.50 422 ARG A O 1
ATOM 3382 N N . VAL A 1 423 ? 21.185 -5.086 15.250 1.00 94.50 423 VAL A N 1
ATOM 3383 C CA . VAL A 1 423 ? 21.350 -3.746 14.667 1.00 94.50 423 VAL A CA 1
ATOM 3384 C C . VAL A 1 423 ? 20.320 -3.456 13.578 1.00 94.50 423 VAL A C 1
ATOM 3386 O O . VAL A 1 423 ? 20.236 -2.328 13.114 1.00 94.50 423 VAL A O 1
ATOM 3389 N N . GLY A 1 424 ? 19.496 -4.433 13.183 1.00 90.00 424 GLY A N 1
ATOM 3390 C CA . GLY A 1 424 ? 18.433 -4.263 12.189 1.00 90.00 424 GLY A CA 1
ATOM 3391 C C . GLY A 1 424 ? 18.895 -4.339 10.734 1.00 90.00 424 GLY A C 1
ATOM 3392 O O . GLY A 1 424 ? 18.189 -3.858 9.857 1.00 90.00 424 GLY A O 1
ATOM 3393 N N . TRP A 1 425 ? 20.064 -4.921 10.464 1.00 91.75 425 TRP A N 1
ATOM 3394 C CA . TRP A 1 425 ? 20.550 -5.220 9.109 1.00 91.75 425 TRP A CA 1
ATOM 3395 C C . TRP A 1 425 ? 20.078 -6.572 8.582 1.00 91.75 425 TRP A C 1
ATOM 3397 O O . TRP A 1 425 ? 20.311 -6.908 7.420 1.00 91.75 425 TRP A O 1
ATOM 3407 N N . ARG A 1 426 ? 19.407 -7.361 9.421 1.00 90.19 426 ARG A N 1
ATOM 3408 C CA . ARG A 1 426 ? 18.851 -8.649 9.042 1.00 90.19 426 ARG A CA 1
ATOM 3409 C C . ARG A 1 426 ? 17.417 -8.769 9.536 1.00 90.19 426 ARG A C 1
ATOM 3411 O O . ARG A 1 426 ? 17.115 -8.504 10.694 1.00 90.19 426 ARG A O 1
ATOM 3418 N N . ILE A 1 427 ? 16.520 -9.109 8.617 1.00 76.81 427 ILE A N 1
ATOM 3419 C CA . ILE A 1 427 ? 15.079 -9.198 8.854 1.00 76.81 427 ILE A CA 1
ATOM 3420 C C . ILE A 1 427 ? 14.606 -10.510 8.233 1.00 76.81 427 ILE A C 1
ATOM 3422 O O . ILE A 1 427 ? 14.892 -10.790 7.070 1.00 76.81 427 ILE A O 1
ATOM 3426 N N . ASN A 1 428 ? 13.902 -11.341 9.007 1.00 76.81 428 ASN A N 1
ATOM 3427 C CA . ASN A 1 428 ? 13.433 -12.664 8.571 1.00 76.81 428 ASN A CA 1
ATOM 3428 C C . ASN A 1 428 ? 14.559 -13.535 7.973 1.00 76.81 428 ASN A C 1
ATOM 3430 O O . ASN A 1 428 ? 14.408 -14.112 6.897 1.00 76.81 428 ASN A O 1
ATOM 3434 N N . ASN A 1 429 ? 15.708 -13.600 8.657 1.00 75.81 429 ASN A N 1
ATOM 3435 C CA . ASN A 1 429 ? 16.918 -14.319 8.225 1.00 75.81 429 ASN A CA 1
ATOM 3436 C C . ASN A 1 429 ? 17.556 -13.820 6.913 1.00 75.81 429 ASN A C 1
ATOM 3438 O O . ASN A 1 429 ? 18.474 -14.462 6.409 1.00 75.81 429 ASN A O 1
ATOM 3442 N N . SER A 1 430 ? 17.119 -12.678 6.377 1.00 76.62 430 SER A N 1
ATOM 3443 C CA . SER A 1 430 ? 17.662 -12.085 5.151 1.00 76.62 430 SER A CA 1
ATOM 3444 C C . SER A 1 430 ? 18.345 -10.757 5.448 1.00 76.62 430 SER A C 1
ATOM 3446 O O . SER A 1 430 ? 17.800 -9.924 6.170 1.00 76.62 430 SER A O 1
ATOM 3448 N N . TRP A 1 431 ? 19.542 -10.559 4.898 1.00 80.88 431 TRP A N 1
ATOM 3449 C CA . TRP A 1 431 ? 20.262 -9.293 5.019 1.00 80.88 431 TRP A CA 1
ATOM 3450 C C . TRP A 1 431 ? 19.597 -8.225 4.145 1.00 80.88 431 TRP A C 1
ATOM 3452 O O . TRP A 1 431 ? 19.278 -8.490 2.985 1.00 80.88 431 TRP A O 1
ATOM 3462 N N . ILE A 1 432 ? 19.358 -7.041 4.708 1.00 75.94 432 ILE A N 1
ATOM 3463 C CA . ILE A 1 432 ? 18.742 -5.914 3.995 1.00 75.94 432 ILE A CA 1
ATOM 3464 C C . ILE A 1 432 ? 19.723 -5.342 2.969 1.00 75.94 432 ILE A C 1
ATOM 3466 O O . ILE A 1 432 ? 20.925 -5.495 3.121 1.00 75.94 432 ILE A O 1
ATOM 3470 N N . GLU A 1 433 ? 19.264 -4.665 1.923 1.00 73.69 433 GLU A N 1
ATOM 3471 C CA . GLU A 1 433 ? 20.177 -3.918 1.046 1.00 73.69 433 GLU A CA 1
ATOM 3472 C C . GLU A 1 433 ? 20.416 -2.507 1.608 1.00 73.69 433 GLU A C 1
ATOM 3474 O O . GLU A 1 433 ? 19.615 -2.015 2.395 1.00 73.69 433 GLU A O 1
ATOM 3479 N N . TYR A 1 434 ? 21.471 -1.804 1.175 1.00 79.38 434 TYR A N 1
ATOM 3480 C CA . TYR A 1 434 ? 21.726 -0.428 1.640 1.00 79.38 434 TYR A CA 1
ATOM 3481 C C . TYR A 1 434 ? 20.535 0.519 1.435 1.00 79.38 434 TYR A C 1
ATOM 3483 O O . TYR A 1 434 ? 20.234 1.359 2.274 1.00 79.38 434 TYR A O 1
ATOM 3491 N N . LYS A 1 435 ? 19.801 0.344 0.329 1.00 74.25 435 LYS A N 1
ATOM 3492 C CA . LYS A 1 435 ? 18.586 1.121 0.034 1.00 74.25 435 LYS A CA 1
ATOM 3493 C C . LYS A 1 435 ? 17.459 0.913 1.059 1.00 74.25 435 LYS A C 1
ATOM 3495 O O . LYS A 1 435 ? 16.555 1.736 1.117 1.00 74.25 435 LYS A O 1
ATOM 3500 N N . ASP A 1 436 ? 17.515 -0.185 1.812 1.00 78.06 436 ASP A N 1
ATOM 3501 C CA . ASP A 1 436 ? 16.543 -0.590 2.828 1.00 78.06 436 ASP A CA 1
ATOM 3502 C C . ASP A 1 436 ? 17.013 -0.190 4.256 1.00 78.06 436 ASP A C 1
ATOM 3504 O O . ASP A 1 436 ? 16.323 -0.480 5.233 1.00 78.06 436 ASP A O 1
ATOM 3508 N N . VAL A 1 437 ? 18.177 0.470 4.395 1.00 84.94 437 VAL A N 1
ATOM 3509 C CA . VAL A 1 437 ? 18.694 1.018 5.666 1.00 84.94 437 VAL A CA 1
ATOM 3510 C C . VAL A 1 437 ? 17.826 2.190 6.132 1.00 84.94 437 VAL A C 1
ATOM 3512 O O . VAL A 1 437 ? 17.388 3.031 5.345 1.00 84.94 437 VAL A O 1
ATOM 3515 N N . ILE A 1 438 ? 17.585 2.259 7.440 1.00 87.00 438 ILE A N 1
ATOM 3516 C CA . ILE A 1 438 ? 16.772 3.289 8.084 1.00 87.00 438 ILE A CA 1
ATOM 3517 C C . ILE A 1 438 ? 17.682 4.448 8.512 1.00 87.00 438 ILE A C 1
ATOM 3519 O O . ILE A 1 438 ? 18.453 4.332 9.464 1.00 87.00 438 ILE A O 1
ATOM 3523 N N . PHE A 1 439 ? 17.556 5.592 7.838 1.00 89.94 439 PHE A N 1
ATOM 3524 C CA . PHE A 1 439 ? 18.345 6.805 8.097 1.00 89.94 439 PHE A CA 1
ATOM 3525 C C . PHE A 1 439 ? 17.612 7.806 8.993 1.00 89.94 439 PHE A C 1
ATOM 3527 O O . PHE A 1 439 ? 17.443 8.973 8.641 1.00 89.94 439 PHE A O 1
ATOM 3534 N N . ASP A 1 440 ? 17.132 7.348 10.148 1.00 87.75 440 ASP A N 1
ATOM 3535 C CA . ASP A 1 440 ? 16.507 8.214 11.145 1.00 87.75 440 ASP A CA 1
ATOM 3536 C C . ASP A 1 440 ? 16.686 7.684 12.579 1.00 87.75 440 ASP A C 1
ATOM 3538 O O . ASP A 1 440 ? 17.217 6.600 12.829 1.00 87.75 440 ASP A O 1
ATOM 3542 N N . PHE A 1 441 ? 16.207 8.453 13.560 1.00 84.81 441 PHE A N 1
ATOM 3543 C CA . PHE A 1 441 ? 16.269 8.076 14.972 1.00 84.81 441 PHE A CA 1
ATOM 3544 C C . PHE A 1 441 ? 15.383 6.882 15.363 1.00 84.81 441 PHE A C 1
ATOM 3546 O O . PHE A 1 441 ? 15.486 6.429 16.503 1.00 84.81 441 PHE A O 1
ATOM 3553 N N . LYS A 1 442 ? 14.525 6.347 14.488 1.00 82.94 442 LYS A N 1
ATOM 3554 C CA . LYS A 1 442 ? 13.735 5.131 14.751 1.00 82.94 442 LYS A CA 1
ATOM 3555 C C . LYS A 1 442 ? 14.545 3.860 14.503 1.00 82.94 442 LYS A C 1
ATOM 3557 O O . LYS A 1 442 ? 14.163 2.816 15.029 1.00 82.94 442 LYS A O 1
ATOM 3562 N N . ALA A 1 443 ? 15.661 3.945 13.775 1.00 89.69 443 ALA A N 1
ATOM 3563 C CA . ALA A 1 443 ? 16.567 2.821 13.558 1.00 89.69 443 ALA A CA 1
ATOM 3564 C C . ALA A 1 443 ? 17.047 2.201 14.884 1.00 89.69 443 ALA A C 1
ATOM 3566 O O . ALA A 1 443 ? 17.059 2.859 15.928 1.00 89.69 443 ALA A O 1
ATOM 3567 N N . LEU A 1 444 ? 17.425 0.922 14.872 1.00 90.62 444 LEU A N 1
ATOM 3568 C CA . LEU A 1 444 ? 17.893 0.231 16.078 1.00 90.62 444 LEU A CA 1
ATOM 3569 C C . LEU A 1 444 ? 19.273 0.741 16.522 1.00 90.62 444 LEU A C 1
ATOM 3571 O O . LEU A 1 444 ? 20.000 1.390 15.775 1.00 90.62 444 LEU A O 1
ATOM 3575 N N . GLN A 1 445 ? 19.636 0.483 17.777 1.00 95.62 445 GLN A N 1
ATOM 3576 C CA . GLN A 1 445 ? 20.956 0.854 18.288 1.00 95.62 445 GLN A CA 1
ATOM 3577 C C . GLN A 1 445 ? 22.058 0.153 17.474 1.00 95.62 445 GLN A C 1
ATOM 3579 O O . GLN A 1 445 ? 21.964 -1.044 17.217 1.00 95.62 445 GLN A O 1
ATOM 3584 N N . GLY A 1 446 ? 23.079 0.905 17.057 1.00 94.19 446 GLY A N 1
ATOM 3585 C CA . GLY A 1 446 ? 24.150 0.411 16.186 1.00 94.19 446 GLY A CA 1
ATOM 3586 C C . GLY A 1 446 ? 23.775 0.265 14.705 1.00 94.19 446 GLY A C 1
ATOM 3587 O O . GLY A 1 446 ? 24.608 -0.192 13.932 1.00 94.19 446 GLY A O 1
ATOM 3588 N N . HIS A 1 447 ? 22.568 0.662 14.279 1.00 95.25 447 HIS A N 1
ATOM 3589 C CA . HIS A 1 447 ? 22.146 0.535 12.875 1.00 95.25 447 HIS A CA 1
ATOM 3590 C C . HIS A 1 447 ? 22.979 1.378 11.901 1.00 95.25 447 HIS A C 1
ATOM 3592 O O . HIS A 1 447 ? 23.126 1.003 10.743 1.00 95.25 447 HIS A O 1
ATOM 3598 N N . LEU A 1 448 ? 23.519 2.505 12.365 1.00 96.00 448 LEU A N 1
ATOM 3599 C CA . LEU A 1 448 ? 24.381 3.394 11.593 1.00 96.00 448 LEU A CA 1
ATOM 3600 C C . LEU A 1 448 ? 25.743 3.552 12.290 1.00 96.00 448 LEU A C 1
ATOM 3602 O O . LEU A 1 448 ? 25.808 3.447 13.525 1.00 96.00 448 LEU A O 1
ATOM 3606 N N . PRO A 1 449 ? 26.814 3.853 11.541 1.00 95.25 449 PRO A N 1
ATOM 3607 C CA . PRO A 1 449 ? 26.866 3.934 10.073 1.00 95.25 449 PRO A CA 1
ATOM 3608 C C . PRO A 1 449 ? 26.741 2.563 9.372 1.00 95.25 449 PRO A C 1
ATOM 3610 O O . PRO A 1 449 ? 27.151 1.542 9.928 1.00 95.25 449 PRO A O 1
ATOM 3613 N N . ALA A 1 450 ? 26.147 2.531 8.176 1.00 86.19 450 ALA A N 1
ATOM 3614 C CA . ALA A 1 450 ? 25.714 1.323 7.469 1.00 86.19 450 ALA A CA 1
ATOM 3615 C C . ALA A 1 450 ? 26.454 1.090 6.139 1.00 86.19 450 ALA A C 1
ATOM 3617 O O . ALA A 1 450 ? 26.982 0.002 5.934 1.00 86.19 450 ALA A O 1
ATOM 3618 N N . ASP A 1 451 ? 26.561 2.069 5.243 1.00 69.88 451 ASP A N 1
ATOM 3619 C CA . ASP A 1 451 ? 27.461 2.015 4.088 1.00 69.88 451 ASP A CA 1
ATOM 3620 C C . ASP A 1 451 ? 28.855 2.363 4.564 1.00 69.88 451 ASP A C 1
ATOM 3622 O O . ASP A 1 451 ? 29.250 3.507 4.725 1.00 69.88 451 ASP A O 1
ATOM 3626 N N . VAL A 1 452 ? 29.611 1.320 4.849 1.00 67.81 452 VAL A N 1
ATOM 3627 C CA . VAL A 1 452 ? 31.022 1.407 5.169 1.00 67.81 452 VAL A CA 1
ATOM 3628 C C . VAL A 1 452 ? 31.733 0.740 3.992 1.00 67.81 452 VAL A C 1
ATOM 3630 O O . VAL A 1 452 ? 31.310 -0.342 3.575 1.00 67.81 452 VAL A O 1
ATOM 3633 N N . PRO A 1 453 ? 32.843 1.290 3.459 1.00 57.34 453 PRO A N 1
ATOM 3634 C CA . PRO A 1 453 ? 33.584 0.718 2.314 1.00 57.34 453 PRO A CA 1
ATOM 3635 C C . PRO A 1 453 ? 34.131 -0.706 2.558 1.00 57.34 453 PRO A C 1
ATOM 3637 O O . PRO A 1 453 ? 34.744 -1.336 1.699 1.00 57.34 453 PRO A O 1
ATOM 3640 N N . ILE A 1 454 ? 33.902 -1.203 3.762 1.00 60.22 454 ILE A N 1
ATOM 3641 C CA . ILE A 1 454 ? 34.168 -2.514 4.326 1.00 60.22 454 ILE A CA 1
ATOM 3642 C C . ILE A 1 454 ? 33.118 -3.539 3.849 1.00 60.22 454 ILE A C 1
ATOM 3644 O O . ILE A 1 454 ? 33.442 -4.712 3.673 1.00 60.22 454 ILE A O 1
ATOM 3648 N N . TRP A 1 455 ? 31.885 -3.117 3.553 1.00 65.12 455 TRP A N 1
ATOM 3649 C CA . TRP A 1 455 ? 30.787 -4.000 3.135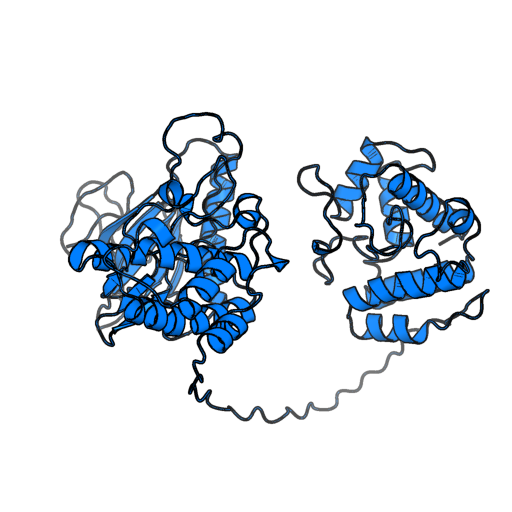 1.00 65.12 455 TRP A CA 1
ATOM 3650 C C . TRP A 1 455 ? 30.634 -4.145 1.614 1.00 65.12 455 TRP A C 1
ATOM 3652 O O . TRP A 1 455 ? 29.886 -5.001 1.140 1.00 65.12 455 TRP A O 1
ATOM 3662 N N . ARG A 1 456 ? 31.359 -3.328 0.842 1.00 65.12 456 ARG A N 1
ATOM 3663 C CA . ARG A 1 456 ? 31.360 -3.346 -0.628 1.00 65.12 456 ARG A CA 1
ATOM 3664 C C . ARG A 1 456 ? 32.261 -4.466 -1.156 1.00 65.12 456 ARG A C 1
ATOM 3666 O O . ARG A 1 456 ? 33.372 -4.652 -0.661 1.00 65.12 456 ARG A O 1
ATOM 3673 N N . CYS A 1 457 ? 31.804 -5.219 -2.156 1.00 55.25 457 CYS A N 1
ATOM 3674 C CA . CYS A 1 457 ? 32.566 -6.313 -2.768 1.00 55.25 457 CYS A CA 1
ATOM 3675 C C . CYS A 1 457 ? 32.774 -6.060 -4.259 1.00 55.25 457 CYS A C 1
ATOM 3677 O O . CYS A 1 457 ? 31.856 -6.309 -5.023 1.00 55.25 457 CYS A O 1
ATOM 3679 N N . GLY A 1 458 ? 33.982 -5.635 -4.644 1.00 53.62 458 GLY A N 1
ATOM 3680 C CA . GLY A 1 458 ? 34.371 -5.415 -6.041 1.00 53.62 458 GLY A CA 1
ATOM 3681 C C . GLY A 1 458 ? 34.516 -3.932 -6.404 1.00 53.62 458 GLY A C 1
ATOM 3682 O O . GLY A 1 458 ? 34.953 -3.139 -5.570 1.00 53.62 458 GLY A O 1
ATOM 3683 N N . ASN A 1 459 ? 34.243 -3.571 -7.659 1.00 48.34 459 ASN A N 1
ATOM 3684 C CA . ASN A 1 459 ? 34.391 -2.201 -8.162 1.00 48.34 459 ASN A CA 1
ATOM 3685 C C . ASN A 1 459 ? 33.368 -1.255 -7.502 1.00 48.34 459 ASN A C 1
ATOM 3687 O O . ASN A 1 459 ? 32.360 -1.688 -6.955 1.00 48.34 459 ASN A O 1
ATOM 3691 N N . TRP A 1 460 ? 33.607 0.059 -7.591 1.00 41.00 460 TRP A N 1
ATOM 3692 C CA . TRP A 1 460 ? 32.852 1.149 -6.932 1.00 41.00 460 TRP A CA 1
ATOM 3693 C C . TRP A 1 460 ? 31.310 1.106 -7.063 1.00 41.00 460 TRP A C 1
ATOM 3695 O O . TRP A 1 460 ? 30.623 1.811 -6.326 1.00 41.00 460 TRP A O 1
ATOM 3705 N N . HIS A 1 461 ? 30.768 0.314 -7.994 1.00 47.38 461 HIS A N 1
ATOM 3706 C CA . HIS A 1 461 ? 29.338 0.190 -8.297 1.00 47.38 461 HIS A CA 1
ATOM 3707 C C . HIS A 1 461 ? 28.691 -1.105 -7.792 1.00 47.38 461 HIS A C 1
ATOM 3709 O O . HIS A 1 461 ? 27.497 -1.310 -8.024 1.00 47.38 461 HIS A O 1
ATOM 3715 N N . ASP A 1 462 ? 29.448 -1.972 -7.121 1.00 53.88 462 ASP A N 1
ATOM 3716 C CA . ASP A 1 462 ? 28.916 -3.246 -6.663 1.00 53.88 462 ASP A CA 1
ATOM 3717 C C . ASP A 1 462 ? 28.009 -3.061 -5.432 1.00 53.88 462 ASP A C 1
ATOM 3719 O O . ASP A 1 462 ? 28.334 -2.280 -4.530 1.00 53.88 462 ASP A O 1
ATOM 3723 N N . PRO A 1 463 ? 26.856 -3.757 -5.379 1.00 55.97 463 PRO A N 1
ATOM 3724 C CA . PRO A 1 463 ? 25.922 -3.660 -4.261 1.00 55.97 463 PRO A CA 1
ATOM 3725 C C . PRO A 1 463 ? 26.584 -3.956 -2.907 1.00 55.97 463 PRO A C 1
ATOM 3727 O O . PRO A 1 463 ? 27.575 -4.683 -2.824 1.00 55.97 463 PRO A O 1
ATOM 3730 N N . ILE A 1 464 ? 26.015 -3.432 -1.817 1.00 63.41 464 ILE A N 1
ATOM 3731 C CA . ILE A 1 464 ? 26.441 -3.828 -0.470 1.00 63.41 464 ILE A CA 1
ATOM 3732 C C . ILE A 1 464 ? 25.979 -5.261 -0.211 1.00 63.41 464 ILE A C 1
ATOM 3734 O O . ILE A 1 464 ? 24.781 -5.543 -0.203 1.00 63.41 464 ILE A O 1
ATOM 3738 N N . TRP A 1 465 ? 26.935 -6.158 0.027 1.00 66.19 465 TRP A N 1
ATOM 3739 C CA . TRP A 1 465 ? 26.675 -7.581 0.230 1.00 66.19 465 TRP A CA 1
ATOM 3740 C C . TRP A 1 465 ? 27.017 -7.992 1.656 1.00 66.19 465 TRP A C 1
ATOM 3742 O O . TRP A 1 465 ? 28.042 -8.627 1.903 1.00 66.19 465 TRP A O 1
ATOM 3752 N N . TRP A 1 466 ? 26.140 -7.670 2.598 1.00 63.94 466 TRP A N 1
ATOM 3753 C CA . TRP A 1 466 ? 26.320 -7.953 4.028 1.00 63.94 466 TRP A CA 1
ATOM 3754 C C . TRP A 1 466 ? 26.541 -9.434 4.364 1.00 63.94 466 TRP A C 1
ATOM 3756 O O . TRP A 1 466 ? 27.181 -9.761 5.361 1.00 63.94 466 TRP A O 1
ATOM 3766 N N . SER A 1 467 ? 26.022 -10.329 3.522 1.00 66.69 467 SER A N 1
ATOM 3767 C CA . SER A 1 467 ? 26.177 -11.781 3.638 1.00 66.69 467 SER A CA 1
ATOM 3768 C C . SER A 1 467 ? 27.404 -12.333 2.912 1.00 66.69 467 SER A C 1
ATOM 3770 O O . SER A 1 467 ? 27.721 -13.513 3.054 1.00 66.69 467 SER A O 1
ATOM 3772 N N . SER A 1 468 ? 28.096 -11.520 2.109 1.00 77.50 468 SER A N 1
ATOM 3773 C CA . SER A 1 468 ? 29.267 -12.000 1.382 1.00 77.50 468 SER A CA 1
ATOM 3774 C C . SER A 1 468 ? 30.442 -12.184 2.336 1.00 77.50 468 SER A C 1
ATOM 3776 O O . SER A 1 468 ? 30.786 -11.294 3.113 1.00 77.50 468 SER A O 1
ATOM 3778 N N . PHE A 1 469 ? 31.108 -13.332 2.245 1.00 73.56 469 PHE A N 1
ATOM 3779 C CA . PHE A 1 469 ? 32.241 -13.661 3.109 1.00 73.56 469 PHE A CA 1
ATOM 3780 C C . PHE A 1 469 ? 33.324 -12.557 3.186 1.00 73.56 469 PHE A C 1
ATOM 3782 O O . PHE A 1 469 ? 33.800 -12.273 4.289 1.00 73.56 469 PHE A O 1
ATOM 3789 N N . PRO A 1 470 ? 33.687 -11.855 2.088 1.00 77.81 470 PRO A N 1
ATOM 3790 C CA . PRO A 1 470 ? 34.635 -10.744 2.166 1.00 77.81 470 PRO A CA 1
ATOM 3791 C C . PRO A 1 470 ? 34.117 -9.543 2.973 1.00 77.81 470 PRO A C 1
ATOM 3793 O O . PRO A 1 470 ? 34.893 -8.952 3.723 1.00 77.81 470 PRO A O 1
ATOM 3796 N N . ALA A 1 471 ? 32.832 -9.191 2.854 1.00 74.88 471 ALA A N 1
ATOM 3797 C CA . ALA A 1 471 ? 32.222 -8.101 3.619 1.00 74.88 471 ALA A CA 1
ATOM 3798 C C . ALA A 1 471 ? 32.157 -8.434 5.113 1.00 74.88 471 ALA A C 1
ATOM 3800 O O . ALA A 1 471 ? 32.559 -7.623 5.945 1.00 74.88 471 ALA A O 1
ATOM 3801 N N . ILE A 1 472 ? 31.743 -9.661 5.439 1.00 83.38 472 ILE A N 1
ATOM 3802 C CA . ILE A 1 472 ? 31.693 -10.181 6.809 1.00 83.38 472 ILE A CA 1
ATOM 3803 C C . ILE A 1 472 ? 33.069 -10.082 7.469 1.00 83.38 472 ILE A C 1
ATOM 3805 O O . ILE A 1 472 ? 33.213 -9.494 8.541 1.00 83.38 472 ILE A O 1
ATOM 3809 N N . LYS A 1 473 ? 34.102 -10.614 6.802 1.00 84.38 473 LYS A N 1
ATOM 3810 C CA . LYS A 1 473 ? 35.472 -10.614 7.323 1.00 84.38 473 LYS A CA 1
ATOM 3811 C C . LYS A 1 473 ? 35.950 -9.194 7.623 1.00 84.38 473 LYS A C 1
ATOM 3813 O O . LYS A 1 473 ? 36.446 -8.922 8.708 1.00 84.38 473 LYS A O 1
ATOM 3818 N N . ARG A 1 474 ? 35.747 -8.267 6.687 1.00 87.69 474 ARG A N 1
ATOM 3819 C CA . ARG A 1 474 ? 36.143 -6.866 6.860 1.00 87.69 474 ARG A CA 1
ATOM 3820 C C . ARG A 1 474 ? 35.387 -6.181 8.008 1.00 87.69 474 ARG A C 1
ATOM 3822 O O . ARG A 1 474 ? 36.007 -5.445 8.770 1.00 87.69 474 ARG A O 1
ATOM 3829 N N . GLY A 1 475 ? 34.096 -6.461 8.179 1.00 87.00 475 GLY A N 1
ATOM 3830 C CA . GLY A 1 475 ? 33.308 -5.970 9.313 1.00 87.00 475 GLY A CA 1
ATOM 3831 C C . GLY A 1 475 ? 33.846 -6.414 10.666 1.00 87.00 475 GLY A C 1
ATOM 3832 O O . GLY A 1 475 ? 34.051 -5.599 11.563 1.00 87.00 475 GLY A O 1
ATOM 3833 N N . ILE A 1 476 ? 34.157 -7.703 10.786 1.00 90.88 476 ILE A N 1
ATOM 3834 C CA . ILE A 1 476 ? 34.765 -8.276 11.992 1.00 90.88 476 ILE A CA 1
ATOM 3835 C C . ILE A 1 476 ? 36.131 -7.631 12.278 1.00 90.88 476 ILE A C 1
ATOM 3837 O O . ILE A 1 476 ? 36.433 -7.284 13.423 1.00 90.88 476 ILE A O 1
ATOM 3841 N N . ASN A 1 477 ? 36.945 -7.405 11.241 1.00 91.88 477 ASN A N 1
ATOM 3842 C CA . ASN A 1 477 ? 38.216 -6.693 11.366 1.00 91.88 477 ASN A CA 1
ATOM 3843 C C . ASN A 1 477 ? 38.038 -5.244 11.841 1.00 91.88 477 ASN A C 1
ATOM 3845 O O . ASN A 1 477 ? 38.839 -4.786 12.653 1.00 91.88 477 ASN A O 1
ATOM 3849 N N . LEU A 1 478 ? 36.986 -4.542 11.404 1.00 93.06 478 LEU A N 1
ATOM 3850 C CA . LEU A 1 478 ? 36.686 -3.192 11.886 1.00 93.06 478 LEU A CA 1
ATOM 3851 C C . LEU A 1 478 ? 36.355 -3.198 13.375 1.00 93.06 478 LEU A C 1
ATOM 3853 O O . LEU A 1 478 ? 36.913 -2.399 14.122 1.00 93.06 478 LEU A O 1
ATOM 3857 N N . PHE A 1 479 ? 35.495 -4.115 13.819 1.00 94.25 479 PHE A N 1
ATOM 3858 C CA . PHE A 1 479 ? 35.140 -4.222 15.234 1.00 94.25 479 PHE A CA 1
ATOM 3859 C C . PHE A 1 479 ? 36.364 -4.551 16.086 1.00 94.25 479 PHE A C 1
ATOM 3861 O O . PHE A 1 479 ? 36.578 -3.921 17.116 1.00 94.25 479 PHE A O 1
ATOM 3868 N N . SER A 1 480 ? 37.245 -5.434 15.614 1.00 92.81 480 SER A N 1
ATOM 3869 C CA . SER A 1 480 ? 38.524 -5.678 16.284 1.00 92.81 480 SER A CA 1
ATOM 3870 C C . SER A 1 480 ? 39.446 -4.447 16.259 1.00 92.81 480 SER A C 1
ATOM 3872 O O . SER A 1 480 ? 40.134 -4.168 17.243 1.00 92.81 480 SER A O 1
ATOM 3874 N N . ARG A 1 481 ? 39.445 -3.653 15.179 1.00 94.44 481 ARG A N 1
ATOM 3875 C CA . ARG A 1 481 ? 40.228 -2.413 15.107 1.00 94.44 481 ARG A CA 1
ATOM 3876 C C . ARG A 1 481 ? 39.754 -1.383 16.132 1.00 94.44 481 ARG A C 1
ATOM 3878 O O . ARG A 1 481 ? 40.602 -0.820 16.825 1.00 94.44 481 ARG A O 1
ATOM 3885 N N . VAL A 1 482 ? 38.441 -1.197 16.283 1.00 93.81 482 VAL A N 1
ATOM 3886 C CA . VAL A 1 482 ? 37.823 -0.347 17.321 1.00 93.81 482 VAL A CA 1
ATOM 3887 C C . VAL A 1 482 ? 38.369 -0.709 18.710 1.00 93.81 482 VAL A C 1
ATOM 3889 O O . VAL A 1 482 ? 38.801 0.173 19.453 1.00 93.81 482 VAL A O 1
ATOM 3892 N N . GLU A 1 483 ? 38.482 -2.004 19.024 1.00 89.81 483 GLU A N 1
ATOM 3893 C CA . GLU A 1 483 ? 39.044 -2.482 20.297 1.00 89.81 483 GLU A CA 1
ATOM 3894 C C . GLU A 1 483 ? 40.523 -2.136 20.465 1.00 89.81 483 GLU A C 1
ATOM 3896 O O . GLU A 1 483 ? 40.928 -1.586 21.491 1.00 89.81 483 GLU A O 1
ATOM 3901 N N . THR A 1 484 ? 41.345 -2.398 19.444 1.00 92.19 484 THR A N 1
ATOM 3902 C CA . THR A 1 484 ? 42.778 -2.051 19.491 1.00 92.19 484 THR A CA 1
ATOM 3903 C C . THR A 1 484 ? 43.013 -0.540 19.589 1.00 92.19 484 THR A C 1
ATOM 3905 O O . THR A 1 484 ? 44.027 -0.102 20.135 1.00 92.19 484 THR A O 1
ATOM 3908 N N . CYS A 1 485 ? 42.059 0.265 19.114 1.00 92.06 485 CYS A N 1
ATOM 3909 C CA . CYS A 1 485 ? 42.054 1.714 19.257 1.00 92.06 485 CYS A CA 1
ATOM 3910 C C . CYS A 1 485 ? 41.526 2.207 20.612 1.00 92.06 485 CYS A C 1
ATOM 3912 O O . CYS A 1 485 ? 41.576 3.419 20.847 1.00 92.06 485 CYS A O 1
ATOM 3914 N N . LYS A 1 486 ? 41.116 1.302 21.516 1.00 90.44 486 LYS A N 1
ATOM 3915 C CA . LYS A 1 486 ? 40.601 1.590 22.867 1.00 90.44 486 LYS A CA 1
ATOM 3916 C C . LYS A 1 486 ? 39.415 2.559 22.850 1.00 90.44 486 LYS A C 1
ATOM 3918 O O . LYS A 1 486 ? 39.420 3.553 23.575 1.00 90.44 486 LYS A O 1
ATOM 3923 N N . MET A 1 487 ? 38.477 2.293 21.948 1.00 85.88 487 MET A N 1
ATOM 3924 C CA . MET A 1 487 ? 37.252 3.067 21.742 1.00 85.88 487 MET A CA 1
ATOM 3925 C C . MET A 1 487 ? 36.071 2.497 22.513 1.00 85.88 487 MET A C 1
ATOM 3927 O O . MET A 1 487 ? 36.043 1.260 22.718 1.00 85.88 487 MET A O 1
#

Organism: NCBI:txid1987506

Sequence (487 aa):
MSLCLNPDCSHKNTPTDKFCHKCGSQLLLRERYRALKLIGKGGFGKTFQAIDEDKPSKPYCVIKQFFPSAQGTGTLQKAAELFKEEAIRLDSLGRYPQIPELYAYFTGNDGRQYLVQEYIEGQNLEQELKQEGVFNEAKIKHLLSEILPILEFIHSKQVIHRDIKPENIIRRKSDNKLILVDFGAAKFVSPLNRSMTGTIIGSAEYIAPEQGNGKAVNASDLYSLGVTCLYLLTGISPFDLFDGGEHQWVWRQWLVNNPVSNDSGNILDKLIEFGTKKRYQSASEVLSALQIKTSVSIPQTTIQKPVNPVISVTQTPPSIQLKSAKGIDYRNLEDLLKRQQWKEADEETVRVMLQAANRTKEGWLRVEDIDNFPCEDLRTIDQLWGKYSNGKFGFSVQAKIYRELGGTREYNERVWNAFGDRVGWRINNSWIEYKDVIFDFKALQGHLPADVPIWRCGNWHDPIWWSSFPAIKRGINLFSRVETCKM